Protein 3Q33 (pdb70)

Solvent-accessible surface area: 31053 Å² total

B-factor: mean 83.33, std 24.92, range [28.12, 179.72]

Organism: Saccharomyces cerevisiae (strain ATCC 204508 / S288c) (NCBI:txid559292)

GO terms:
  GO:0005634 nucleus (C, IDA)
  GO:0010484 histone H3 acetyltransferase activity (F, IDA)
  GO:0043007 maintenance of rDNA (P, IGI)
  GO:0010484 histone H3 acetyltransferase activity (F, IGI)
  GO:0005634 nucleus (C, HDA)
  GO:0010468 regulation of gene expression (P, IMP)
  GO:0010526 transposable element silencing (P, IMP)
  GO:0010484 histone H3 acetyltransferase activity (F, IMP)
  GO:1990414 replication-born double-strand break repair via sister chromatid exchange (P, IMP)
  GO:2001032 regulation of double-strand break repair via nonhomologous end joining (P, IMP)
  GO:0033554 cellular response to stress (P, IMP)
  GO:0006357 regulation of transcription by RNA polymerase II (P, IMP)
  GO:0005515 protein binding (F, IPI)
  GO:0000785 chromatin (C, IDA)
  GO:0032931 histone H3K56 acetyltransferase activity (F, IDA)
  GO:0036408 histone H3K14 acetyltransferase activity (F, IDA)
  GO:0043992 histone H3K9 acetyltransferase activity (F, IDA)
  GO:0043994 histone H3K23 acetyltransferase activity (F, IDA)
  GO:0044017 histone H3K27 acetyltransferase activity (F, IDA)
  GO:0070775 H3 histone acetyltransferase complex (C, IDA)

Secondary structure (DSSP, 8-state):
--HHHHHHTTSBTT-EEEEEEEEPPPEEE--SBPPPSS-S---SEEEEEEEEEEEEETTEEEEEEEEEEEEEE-SSS-EEEEEEEEEEEE-S--SS---HHHHHHHHHHHHHHS-GGGGGSSBB-SS--------SS--HHHHHHHHHHTTTTSSSS--------SB-----SS-EEEEEEEE---S-SSSTTGGG-TT-----HHHHHHHHHHHHHHHHHHHB-TT-EEEEE-TTS-HHHHHHHHTT-SSTTEEES-S---SSS--GGGT-B--TT---HHHHHHHHTT-TTT--HHHHHHHHHSTTTTTTS---EEEEEEE-BSS-------TTT-B--SSHHHHHHHHHHHHTS--SSHHHHHHHHHHHHHHHHHHHS--PEEEE--B--/-HHHHHHHHHHHHHHHHHHHHHHHHHHHHHHHHHHHHHHHHHHHHSTTHHHHHHHH-TGGGGGS-GGGHHHHTTEEEEEEEEGGGS-TTS-TT-EEEEEEEEEETTTEEEEEEEEEEEEE----EEEE--------SGGGTT-GGG-S-SSSHHHHHHHHHHTTSTTGGGT--SSSTTTSSTTHHHHHHHIIIIIHHHHHHHHHHHT-SSS--/----

Sequence (610 aa):
MSLNDFLSSVLPVSEQFEYLSLQSIPLETHAVVTPNKDDKRVPKSTIKTQHFFSLFHQGKVFFSLEVYVYVTLWDEADAERLIFVSKADTNGYCNTRVSVRDITKIILEFILSIDPNYYLQKVKPAIRSSPELISAASTPARTLRILARRLKQSGSTVLKEQQDLYLSFTCPREILTKICLFTRPASQYLFPDSSKNSKKHILNGEELMKWWGFILDRLLIECFQNDTQAKLRIPGEDPARVRSYLRGMKYPLWQVGDIFTSKENSLAVYNIPLFPDDPARFIHQLAEEDRLLKVSLSSFWIELQERQEFKLSVTSSVMGISGYSLATPSLFPSSADVIVPKSRKQFRAIKKYITGEEYDTEEGAIEAFTNIRDFLLLRMATNLQSLTGKREHNEHAKAFLGLAKCEEEVDAIEREVELYRLNKMKPVYEKRDAYIDEIAEFWKIVLSQHVSFANYIRASDFKYIDTIDKIKVEWLALESEMYDTRDFSITFHFHGIEGDFKEQQVTKVFQIKKGDGILTSEPVPIEWPQSYDSINPDLIKDKRSPEGKKKYRQGMKTIFGWFRWTGLKPGKEFPHGDSLASLFSEEIYPFCVKYYAEAQRDLEDETGGK

InterPro domains:
  IPR013178 Histone acetyltransferase Rtt109/CBP [PF08214] (3-411)
  IPR013178 Histone acetyltransferase Rtt109/CBP [SM01250] (3-343)
  IPR016849 Histone acetyltransferase Rtt109 [PIRSF027124] (1-430)
  IPR016849 Histone acetyltransferase Rtt109 [PS51728] (2-404)
  IPR051236 Histone acetyltransferase RTT109-like [PTHR31571] (2-430)

Structure (mmCIF, N/CA/C/O backbone):
data_3Q33
#
_entry.id   3Q33
#
_cell.length_a   97.543
_cell.length_b   119.570
_cell.length_c   80.566
_cell.angle_alpha   90.00
_cell.angle_beta   90.00
_cell.angle_gamma   90.00
#
_symmetry.space_group_name_H-M   'P 21 21 2'
#
loop_
_entity.id
_entity.type
_entity.pdbx_description
1 polymer 'Histone acetyltransferase RTT109'
2 polymer 'Vacuolar protein sorting-associated protein 75'
3 polymer 'HISTONE H3'
4 non-polymer 'ACETYL COENZYME *A'
5 non-polymer 1,2-ETHANEDIOL
6 water water
#
loop_
_atom_site.group_PDB
_atom_site.id
_atom_site.type_symbol
_atom_site.label_atom_id
_atom_site.label_alt_id
_atom_site.label_comp_id
_atom_site.label_asym_id
_atom_site.label_entity_id
_atom_site.label_seq_id
_atom_site.pdbx_PDB_ins_code
_atom_site.Cartn_x
_atom_site.Cartn_y
_atom_site.Cartn_z
_atom_site.occupancy
_atom_site.B_iso_or_equiv
_atom_site.auth_seq_id
_atom_site.auth_comp_id
_atom_site.auth_asym_id
_atom_site.auth_atom_id
_atom_site.pdbx_PDB_model_num
ATOM 1 N N . MET A 1 3 ? -33.681 23.264 -7.735 1.00 107.36 1 MET A N 1
ATOM 2 C CA . MET A 1 3 ? -34.451 22.241 -7.030 1.00 104.15 1 MET A CA 1
ATOM 3 C C . MET A 1 3 ? -33.695 21.660 -5.830 1.00 98.71 1 MET A C 1
ATOM 4 O O . MET A 1 3 ? -32.486 21.865 -5.689 1.00 99.67 1 MET A O 1
ATOM 9 N N . SER A 1 4 ? -34.413 20.919 -4.986 1.00 86.52 2 SER A N 1
ATOM 10 C CA . SER A 1 4 ? -33.862 20.370 -3.737 1.00 86.02 2 SER A CA 1
ATOM 11 C C . SER A 1 4 ? -33.033 19.091 -3.898 1.00 85.27 2 SER A C 1
ATOM 12 O O . SER A 1 4 ? -33.174 18.369 -4.890 1.00 87.70 2 SER A O 1
ATOM 15 N N . LEU A 1 5 ? -32.201 18.798 -2.894 1.00 85.96 3 LEU A N 1
ATOM 16 C CA . LEU A 1 5 ? -31.404 17.567 -2.873 1.00 82.47 3 LEU A CA 1
ATOM 17 C C . LEU A 1 5 ? -32.278 16.347 -3.093 1.00 83.21 3 LEU A C 1
ATOM 18 O O . LEU A 1 5 ? -31.896 15.403 -3.788 1.00 80.58 3 LEU A O 1
ATOM 23 N N . ASN A 1 6 ? -33.454 16.373 -2.479 1.00 88.60 4 ASN A N 1
ATOM 24 C CA . ASN A 1 6 ? -34.403 15.282 -2.607 1.00 91.52 4 ASN A CA 1
ATOM 25 C C . ASN A 1 6 ? -34.841 15.068 -4.061 1.00 97.68 4 ASN A C 1
ATOM 26 O O . ASN A 1 6 ? -35.023 13.938 -4.505 1.00 101.37 4 ASN A O 1
ATOM 31 N N . ASP A 1 7 ? -34.999 16.160 -4.803 1.00 94.74 5 ASP A N 1
ATOM 32 C CA . ASP A 1 7 ? -35.377 16.070 -6.206 1.00 100.07 5 ASP A CA 1
ATOM 33 C C . ASP A 1 7 ? -34.239 15.461 -7.017 1.00 99.38 5 ASP A C 1
ATOM 34 O O . ASP A 1 7 ? -34.452 14.614 -7.889 1.00 100.96 5 ASP A O 1
ATOM 39 N N . PHE A 1 8 ? -33.023 15.900 -6.719 1.00 90.45 6 PHE A N 1
ATOM 40 C CA . PHE A 1 8 ? -31.855 15.491 -7.485 1.00 79.10 6 PHE A CA 1
ATOM 41 C C . PHE A 1 8 ? -31.619 13.997 -7.472 1.00 92.89 6 PHE A C 1
ATOM 42 O O . PHE A 1 8 ? -31.489 13.369 -8.528 1.00 98.20 6 PHE A O 1
ATOM 50 N N . LEU A 1 9 ? -31.549 13.430 -6.272 1.00 95.86 7 LEU A N 1
ATOM 51 C CA . LEU A 1 9 ? -31.278 12.007 -6.126 1.00 87.98 7 LEU A CA 1
ATOM 52 C C . LEU A 1 9 ? -32.370 11.166 -6.785 1.00 93.80 7 LEU A C 1
ATOM 53 O O . LEU A 1 9 ? -32.080 10.251 -7.557 1.00 90.44 7 LEU A O 1
ATOM 58 N N . SER A 1 10 ? -33.628 11.486 -6.500 1.00 94.76 8 SER A N 1
ATOM 59 C CA . SER A 1 10 ? -34.730 10.731 -7.087 1.00 99.14 8 SER A CA 1
ATOM 60 C C . SER A 1 10 ? -34.642 10.688 -8.610 1.00 89.98 8 SER A C 1
ATOM 61 O O . SER A 1 10 ? -35.028 9.702 -9.230 1.00 94.59 8 SER A O 1
ATOM 64 N N . SER A 1 11 ? -34.117 11.745 -9.211 1.00 78.39 9 SER A N 1
ATOM 65 C CA . SER A 1 11 ? -34.076 11.803 -10.667 1.00 85.00 9 SER A CA 1
ATOM 66 C C . SER A 1 11 ? -32.949 10.955 -11.262 1.00 93.99 9 SER A C 1
ATOM 67 O O . SER A 1 11 ? -32.721 10.989 -12.475 1.00 99.86 9 SER A O 1
ATOM 70 N N . VAL A 1 12 ? -32.255 10.193 -10.414 1.00 91.27 10 VAL A N 1
ATOM 71 C CA . VAL A 1 12 ? -31.140 9.352 -10.862 1.00 84.20 10 VAL A CA 1
ATOM 72 C C . VAL A 1 12 ? -31.221 7.929 -10.317 1.00 91.08 10 VAL A C 1
ATOM 73 O O . VAL A 1 12 ? -30.430 7.054 -10.705 1.00 84.97 10 VAL A O 1
ATOM 77 N N . LEU A 1 13 ? -32.168 7.706 -9.408 1.00 90.33 11 LEU A N 1
ATOM 78 C CA . LEU A 1 13 ? -32.414 6.373 -8.882 1.00 85.41 11 LEU A CA 1
ATOM 79 C C . LEU A 1 13 ? -33.560 5.740 -9.663 1.00 98.41 11 LEU A C 1
ATOM 80 O O . LEU A 1 13 ? -34.463 6.444 -10.112 1.00 104.60 11 LEU A O 1
ATOM 85 N N . PRO A 1 14 ? -33.527 4.407 -9.828 1.00 103.36 12 PRO A N 1
ATOM 86 C CA . PRO A 1 14 ? -34.511 3.688 -10.647 1.00 107.77 12 PRO A CA 1
ATOM 87 C C . PRO A 1 14 ? -35.968 3.935 -10.214 1.00 113.45 12 PRO A C 1
ATOM 88 O O . PRO A 1 14 ? -36.243 4.094 -9.017 1.00 109.46 12 PRO A O 1
ATOM 92 N N . VAL A 1 15 ? -36.878 3.964 -11.191 1.00 118.56 13 VAL A N 1
ATOM 93 C CA . VAL A 1 15 ? -38.290 4.283 -10.964 1.00 118.20 13 VAL A CA 1
ATOM 94 C C . VAL A 1 15 ? -38.993 3.319 -10.037 1.00 117.69 13 VAL A C 1
ATOM 95 O O . VAL A 1 15 ? -38.666 2.134 -9.998 1.00 115.54 13 VAL A O 1
ATOM 99 N N . SER A 1 16 ? -39.984 3.848 -9.322 1.00 125.33 14 SER A N 1
ATOM 100 C CA . SER A 1 16 ? -40.779 3.096 -8.347 1.00 133.35 14 SER A CA 1
ATOM 101 C C . SER A 1 16 ? -39.997 2.718 -7.083 1.00 128.55 14 SER A C 1
ATOM 102 O O . SER A 1 16 ? -40.589 2.435 -6.037 1.00 129.55 14 SER A O 1
ATOM 105 N N . GLU A 1 17 ? -38.671 2.724 -7.188 1.00 122.53 15 GLU A N 1
ATOM 106 C CA . GLU A 1 17 ? -37.796 2.278 -6.107 1.00 116.36 15 GLU A CA 1
ATOM 107 C C . GLU A 1 17 ? -37.705 3.266 -4.942 1.00 106.99 15 GLU A C 1
ATOM 108 O O . GLU A 1 17 ? -37.743 4.480 -5.132 1.00 108.48 15 GLU A O 1
ATOM 114 N N . GLN A 1 18 ? -37.570 2.724 -3.739 1.00 97.65 16 GLN A N 1
ATOM 115 C CA . GLN A 1 18 ? -37.498 3.528 -2.528 1.00 102.25 16 GLN A CA 1
ATOM 116 C C . GLN A 1 18 ? -36.114 3.503 -1.873 1.00 94.67 16 GLN A C 1
ATOM 117 O O . GLN A 1 18 ? -35.516 2.441 -1.672 1.00 90.14 16 GLN A O 1
ATOM 123 N N . PHE A 1 19 ? -35.624 4.688 -1.529 1.00 84.64 17 PHE A N 1
ATOM 124 C CA . PHE A 1 19 ? -34.312 4.828 -0.917 1.00 81.23 17 PHE A CA 1
ATOM 125 C C . PHE A 1 19 ? -34.373 5.844 0.194 1.00 83.47 17 PHE A C 1
ATOM 126 O O . PHE A 1 19 ? -35.354 6.574 0.348 1.00 89.68 17 PHE A O 1
ATOM 134 N N . GLU A 1 20 ? -33.306 5.901 0.970 1.00 79.28 18 GLU A N 1
ATOM 135 C CA . GLU A 1 20 ? -33.224 6.881 2.029 1.00 75.00 18 GLU A CA 1
ATOM 136 C C . GLU A 1 20 ? -31.813 7.409 1.983 1.00 70.67 18 GLU A C 1
ATOM 137 O O . GLU A 1 20 ? -30.925 6.750 1.440 1.00 76.43 18 GLU A O 1
ATOM 143 N N . TYR A 1 21 ? -31.606 8.606 2.512 1.00 64.73 19 TYR A N 1
ATOM 144 C CA . TYR A 1 21 ? -30.279 9.190 2.486 1.00 63.55 19 TYR A CA 1
ATOM 145 C C . TYR A 1 21 ? -30.029 10.160 3.622 1.00 71.83 19 TYR A C 1
ATOM 146 O O . TYR A 1 21 ? -30.957 10.661 4.265 1.00 72.86 19 TYR A O 1
ATOM 155 N N . LEU A 1 22 ? -28.752 10.435 3.853 1.00 71.01 20 LEU A N 1
ATOM 156 C CA . LEU A 1 22 ? -28.351 11.321 4.930 1.00 62.31 20 LEU A CA 1
ATOM 157 C C . LEU A 1 22 ? -27.385 12.367 4.392 1.00 67.41 20 LEU A C 1
ATOM 158 O O . LEU A 1 22 ? -26.314 12.024 3.869 1.00 63.61 20 LEU A O 1
ATOM 163 N N . SER A 1 23 ? -27.776 13.636 4.507 1.00 61.86 21 SER A N 1
ATOM 164 C CA . SER A 1 23 ? -26.892 14.749 4.194 1.00 55.26 21 SER A CA 1
ATOM 165 C C . SER A 1 23 ? -26.492 15.381 5.501 1.00 52.84 21 SER A C 1
ATOM 166 O O . SER A 1 23 ? -27.265 16.110 6.116 1.00 62.98 21 SER A O 1
ATOM 169 N N . LEU A 1 24 ? -25.292 15.071 5.960 1.00 56.36 22 LEU A N 1
ATOM 170 C CA . LEU A 1 24 ? -24.826 15.610 7.225 1.00 55.32 22 LEU A CA 1
ATOM 171 C C . LEU A 1 24 ? -23.945 16.773 6.854 1.00 57.43 22 LEU A C 1
ATOM 172 O O . LEU A 1 24 ? -23.322 16.757 5.789 1.00 71.46 22 LEU A O 1
ATOM 177 N N . GLN A 1 25 ? -23.923 17.804 7.690 1.00 54.55 23 GLN A N 1
ATOM 178 C CA . GLN A 1 25 ? -23.151 19.001 7.376 1.00 54.82 23 GLN A CA 1
ATOM 179 C C . GLN A 1 25 ? -22.556 19.542 8.635 1.00 58.85 23 GLN A C 1
ATOM 180 O O . GLN A 1 25 ? -23.233 19.662 9.648 1.00 66.81 23 GLN A O 1
ATOM 186 N N . SER A 1 26 ? -21.276 19.863 8.559 1.00 53.08 24 SER A N 1
ATOM 187 C CA . SER A 1 26 ? -20.575 20.468 9.661 1.00 42.31 24 SER A CA 1
ATOM 188 C C . SER A 1 26 ? -21.009 21.933 9.805 1.00 63.22 24 SER A C 1
ATOM 189 O O . SER A 1 26 ? -21.553 22.539 8.876 1.00 64.60 24 SER A O 1
ATOM 192 N N . ILE A 1 27 ? -20.786 22.489 10.990 1.00 69.92 25 ILE A N 1
ATOM 193 C CA . ILE A 1 27 ? -20.968 23.920 11.214 1.00 73.81 25 ILE A CA 1
ATOM 194 C C . ILE A 1 27 ? -19.820 24.706 10.576 1.00 70.10 25 ILE A C 1
ATOM 195 O O . ILE A 1 27 ? -18.652 24.488 10.907 1.00 78.54 25 ILE A O 1
ATOM 200 N N . PRO A 1 28 ? -20.150 25.611 9.648 1.00 56.46 26 PRO A N 1
ATOM 201 C CA . PRO A 1 28 ? -19.100 26.357 8.944 1.00 55.01 26 PRO A CA 1
ATOM 202 C C . PRO A 1 28 ? -18.109 26.987 9.923 1.00 56.45 26 PRO A C 1
ATOM 203 O O . PRO A 1 28 ? -18.459 27.843 10.703 1.00 71.81 26 PRO A O 1
ATOM 207 N N . LEU A 1 29 ? -16.864 26.553 9.856 1.00 64.79 27 LEU A N 1
ATOM 208 C CA . LEU A 1 29 ? -15.837 26.994 10.775 1.00 61.25 27 LEU A CA 1
ATOM 209 C C . LEU A 1 29 ? -14.824 27.883 10.039 1.00 60.20 27 LEU A C 1
ATOM 210 O O . LEU A 1 29 ? -14.330 27.525 8.974 1.00 63.95 27 LEU A O 1
ATOM 215 N N . GLU A 1 30 ? -14.536 29.053 10.597 1.00 66.20 28 GLU A N 1
ATOM 216 C CA . GLU A 1 30 ? -13.482 29.916 10.071 1.00 69.50 28 GLU A CA 1
ATOM 217 C C . GLU A 1 30 ? -12.126 29.284 10.311 1.00 73.72 28 GLU A C 1
ATOM 218 O O . GLU A 1 30 ? -11.739 29.013 11.445 1.00 83.65 28 GLU A O 1
ATOM 224 N N . THR A 1 31 ? -11.398 29.062 9.230 1.00 73.16 29 THR A N 1
ATOM 225 C CA . THR A 1 31 ? -10.155 28.316 9.300 1.00 65.47 29 THR A CA 1
ATOM 226 C C . THR A 1 31 ? -9.054 29.072 8.576 1.00 65.41 29 THR A C 1
ATOM 227 O O . THR A 1 31 ? -9.292 30.168 8.055 1.00 74.94 29 THR A O 1
ATOM 231 N N . HIS A 1 32 ? -7.855 28.496 8.548 1.00 60.68 30 HIS A N 1
ATOM 232 C CA . HIS A 1 32 ? -6.736 29.124 7.846 1.00 85.36 30 HIS A CA 1
ATOM 233 C C . HIS A 1 32 ? -6.867 29.018 6.313 1.00 83.81 30 HIS A C 1
ATOM 234 O O . HIS A 1 32 ? -7.766 28.342 5.815 1.00 83.26 30 HIS A O 1
ATOM 241 N N . ALA A 1 33 ? -5.997 29.706 5.572 1.00 71.77 31 ALA A N 1
ATOM 242 C CA . ALA A 1 33 ? -6.153 29.776 4.121 1.00 68.99 31 ALA A CA 1
ATOM 243 C C . ALA A 1 33 ? -5.998 28.417 3.495 1.00 73.56 31 ALA A C 1
ATOM 244 O O . ALA A 1 33 ? -5.195 27.608 3.947 1.00 76.79 31 ALA A O 1
ATOM 246 N N . VAL A 1 34 ? -6.751 28.170 2.431 1.00 70.91 32 VAL A N 1
ATOM 247 C CA . VAL A 1 34 ? -6.581 26.921 1.718 1.00 66.17 32 VAL A CA 1
ATOM 248 C C . VAL A 1 34 ? -5.170 26.786 1.180 1.00 69.28 32 VAL A C 1
ATOM 249 O O . VAL A 1 34 ? -4.561 25.726 1.313 1.00 67.60 32 VAL A O 1
ATOM 253 N N . VAL A 1 35 ? -4.673 27.855 0.549 1.00 74.67 33 VAL A N 1
ATOM 254 C CA . VAL A 1 35 ? -3.291 27.905 0.053 1.00 69.39 33 VAL A CA 1
ATOM 255 C C . VAL A 1 35 ? -2.420 28.694 1.008 1.00 72.22 33 VAL A C 1
ATOM 256 O O . VAL A 1 35 ? -2.816 29.768 1.479 1.00 86.93 33 VAL A O 1
ATOM 260 N N . THR A 1 36 ? -1.230 28.170 1.280 1.00 67.64 34 THR A N 1
ATOM 261 C CA . THR A 1 36 ? -0.282 28.850 2.163 1.00 83.95 34 THR A CA 1
ATOM 262 C C . THR A 1 36 ? 0.107 30.200 1.558 1.00 87.77 34 THR A C 1
ATOM 263 O O . THR A 1 36 ? 0.663 30.254 0.456 1.00 92.82 34 THR A O 1
ATOM 267 N N . PRO A 1 37 ? -0.189 31.296 2.276 1.00 86.74 35 PRO A N 1
ATOM 268 C CA . PRO A 1 37 ? 0.072 32.669 1.818 1.00 84.36 35 PRO A CA 1
ATOM 269 C C . PRO A 1 37 ? 1.521 33.065 2.036 1.00 87.59 35 PRO A C 1
ATOM 270 O O . PRO A 1 37 ? 2.137 32.555 2.973 1.00 87.08 35 PRO A O 1
ATOM 274 N N . ASN A 1 38 ? 2.068 33.955 1.214 1.00 94.78 36 ASN A N 1
ATOM 275 C CA . ASN A 1 38 ? 3.392 34.498 1.529 1.00 107.55 36 ASN A CA 1
ATOM 276 C C . ASN A 1 38 ? 3.294 35.846 2.242 1.00 110.29 36 ASN A C 1
ATOM 277 O O . ASN A 1 38 ? 2.381 36.629 1.980 1.00 113.64 36 ASN A O 1
ATOM 282 N N . LYS A 1 39 ? 4.233 36.103 3.147 1.00 110.45 37 LYS A N 1
ATOM 283 C CA . LYS A 1 39 ? 4.227 37.331 3.935 1.00 116.40 37 LYS A CA 1
ATOM 284 C C . LYS A 1 39 ? 4.084 38.546 3.025 1.00 111.49 37 LYS A C 1
ATOM 285 O O . LYS A 1 39 ? 3.013 39.140 2.925 1.00 110.26 37 LYS A O 1
ATOM 291 N N . ASP A 1 40 ? 5.165 38.903 2.348 1.00 109.85 38 ASP A N 1
ATOM 292 C CA . ASP A 1 40 ? 5.163 40.063 1.460 1.00 121.00 38 ASP A CA 1
ATOM 293 C C . ASP A 1 40 ? 4.285 39.870 0.219 1.00 111.71 38 ASP A C 1
ATOM 294 O O . ASP A 1 40 ? 4.788 39.749 -0.911 1.00 87.84 38 ASP A O 1
ATOM 299 N N . ASP A 1 41 ? 2.972 39.856 0.429 1.00 118.69 39 ASP A N 1
ATOM 300 C CA . ASP A 1 41 ? 2.049 39.714 -0.685 1.00 128.20 39 ASP A CA 1
ATOM 301 C C . ASP A 1 41 ? 0.899 40.708 -0.591 1.00 138.81 39 ASP A C 1
ATOM 302 O O . ASP A 1 41 ? 0.304 40.887 0.475 1.00 137.48 39 ASP A O 1
ATOM 307 N N . LYS A 1 42 ? 0.597 41.342 -1.725 1.00 147.24 40 LYS A N 1
ATOM 308 C CA . LYS A 1 42 ? -0.423 42.390 -1.809 1.00 149.42 40 LYS A CA 1
ATOM 309 C C . LYS A 1 42 ? -1.763 41.895 -1.282 1.00 143.93 40 LYS A C 1
ATOM 310 O O . LYS A 1 42 ? -2.321 42.461 -0.337 1.00 140.90 40 LYS A O 1
ATOM 316 N N . ARG A 1 43 ? -2.273 40.832 -1.898 1.00 136.05 41 ARG A N 1
ATOM 317 C CA . ARG A 1 43 ? -3.541 40.258 -1.484 1.00 127.28 41 ARG A CA 1
ATOM 318 C C . ARG A 1 43 ? -3.352 38.904 -0.816 1.00 120.27 41 ARG A C 1
ATOM 319 O O . ARG A 1 43 ? -2.899 37.942 -1.438 1.00 117.27 41 ARG A O 1
ATOM 327 N N . VAL A 1 44 ? -3.697 38.849 0.465 1.00 116.16 42 VAL A N 1
ATOM 328 C CA . VAL A 1 44 ? -3.803 37.593 1.189 1.00 111.42 42 VAL A CA 1
ATOM 329 C C . VAL A 1 44 ? -5.240 37.486 1.693 1.00 106.43 42 VAL A C 1
ATOM 330 O O . VAL A 1 44 ? -5.921 38.509 1.838 1.00 95.94 42 VAL A O 1
ATOM 334 N N . PRO A 1 45 ? -5.715 36.248 1.934 1.00 99.71 43 PRO A N 1
ATOM 335 C CA . PRO A 1 45 ? -7.113 36.008 2.309 1.00 90.68 43 PRO A CA 1
ATOM 336 C C . PRO A 1 45 ? -7.539 36.756 3.564 1.00 95.54 43 PRO A C 1
ATOM 337 O O . PRO A 1 45 ? -6.741 36.974 4.470 1.00 98.60 43 PRO A O 1
ATOM 341 N N . LYS A 1 46 ? -8.799 37.166 3.593 1.00 94.83 44 LYS A N 1
ATOM 342 C CA . LYS A 1 46 ? -9.345 37.867 4.734 1.00 99.23 44 LYS A CA 1
ATOM 343 C C . LYS A 1 46 ? -9.860 36.821 5.699 1.00 98.10 44 LYS A C 1
ATOM 344 O O . LYS A 1 46 ? -9.555 36.837 6.890 1.00 99.13 44 LYS A O 1
ATOM 350 N N . SER A 1 47 ? -10.620 35.880 5.163 1.00 103.91 45 SER A N 1
ATOM 351 C CA . SER A 1 47 ? -11.103 34.757 5.948 1.00 104.75 45 SER A CA 1
ATOM 352 C C . SER A 1 47 ? -11.367 33.562 5.045 1.00 95.45 45 SER A C 1
ATOM 353 O O . SER A 1 47 ? -11.739 33.718 3.881 1.00 102.57 45 SER A O 1
ATOM 356 N N . THR A 1 48 ? -11.173 32.372 5.593 1.00 83.98 46 THR A N 1
ATOM 357 C CA . THR A 1 48 ? -11.416 31.131 4.871 1.00 67.51 46 THR A CA 1
ATOM 358 C C . THR A 1 48 ? -12.477 30.352 5.638 1.00 69.11 46 THR A C 1
ATOM 359 O O . THR A 1 48 ? -12.207 29.873 6.742 1.00 81.34 46 THR A O 1
ATOM 363 N N . ILE A 1 49 ? -13.677 30.220 5.076 1.00 62.78 47 ILE A N 1
ATOM 364 C CA . ILE A 1 49 ? -14.746 29.429 5.719 1.00 64.46 47 ILE A CA 1
ATOM 365 C C . ILE A 1 49 ? -14.876 27.965 5.206 1.00 65.72 47 ILE A C 1
ATOM 366 O O . ILE A 1 49 ? -15.276 27.738 4.055 1.00 51.37 47 ILE A O 1
ATOM 371 N N . LYS A 1 50 ? -14.562 26.990 6.073 1.00 67.82 48 LYS A N 1
ATOM 372 C CA . LYS A 1 50 ? -14.589 25.551 5.724 1.00 56.53 48 LYS A CA 1
ATOM 373 C C . LYS A 1 50 ? -15.800 24.815 6.272 1.00 58.31 48 LYS A C 1
ATOM 374 O O . LYS A 1 50 ? -16.126 24.936 7.445 1.00 65.91 48 LYS A O 1
ATOM 380 N N . THR A 1 51 ? -16.427 24.004 5.427 1.00 53.22 49 THR A N 1
ATOM 381 C CA . THR A 1 51 ? -17.616 23.236 5.799 1.00 48.00 49 THR A CA 1
ATOM 382 C C . THR A 1 51 ? -17.528 21.849 5.189 1.00 51.20 49 THR A C 1
ATOM 383 O O . THR A 1 51 ? -16.996 21.686 4.091 1.00 51.02 49 THR A O 1
ATOM 387 N N . GLN A 1 52 ? -18.060 20.845 5.875 1.00 47.74 50 GLN A N 1
ATOM 388 C CA . GLN A 1 52 ? -18.016 19.506 5.319 1.00 45.52 50 GLN A CA 1
ATOM 389 C C . GLN A 1 52 ? -19.416 19.002 5.020 1.00 57.58 50 GLN A C 1
ATOM 390 O O . GLN A 1 52 ? -20.317 19.124 5.852 1.00 59.27 50 GLN A O 1
ATOM 396 N N . HIS A 1 53 ? -19.602 18.446 3.828 1.00 55.83 51 HIS A N 1
ATOM 397 C CA . HIS A 1 53 ? -20.851 17.784 3.498 1.00 54.01 51 HIS A CA 1
ATOM 398 C C . HIS A 1 53 ? -20.554 16.302 3.402 1.00 55.40 51 HIS A C 1
ATOM 399 O O . HIS A 1 53 ? -19.682 15.904 2.624 1.00 59.08 51 HIS A O 1
ATOM 406 N N . PHE A 1 54 ? -21.277 15.492 4.175 1.00 42.48 52 PHE A N 1
ATOM 407 C CA . PHE A 1 54 ? -21.111 14.044 4.149 1.00 43.88 52 PHE A CA 1
ATOM 408 C C . PHE A 1 54 ? -22.464 13.402 3.844 1.00 51.31 52 PHE A C 1
ATOM 409 O O . PHE A 1 54 ? -23.459 13.711 4.506 1.00 50.06 52 PHE A O 1
ATOM 417 N N . PHE A 1 55 ? -22.512 12.539 2.827 1.00 51.21 53 PHE A N 1
ATOM 418 C CA . PHE A 1 55 ? -23.774 11.909 2.417 1.00 45.59 53 PHE A CA 1
ATOM 419 C C . PHE A 1 55 ? -23.720 10.402 2.471 1.00 49.94 53 PHE A C 1
ATOM 420 O O . PHE A 1 55 ? -22.664 9.792 2.249 1.00 49.72 53 PHE A O 1
ATOM 428 N N . SER A 1 56 ? -24.873 9.795 2.724 1.00 52.39 54 SER A N 1
ATOM 429 C CA . SER A 1 56 ? -24.984 8.351 2.595 1.00 53.17 54 SER A CA 1
ATOM 430 C C . SER A 1 56 ? -26.320 7.960 2.021 1.00 57.30 54 SER A C 1
ATOM 431 O O . SER A 1 56 ? -27.342 8.567 2.334 1.00 69.51 54 SER A O 1
ATOM 434 N N . LEU A 1 57 ? -26.301 6.932 1.189 1.00 53.67 55 LEU A N 1
ATOM 435 C CA . LEU A 1 57 ? -27.532 6.380 0.663 1.00 62.85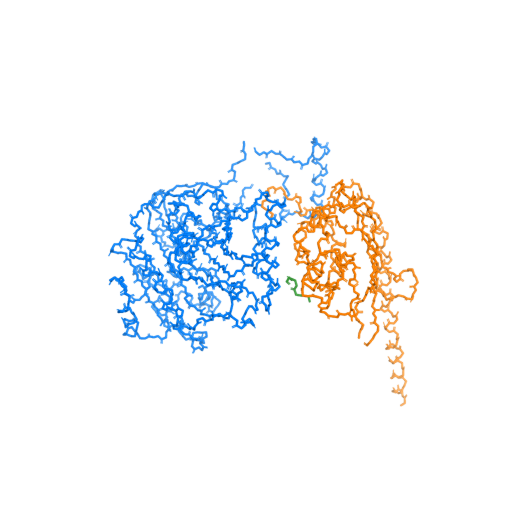 55 LEU A CA 1
ATOM 436 C C . LEU A 1 57 ? -27.861 5.056 1.316 1.00 68.87 55 LEU A C 1
ATOM 437 O O . LEU A 1 57 ? -26.973 4.261 1.630 1.00 74.09 55 LEU A O 1
ATOM 442 N N . PHE A 1 58 ? -29.149 4.816 1.508 1.00 66.69 56 PHE A N 1
ATOM 443 C CA . PHE A 1 58 ? -29.590 3.567 2.097 1.00 62.79 56 PHE A CA 1
ATOM 444 C C . PHE A 1 58 ? -30.635 2.941 1.217 1.00 65.51 56 PHE A C 1
ATOM 445 O O . PHE A 1 58 ? -31.421 3.644 0.596 1.00 73.50 56 PHE A O 1
ATOM 453 N N . HIS A 1 59 ? -30.653 1.613 1.209 1.00 72.95 57 HIS A N 1
ATOM 454 C CA . HIS A 1 59 ? -31.642 0.825 0.490 1.00 73.09 57 HIS A CA 1
ATOM 455 C C . HIS A 1 59 ? -32.145 -0.335 1.358 1.00 80.88 57 HIS A C 1
ATOM 456 O O . HIS A 1 59 ? -31.355 -1.135 1.862 1.00 82.49 57 HIS A O 1
ATOM 463 N N . GLN A 1 60 ? -33.457 -0.433 1.533 1.00 81.28 58 GLN A N 1
ATOM 464 C CA . GLN A 1 60 ? -34.017 -1.574 2.250 1.00 81.47 58 GLN A CA 1
ATOM 465 C C . GLN A 1 60 ? -33.279 -1.800 3.540 1.00 78.60 58 GLN A C 1
ATOM 466 O O . GLN A 1 60 ? -32.919 -2.933 3.844 1.00 85.30 58 GLN A O 1
ATOM 472 N N . GLY A 1 61 ? -33.026 -0.734 4.285 1.00 74.85 59 GLY A N 1
ATOM 473 C CA . GLY A 1 61 ? -32.423 -0.870 5.601 1.00 75.66 59 GLY A CA 1
ATOM 474 C C . GLY A 1 61 ? -30.945 -1.212 5.600 1.00 85.01 59 GLY A C 1
ATOM 475 O O . GLY A 1 61 ? -30.408 -1.696 6.601 1.00 77.72 59 GLY A O 1
ATOM 476 N N . LYS A 1 62 ? -30.282 -0.959 4.475 1.00 94.43 60 LYS A N 1
ATOM 477 C CA . LYS A 1 62 ? -28.833 -1.102 4.401 1.00 89.23 60 LYS A CA 1
ATOM 478 C C . LYS A 1 62 ? -28.204 0.143 3.791 1.00 80.76 60 LYS A C 1
ATOM 479 O O . LYS A 1 62 ? -28.709 0.670 2.801 1.00 80.39 60 LYS A O 1
ATOM 485 N N . VAL A 1 63 ? -27.115 0.622 4.392 1.00 62.79 61 VAL A N 1
ATOM 486 C CA . VAL A 1 63 ? -26.289 1.639 3.747 1.00 63.67 61 VAL A CA 1
ATOM 487 C C . VAL A 1 63 ? -25.417 0.992 2.658 1.00 73.46 61 VAL A C 1
ATOM 488 O O . VAL A 1 63 ? -24.995 -0.154 2.790 1.00 75.29 61 VAL A O 1
ATOM 492 N N . PHE A 1 64 ? -25.141 1.706 1.578 1.00 71.56 62 PHE A N 1
ATOM 493 C CA . PHE A 1 64 ? -24.333 1.094 0.533 1.00 66.84 62 PHE A CA 1
ATOM 494 C C . PHE A 1 64 ? -23.401 2.072 -0.172 1.00 66.50 62 PHE A C 1
ATOM 495 O O . PHE A 1 64 ? -22.528 1.662 -0.932 1.00 65.03 62 PHE A O 1
ATOM 503 N N . PHE A 1 65 ? -23.579 3.362 0.091 1.00 62.86 63 PHE A N 1
ATOM 504 C CA . PHE A 1 65 ? -22.758 4.377 -0.554 1.00 50.61 63 PHE A CA 1
ATOM 505 C C . PHE A 1 65 ? -22.569 5.590 0.354 1.00 55.28 63 PHE A C 1
ATOM 506 O O . PHE A 1 65 ? -23.464 5.920 1.141 1.00 69.15 63 PHE A O 1
ATOM 514 N N . SER A 1 66 ? -21.410 6.247 0.249 1.00 57.04 64 SER A N 1
ATOM 515 C CA . SER A 1 66 ? -21.100 7.465 1.032 1.00 57.53 64 SER A CA 1
ATOM 516 C C . SER A 1 66 ? -20.086 8.372 0.345 1.00 49.28 64 SER A C 1
ATOM 517 O O . SER A 1 66 ? -19.226 7.920 -0.402 1.00 56.70 64 SER A O 1
ATOM 520 N N . LEU A 1 67 ? -20.165 9.659 0.633 1.00 43.05 65 LEU A N 1
ATOM 521 C CA . LEU A 1 67 ? -19.360 10.640 -0.083 1.00 42.16 65 LEU A CA 1
ATOM 522 C C . LEU A 1 67 ? -19.025 11.761 0.874 1.00 47.07 65 LEU A C 1
ATOM 523 O O . LEU A 1 67 ? -19.868 12.155 1.692 1.00 57.20 65 LEU A O 1
ATOM 528 N N . GLU A 1 68 ? -17.797 12.268 0.797 1.00 36.21 66 GLU A N 1
ATOM 529 C CA . GLU A 1 68 ? -17.358 13.295 1.738 1.00 41.30 66 GLU A CA 1
ATOM 530 C C . GLU A 1 68 ? -16.619 14.367 0.978 1.00 47.13 66 GLU A C 1
ATOM 531 O O . GLU A 1 68 ? -15.544 14.128 0.416 1.00 50.07 66 GLU A O 1
ATOM 537 N N . VAL A 1 69 ? -17.219 15.552 0.990 1.00 39.78 67 VAL A N 1
ATOM 538 C CA . VAL A 1 69 ? -16.843 16.679 0.157 1.00 32.52 67 VAL A CA 1
ATOM 539 C C . VAL A 1 69 ? -16.688 17.879 1.082 1.00 44.64 67 VAL A C 1
ATOM 540 O O . VAL A 1 69 ? -17.558 18.123 1.922 1.00 53.73 67 VAL A O 1
ATOM 544 N N . TYR A 1 70 ? -15.606 18.632 0.935 1.00 40.38 68 TYR A N 1
ATOM 545 C CA . TYR A 1 70 ? -15.479 19.902 1.637 1.00 44.78 68 TYR A CA 1
ATOM 546 C C . TYR A 1 70 ? -15.681 21.057 0.680 1.00 42.83 68 TYR A C 1
ATOM 547 O O . TYR A 1 70 ? -15.179 21.038 -0.436 1.00 56.68 68 TYR A O 1
ATOM 556 N N . VAL A 1 71 ? -16.417 22.064 1.126 1.00 41.33 69 VAL A N 1
ATOM 557 C CA . VAL A 1 71 ? -16.558 23.307 0.397 1.00 45.42 69 VAL A CA 1
ATOM 558 C C . VAL A 1 71 ? -15.800 24.406 1.132 1.00 55.45 69 VAL A C 1
ATOM 559 O O . VAL A 1 71 ? -15.981 24.585 2.329 1.00 54.79 69 VAL A O 1
ATOM 563 N N . TYR A 1 72 ? -14.933 25.112 0.412 1.00 65.05 70 TYR A N 1
ATOM 564 C CA . TYR A 1 72 ? -14.103 26.185 0.959 1.00 57.82 70 TYR A CA 1
ATOM 565 C C . TYR A 1 72 ? -14.444 27.538 0.321 1.00 66.44 70 TYR A C 1
ATOM 566 O O . TYR A 1 72 ? -14.201 27.758 -0.878 1.00 65.53 70 TYR A O 1
ATOM 575 N N . VAL A 1 73 ? -14.995 28.449 1.122 1.00 71.30 71 VAL A N 1
ATOM 576 C CA . VAL A 1 73 ? -15.235 29.827 0.669 1.00 62.04 71 VAL A CA 1
ATOM 577 C C . VAL A 1 73 ? -14.183 30.822 1.204 1.00 59.78 71 VAL A C 1
ATOM 578 O O . VAL A 1 73 ? -14.111 31.086 2.415 1.00 62.56 71 VAL A O 1
ATOM 582 N N . THR A 1 74 ? -13.370 31.351 0.290 1.00 57.84 72 THR A N 1
ATOM 583 C CA . THR A 1 74 ? -12.307 32.299 0.612 1.00 63.53 72 THR A CA 1
ATOM 584 C C . THR A 1 74 ? -12.703 33.724 0.227 1.00 69.66 72 THR A C 1
ATOM 585 O O . THR A 1 74 ? -13.142 33.979 -0.903 1.00 65.72 72 THR A O 1
ATOM 589 N N . LEU A 1 75 ? -12.546 34.643 1.175 1.00 77.13 73 LEU A N 1
ATOM 590 C CA . LEU A 1 75 ? -12.877 36.046 0.961 1.00 79.45 73 LEU A CA 1
ATOM 591 C C . LEU A 1 75 ? -11.601 36.869 0.942 1.00 83.31 73 LEU A C 1
ATOM 592 O O . LEU A 1 75 ? -10.814 36.824 1.894 1.00 81.49 73 LEU A O 1
ATOM 597 N N . TRP A 1 76 ? -11.394 37.603 -0.149 1.00 87.33 74 TRP A N 1
ATOM 598 C CA . TRP A 1 76 ? -10.251 38.512 -0.257 1.00 94.90 74 TRP A CA 1
ATOM 599 C C . TRP A 1 76 ? -10.601 39.919 0.248 1.00 94.90 74 TRP A C 1
ATOM 600 O O . TRP A 1 76 ? -9.789 40.563 0.910 1.00 98.02 74 TRP A O 1
ATOM 611 N N . ASP A 1 77 ? -11.818 40.375 -0.049 1.00 91.89 75 ASP A N 1
ATOM 612 C CA . ASP A 1 77 ? -12.314 41.645 0.480 1.00 103.23 75 ASP A CA 1
ATOM 613 C C . ASP A 1 77 ? -13.828 41.790 0.341 1.00 103.65 75 ASP A C 1
ATOM 614 O O . ASP A 1 77 ? -14.561 40.799 0.366 1.00 90.59 75 ASP A O 1
ATOM 619 N N . GLU A 1 78 ? -14.275 43.038 0.201 1.00 113.69 76 GLU A N 1
ATOM 620 C CA . GLU A 1 78 ? -15.698 43.388 0.132 1.00 119.98 76 GLU A CA 1
ATOM 621 C C . GLU A 1 78 ? -16.524 42.452 -0.761 1.00 105.63 76 GLU A C 1
ATOM 622 O O . GLU A 1 78 ? -17.481 41.818 -0.292 1.00 89.97 76 GLU A O 1
ATOM 628 N N . ALA A 1 79 ? -16.152 42.394 -2.044 1.00 102.17 77 ALA A N 1
ATOM 629 C CA . ALA A 1 79 ? -16.888 41.635 -3.067 1.00 99.43 77 ALA A CA 1
ATOM 630 C C . ALA A 1 79 ? -16.009 40.650 -3.845 1.00 105.71 77 ALA A C 1
ATOM 631 O O . ALA A 1 79 ? -16.461 40.039 -4.813 1.00 111.85 77 ALA A O 1
ATOM 633 N N . ASP A 1 80 ? -14.754 40.510 -3.434 1.00 104.70 78 ASP A N 1
ATOM 634 C CA . ASP A 1 80 ? -13.827 39.609 -4.110 1.00 99.78 78 ASP A CA 1
ATOM 635 C C . ASP A 1 80 ? -13.738 38.251 -3.375 1.00 98.60 78 ASP A C 1
ATOM 636 O O . ASP A 1 80 ? -12.897 38.046 -2.484 1.00 88.13 78 ASP A O 1
ATOM 641 N N . ALA A 1 81 ? -14.633 37.338 -3.754 1.00 96.03 79 ALA A N 1
ATOM 642 C CA . ALA A 1 81 ? -14.700 36.005 -3.158 1.00 87.76 79 ALA A CA 1
ATOM 643 C C . ALA A 1 81 ? -14.481 34.898 -4.182 1.00 85.43 79 ALA A C 1
ATOM 644 O O . ALA A 1 81 ? -14.282 35.151 -5.375 1.00 91.01 79 ALA A O 1
ATOM 646 N N . GLU A 1 82 ? -14.553 33.666 -3.694 1.00 80.68 80 GLU A N 1
ATOM 647 C CA . GLU A 1 82 ? -14.054 32.511 -4.416 1.00 74.23 80 GLU A CA 1
ATOM 648 C C . GLU A 1 82 ? -14.399 31.286 -3.598 1.00 70.56 80 GLU A C 1
ATOM 649 O O . GLU A 1 82 ? -14.185 31.267 -2.391 1.00 82.22 80 GLU A O 1
ATOM 655 N N . ARG A 1 83 ? -14.933 30.262 -4.247 1.00 61.25 81 ARG A N 1
ATOM 656 C CA . ARG A 1 83 ? -15.298 29.043 -3.541 1.00 59.48 81 ARG A CA 1
ATOM 657 C C . ARG A 1 83 ? -14.735 27.798 -4.220 1.00 60.95 81 ARG A C 1
ATOM 658 O O . ARG A 1 83 ? -14.689 27.712 -5.456 1.00 57.80 81 ARG A O 1
ATOM 666 N N . LEU A 1 84 ? -14.334 26.827 -3.404 1.00 59.41 82 LEU A N 1
ATOM 667 C CA . LEU A 1 84 ? -13.731 25.602 -3.909 1.00 52.08 82 LEU A CA 1
ATOM 668 C C . LEU A 1 84 ? -14.393 24.376 -3.305 1.00 66.58 82 LEU A C 1
ATOM 669 O O . LEU A 1 84 ? -14.519 24.240 -2.095 1.00 73.82 82 LEU A O 1
ATOM 674 N N . ILE A 1 85 ? -14.792 23.462 -4.165 1.00 63.97 83 ILE A N 1
ATOM 675 C CA . ILE A 1 85 ? -15.389 22.223 -3.729 1.00 47.49 83 ILE A CA 1
ATOM 676 C C . ILE A 1 85 ? -14.378 21.126 -3.866 1.00 46.29 83 ILE A C 1
ATOM 677 O O . ILE A 1 85 ? -13.960 20.816 -4.986 1.00 53.60 83 ILE A O 1
ATOM 682 N N . PHE A 1 86 ? -13.980 20.536 -2.744 1.00 48.59 84 PHE A N 1
ATOM 683 C CA . PHE A 1 86 ? -12.955 19.494 -2.755 1.00 36.72 84 PHE A CA 1
ATOM 684 C C . PHE A 1 86 ? -13.508 18.103 -2.463 1.00 42.43 84 PHE A C 1
ATOM 685 O O . PHE A 1 86 ? -14.018 17.881 -1.377 1.00 56.92 84 PHE A O 1
ATOM 693 N N . VAL A 1 87 ? -13.409 17.163 -3.404 1.00 40.36 85 VAL A N 1
ATOM 694 C CA . VAL A 1 87 ? -14.043 15.858 -3.202 1.00 39.80 85 VAL A CA 1
ATOM 695 C C . VAL A 1 87 ? -13.097 14.853 -2.594 1.00 46.46 85 VAL A C 1
ATOM 696 O O . VAL A 1 87 ? -12.224 14.327 -3.284 1.00 56.14 85 VAL A O 1
ATOM 700 N N . SER A 1 88 ? -13.302 14.557 -1.313 1.00 49.99 86 SER A N 1
ATOM 701 C CA . SER A 1 88 ? -12.344 13.795 -0.529 1.00 43.57 86 SER A CA 1
ATOM 702 C C . SER A 1 88 ? -12.478 12.279 -0.735 1.00 49.44 86 SER A C 1
ATOM 703 O O . SER A 1 88 ? -11.552 11.613 -1.219 1.00 42.95 86 SER A O 1
ATOM 706 N N . LYS A 1 89 ? -13.639 11.732 -0.385 1.00 45.30 87 LYS A N 1
ATOM 707 C CA . LYS A 1 89 ? -13.812 10.294 -0.432 1.00 34.02 87 LYS A CA 1
ATOM 708 C C . LYS A 1 89 ? -15.149 9.901 -1.024 1.00 46.22 87 LYS A C 1
ATOM 709 O O . LYS A 1 89 ? -16.108 10.663 -0.983 1.00 51.86 87 LYS A O 1
ATOM 715 N N . ALA A 1 90 ? -15.199 8.698 -1.581 1.00 44.07 88 ALA A N 1
ATOM 716 C CA . ALA A 1 90 ? -16.426 8.164 -2.142 1.00 39.22 88 ALA A CA 1
ATOM 717 C C . ALA A 1 90 ? -16.283 6.654 -2.130 1.00 40.11 88 ALA A C 1
ATOM 718 O O . ALA A 1 90 ? -15.249 6.121 -2.530 1.00 46.83 88 ALA A O 1
ATOM 720 N N . ASP A 1 91 ? -17.303 5.950 -1.656 1.00 45.82 89 ASP A N 1
ATOM 721 C CA . ASP A 1 91 ? -17.136 4.516 -1.400 1.00 48.85 89 ASP A CA 1
ATOM 722 C C . ASP A 1 91 ? -18.439 3.756 -1.572 1.00 52.94 89 ASP A C 1
ATOM 723 O O . ASP A 1 91 ? -19.518 4.337 -1.607 1.00 62.11 89 ASP A O 1
ATOM 728 N N . THR A 1 92 ? -18.327 2.443 -1.689 1.00 53.57 90 THR A N 1
ATOM 729 C CA . THR A 1 92 ? -19.490 1.573 -1.744 1.00 59.26 90 THR A CA 1
ATOM 730 C C . THR A 1 92 ? -19.104 0.340 -0.956 1.00 59.17 90 THR A C 1
ATOM 731 O O . THR A 1 92 ? -17.916 0.080 -0.772 1.00 58.16 90 THR A O 1
ATOM 735 N N . ASN A 1 93 ? -20.085 -0.408 -0.466 1.00 61.20 91 ASN A N 1
ATOM 736 C CA . ASN A 1 93 ? -19.768 -1.612 0.293 1.00 66.64 91 ASN A CA 1
ATOM 737 C C . ASN A 1 93 ? -20.349 -2.860 -0.353 1.00 78.64 91 ASN A C 1
ATOM 738 O O . ASN A 1 93 ? -20.147 -3.968 0.140 1.00 83.52 91 ASN A O 1
ATOM 743 N N . GLY A 1 94 ? -21.065 -2.674 -1.460 1.00 86.27 92 GLY A N 1
ATOM 744 C CA . GLY A 1 94 ? -21.560 -3.793 -2.245 1.00 87.30 92 GLY A CA 1
ATOM 745 C C . GLY A 1 94 ? -22.621 -4.583 -1.518 1.00 86.25 92 GLY A C 1
ATOM 746 O O . GLY A 1 94 ? -22.659 -5.807 -1.590 1.00 89.54 92 GLY A O 1
ATOM 747 N N . TYR A 1 95 ? -23.466 -3.870 -0.787 1.00 82.71 93 TYR A N 1
ATOM 748 C CA . TYR A 1 95 ? -24.577 -4.473 -0.080 1.00 72.94 93 TYR A CA 1
ATOM 749 C C . TYR A 1 95 ? -25.874 -3.843 -0.553 1.00 82.48 93 TYR A C 1
ATOM 750 O O . TYR A 1 95 ? -26.864 -3.800 0.168 1.00 89.04 93 TYR A O 1
ATOM 759 N N . CYS A 1 96 ? -25.874 -3.335 -1.771 1.00 86.56 94 CYS A N 1
ATOM 760 C CA . CYS A 1 96 ? -27.129 -2.900 -2.333 1.00 91.66 94 CYS A CA 1
ATOM 761 C C . CYS A 1 96 ? -27.797 -4.092 -3.011 1.00 100.35 94 CYS A C 1
ATOM 762 O O . CYS A 1 96 ? -27.211 -4.733 -3.894 1.00 84.97 94 CYS A O 1
ATOM 765 N N . ASN A 1 97 ? -29.018 -4.399 -2.581 1.00 109.31 95 ASN A N 1
ATOM 766 C CA . ASN A 1 97 ? -29.780 -5.493 -3.169 1.00 106.99 95 ASN A CA 1
ATOM 767 C C . ASN A 1 97 ? -30.053 -5.208 -4.638 1.00 115.38 95 ASN A C 1
ATOM 768 O O . ASN A 1 97 ? -30.032 -6.114 -5.475 1.00 121.56 95 ASN A O 1
ATOM 773 N N . THR A 1 98 ? -30.294 -3.933 -4.941 1.00 110.92 96 THR A N 1
ATOM 774 C CA . THR A 1 98 ? -30.658 -3.489 -6.286 1.00 95.97 96 THR A CA 1
ATOM 775 C C . THR A 1 98 ? -29.461 -2.864 -6.988 1.00 91.36 96 THR A C 1
ATOM 776 O O . THR A 1 98 ? -28.409 -2.695 -6.380 1.00 92.01 96 THR A O 1
ATOM 780 N N . ARG A 1 99 ? -29.610 -2.536 -8.271 1.00 99.35 97 ARG A N 1
ATOM 781 C CA . ARG A 1 99 ? -28.533 -1.865 -9.005 1.00 103.77 97 ARG A CA 1
ATOM 782 C C . ARG A 1 99 ? -28.831 -0.391 -9.299 1.00 98.16 97 ARG A C 1
ATOM 783 O O . ARG A 1 99 ? -29.970 -0.014 -9.586 1.00 96.43 97 ARG A O 1
ATOM 791 N N . VAL A 1 100 ? -27.777 0.421 -9.249 1.00 83.72 98 VAL A N 1
ATOM 792 C CA . VAL A 1 100 ? -27.874 1.870 -9.329 1.00 75.00 98 VAL A CA 1
ATOM 793 C C . VAL A 1 100 ? -26.599 2.377 -9.996 1.00 77.75 98 VAL A C 1
ATOM 794 O O . VAL A 1 100 ? -25.571 1.686 -9.974 1.00 78.61 98 VAL A O 1
ATOM 798 N N . SER A 1 101 ? -26.652 3.571 -10.592 1.00 73.54 99 SER A N 1
ATOM 799 C CA . SER A 1 101 ? -25.424 4.244 -11.039 1.00 70.08 99 SER A CA 1
ATOM 800 C C . SER A 1 101 ? -24.819 5.149 -9.945 1.00 76.44 99 SER A C 1
ATOM 801 O O . SER A 1 101 ? -25.204 6.318 -9.806 1.00 72.99 99 SER A O 1
ATOM 804 N N . VAL A 1 102 ? -23.876 4.614 -9.170 1.00 71.41 100 VAL A N 1
ATOM 805 C CA . VAL A 1 102 ? -23.143 5.429 -8.220 1.00 58.45 100 VAL A CA 1
ATOM 806 C C . VAL A 1 102 ? -22.607 6.654 -8.948 1.00 66.70 100 VAL A C 1
ATOM 807 O O . VAL A 1 102 ? -22.654 7.767 -8.433 1.00 83.79 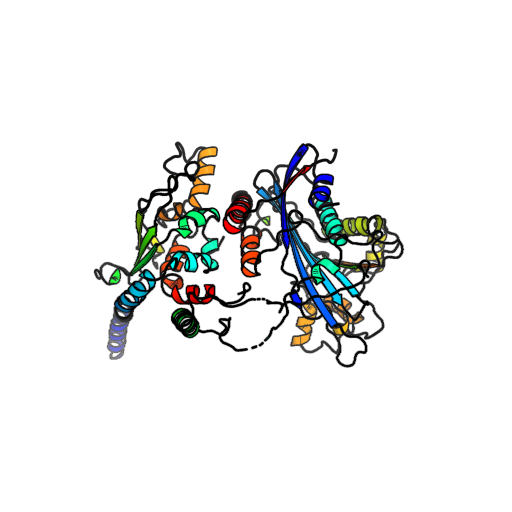100 VAL A O 1
ATOM 811 N N . ARG A 1 103 ? -22.117 6.448 -10.160 1.00 65.24 101 ARG A N 1
ATOM 812 C CA . ARG A 1 103 ? -21.629 7.545 -10.985 1.00 67.95 101 ARG A CA 1
ATOM 813 C C . ARG A 1 103 ? -22.632 8.684 -11.082 1.00 65.56 101 ARG A C 1
ATOM 814 O O . ARG A 1 103 ? -22.252 9.845 -11.077 1.00 72.17 101 ARG A O 1
ATOM 822 N N . ASP A 1 104 ? -23.915 8.366 -11.200 1.00 69.77 102 ASP A N 1
ATOM 823 C CA . ASP A 1 104 ? -24.894 9.415 -11.457 1.00 76.04 102 ASP A CA 1
ATOM 824 C C . ASP A 1 104 ? -25.311 10.046 -10.152 1.00 84.87 102 ASP A C 1
ATOM 825 O O . ASP A 1 104 ? -25.514 11.256 -10.071 1.00 95.13 102 ASP A O 1
ATOM 830 N N . ILE A 1 105 ? -25.419 9.215 -9.123 1.00 83.05 103 ILE A N 1
ATOM 831 C CA . ILE A 1 105 ? -25.648 9.685 -7.761 1.00 65.55 103 ILE A CA 1
ATOM 832 C C . ILE A 1 105 ? -24.550 10.665 -7.347 1.00 59.95 103 ILE A C 1
ATOM 833 O O . ILE A 1 105 ? -24.834 11.779 -6.910 1.00 65.32 103 ILE A O 1
ATOM 838 N N . THR A 1 106 ? -23.294 10.264 -7.520 1.00 50.81 104 THR A N 1
ATOM 839 C CA . THR A 1 106 ? -22.170 11.153 -7.229 1.00 49.90 104 THR A CA 1
ATOM 840 C C . THR A 1 106 ? -22.173 12.463 -8.015 1.00 58.79 104 THR A C 1
ATOM 841 O O . THR A 1 106 ? -21.949 13.525 -7.444 1.00 66.02 104 THR A O 1
ATOM 845 N N . LYS A 1 107 ? -22.394 12.397 -9.326 1.00 57.07 105 LYS A N 1
ATOM 846 C CA . LYS A 1 107 ? -22.498 13.627 -10.109 1.00 59.91 105 LYS A CA 1
ATOM 847 C C . LYS A 1 107 ? -23.641 14.514 -9.597 1.00 62.47 105 LYS A C 1
ATOM 848 O O . LYS A 1 107 ? -23.490 15.723 -9.429 1.00 62.83 105 LYS A O 1
ATOM 854 N N . ILE A 1 108 ? -24.789 13.901 -9.354 1.00 66.51 106 ILE A N 1
ATOM 855 C CA . ILE A 1 108 ? -25.965 14.633 -8.908 1.00 65.20 106 ILE A CA 1
ATOM 856 C C . ILE A 1 108 ? -25.728 15.390 -7.607 1.00 64.14 106 ILE A C 1
ATOM 857 O O . ILE A 1 108 ? -26.013 16.587 -7.507 1.00 66.60 106 ILE A O 1
ATOM 862 N N . ILE A 1 109 ? -25.183 14.697 -6.616 1.00 56.61 107 ILE A N 1
ATOM 863 C CA . ILE A 1 109 ? -24.897 15.324 -5.330 1.00 44.31 107 ILE A CA 1
ATOM 864 C C . ILE A 1 109 ? -23.970 16.533 -5.485 1.00 51.03 107 ILE A C 1
ATOM 865 O O . ILE A 1 109 ? -24.129 17.529 -4.779 1.00 61.64 107 ILE A O 1
ATOM 870 N N . LEU A 1 110 ? -23.011 16.460 -6.410 1.00 50.97 108 LEU A N 1
ATOM 871 C CA . LEU A 1 110 ? -22.145 17.616 -6.692 1.00 53.38 108 LEU A CA 1
ATOM 872 C C . LEU A 1 110 ? -22.888 18.756 -7.418 1.00 63.72 108 LEU A C 1
ATOM 873 O O . LEU A 1 110 ? -22.606 19.931 -7.169 1.00 60.61 108 LEU A O 1
ATOM 878 N N . GLU A 1 111 ? -23.828 18.421 -8.307 1.00 62.09 109 GLU A N 1
ATOM 879 C CA . GLU A 1 111 ? -24.638 19.457 -8.938 1.00 65.08 109 GLU A CA 1
ATOM 880 C C . GLU A 1 111 ? -25.238 20.241 -7.806 1.00 66.38 109 GLU A C 1
ATOM 881 O O . GLU A 1 111 ? -25.149 21.472 -7.757 1.00 70.15 109 GLU A O 1
ATOM 887 N N . PHE A 1 112 ? -25.823 19.498 -6.873 1.00 63.26 110 PHE A N 1
ATOM 888 C CA . PHE A 1 112 ? -26.583 20.085 -5.783 1.00 69.46 110 PHE A CA 1
ATOM 889 C C . PHE A 1 112 ? -25.702 21.062 -5.042 1.00 70.64 110 PHE A C 1
ATOM 890 O O . PHE A 1 112 ? -26.058 22.228 -4.847 1.00 71.35 110 PHE A O 1
ATOM 898 N N . ILE A 1 113 ? -24.527 20.579 -4.663 1.00 65.21 111 ILE A N 1
ATOM 899 C CA . ILE A 1 113 ? -23.584 21.370 -3.896 1.00 57.76 111 ILE A CA 1
ATOM 900 C C . ILE A 1 113 ? -23.201 22.625 -4.659 1.00 65.46 111 ILE A C 1
ATOM 901 O O . ILE A 1 113 ? -23.026 23.692 -4.067 1.00 75.18 111 ILE A O 1
ATOM 906 N N . LEU A 1 114 ? -23.091 22.498 -5.978 1.00 57.59 112 LEU A N 1
ATOM 907 C CA . LEU A 1 114 ? -22.703 23.619 -6.821 1.00 41.12 112 LEU A CA 1
ATOM 908 C C . LEU A 1 114 ? -23.767 24.685 -6.796 1.00 58.02 112 LEU A C 1
ATOM 909 O O . LEU A 1 114 ? -23.447 25.873 -6.872 1.00 62.38 112 LEU A O 1
ATOM 914 N N . SER A 1 115 ? -25.030 24.264 -6.679 1.00 58.06 113 SER A N 1
ATOM 915 C CA . SER A 1 115 ? -26.162 25.196 -6.682 1.00 58.93 113 SER A CA 1
ATOM 916 C C . SER A 1 115 ? -26.227 26.077 -5.436 1.00 68.65 113 SER A C 1
ATOM 917 O O . SER A 1 115 ? -26.744 27.187 -5.481 1.00 78.23 113 SER A O 1
ATOM 920 N N . ILE A 1 116 ? -25.722 25.575 -4.317 1.00 65.06 114 ILE A N 1
ATOM 921 C CA . ILE A 1 116 ? -25.813 26.312 -3.067 1.00 63.52 114 ILE A CA 1
ATOM 922 C C . ILE A 1 116 ? -25.161 27.690 -3.157 1.00 75.25 114 ILE A C 1
ATOM 923 O O . ILE A 1 116 ? -23.994 27.820 -3.540 1.00 75.21 114 ILE A O 1
ATOM 928 N N . ASP A 1 117 ? -25.935 28.709 -2.794 1.00 72.50 115 ASP A N 1
ATOM 929 C CA . ASP A 1 117 ? -25.445 30.066 -2.701 1.00 74.90 115 ASP A CA 1
ATOM 930 C C . ASP A 1 117 ? -24.326 30.101 -1.680 1.00 80.28 115 ASP A C 1
ATOM 931 O O . ASP A 1 117 ? -24.531 29.737 -0.527 1.00 87.43 115 ASP A O 1
ATOM 936 N N . PRO A 1 118 ? -23.142 30.562 -2.092 1.00 78.14 116 PRO A N 1
ATOM 937 C CA . PRO A 1 118 ? -22.003 30.622 -1.174 1.00 71.61 116 PRO A CA 1
ATOM 938 C C . PRO A 1 118 ? -22.347 31.343 0.112 1.00 77.51 116 PRO A C 1
ATOM 939 O O . PRO A 1 118 ? -21.763 31.047 1.145 1.00 83.59 116 PRO A O 1
ATOM 943 N N . ASN A 1 119 ? -23.283 32.281 0.054 1.00 86.50 117 ASN A N 1
ATOM 944 C CA . ASN A 1 119 ? -23.572 33.113 1.218 1.00 90.00 117 ASN A CA 1
ATOM 945 C C . ASN A 1 119 ? -24.082 32.289 2.368 1.00 89.31 117 ASN A C 1
ATOM 946 O O . ASN A 1 119 ? -24.044 32.730 3.512 1.00 91.59 117 ASN A O 1
ATOM 951 N N . TYR A 1 120 ? -24.543 31.084 2.044 1.00 87.72 118 TYR A N 1
ATOM 952 C CA . TYR A 1 120 ? -25.110 30.166 3.025 1.00 78.97 118 TYR A CA 1
ATOM 953 C C . TYR A 1 120 ? -24.095 29.789 4.085 1.00 77.20 118 TYR A C 1
ATOM 954 O O . TYR A 1 120 ? -24.421 29.764 5.261 1.00 94.71 118 TYR A O 1
ATOM 963 N N . TYR A 1 121 ? -22.859 29.518 3.688 1.00 72.79 119 TYR A N 1
ATOM 964 C CA . TYR A 1 121 ? -21.822 29.189 4.671 1.00 77.45 119 TYR A CA 1
ATOM 965 C C . TYR A 1 121 ? -21.329 30.436 5.404 1.00 82.70 119 TYR A C 1
ATOM 966 O O . TYR A 1 121 ? -20.500 30.349 6.320 1.00 83.52 119 TYR A O 1
ATOM 975 N N . LEU A 1 122 ? -21.842 31.595 4.994 1.00 79.87 120 LEU A N 1
ATOM 976 C CA . LEU A 1 122 ? -21.361 32.876 5.516 1.00 76.24 120 LEU A CA 1
ATOM 977 C C . LEU A 1 122 ? -22.255 33.509 6.591 1.00 86.59 120 LEU A C 1
ATOM 978 O O . LEU A 1 122 ? -21.832 34.443 7.258 1.00 95.99 120 LEU A O 1
ATOM 983 N N . GLN A 1 123 ? -23.477 33.002 6.755 1.00 82.87 121 GLN A N 1
ATOM 984 C CA . GLN A 1 123 ? -24.383 33.471 7.800 1.00 81.57 121 GLN A CA 1
ATOM 985 C C . GLN A 1 123 ? -23.716 33.424 9.172 1.00 87.35 121 GLN A C 1
ATOM 986 O O . GLN A 1 123 ? -23.251 34.445 9.686 1.00 94.42 121 GLN A O 1
ATOM 992 N N . LYS A 1 124 ? -23.690 32.242 9.778 1.00 84.11 122 LYS A N 1
ATOM 993 C CA . LYS A 1 124 ? -23.040 32.077 11.079 1.00 96.00 122 LYS A CA 1
ATOM 994 C C . LYS A 1 124 ? -21.831 31.158 10.955 1.00 90.97 122 LYS A C 1
ATOM 995 O O . LYS A 1 124 ? -21.967 30.011 10.544 1.00 97.93 122 LYS A O 1
ATOM 1001 N N . VAL A 1 125 ? -20.652 31.675 11.296 1.00 78.68 123 VAL A N 1
ATOM 1002 C CA . VAL A 1 125 ? -19.414 30.916 11.179 1.00 73.58 123 VAL A CA 1
ATOM 1003 C C . VAL A 1 125 ? -18.714 30.779 12.519 1.00 84.85 123 VAL A C 1
ATOM 1004 O O . VAL A 1 125 ? -18.493 31.771 13.216 1.00 96.72 123 VAL A O 1
ATOM 1008 N N . LYS A 1 126 ? -18.340 29.552 12.865 1.00 77.49 124 LYS A N 1
ATOM 1009 C CA . LYS A 1 126 ? -17.608 29.291 14.095 1.00 72.60 124 LYS A CA 1
ATOM 1010 C C . LYS A 1 126 ? -16.177 29.796 13.986 1.00 88.41 124 LYS A C 1
ATOM 1011 O O . LYS A 1 126 ? -15.412 29.296 13.175 1.00 100.29 124 LYS A O 1
ATOM 1017 N N . PRO A 1 127 ? -15.805 30.786 14.812 1.00 97.86 125 PRO A N 1
ATOM 1018 C CA . PRO A 1 127 ? -14.462 31.379 14.755 1.00 99.53 125 PRO A CA 1
ATOM 1019 C C . PRO A 1 127 ? -13.377 30.412 15.211 1.00 93.54 125 PRO A C 1
ATOM 1020 O O . PRO A 1 127 ? -13.653 29.477 15.960 1.00 81.97 125 PRO A O 1
ATOM 1024 N N . ALA A 1 128 ? -12.147 30.650 14.771 1.00 98.33 126 ALA A N 1
ATOM 1025 C CA . ALA A 1 128 ? -11.019 29.823 15.183 1.00 98.96 126 ALA A CA 1
ATOM 1026 C C . ALA A 1 128 ? -10.608 30.080 16.635 1.00 119.12 126 ALA A C 1
ATOM 1027 O O . ALA A 1 128 ? -9.910 29.274 17.252 1.00 119.03 126 ALA A O 1
ATOM 1029 N N . ILE A 1 129 ? -11.051 31.206 17.184 1.00 126.02 127 ILE A N 1
ATOM 1030 C CA . ILE A 1 129 ? -10.612 31.627 18.513 1.00 129.54 127 ILE A CA 1
ATOM 1031 C C . ILE A 1 129 ? -11.400 32.849 19.005 1.00 131.71 127 ILE A C 1
ATOM 1032 O O . ILE A 1 129 ? -11.325 33.935 18.415 1.00 133.39 127 ILE A O 1
ATOM 1037 N N . ARG A 1 130 ? -12.143 32.676 20.097 1.00 143.56 128 ARG A N 1
ATOM 1038 C CA . ARG A 1 130 ? -13.144 33.665 20.501 1.00 135.88 128 ARG A CA 1
ATOM 1039 C C . ARG A 1 130 ? -12.786 34.475 21.758 1.00 136.61 128 ARG A C 1
ATOM 1040 O O . ARG A 1 130 ? -11.744 34.250 22.377 1.00 135.26 128 ARG A O 1
ATOM 1048 N N . SER A 1 131 ? -13.650 35.427 22.115 1.00 135.49 129 SER A N 1
ATOM 1049 C CA . SER A 1 131 ? -13.433 36.283 23.286 1.00 130.90 129 SER A CA 1
ATOM 1050 C C . SER A 1 131 ? -13.603 35.521 24.601 1.00 125.13 129 SER A C 1
ATOM 1051 O O . SER A 1 131 ? -14.640 35.613 25.261 1.00 117.32 129 SER A O 1
ATOM 1054 N N . SER A 1 136 ? -15.621 40.449 32.083 1.00 147.15 134 SER A N 1
ATOM 1055 C CA . SER A 1 136 ? -16.563 39.520 32.700 1.00 157.55 134 SER A CA 1
ATOM 1056 C C . SER A 1 136 ? -16.196 38.059 32.421 1.00 161.81 134 SER A C 1
ATOM 1057 O O . SER A 1 136 ? -16.414 37.560 31.312 1.00 158.86 134 SER A O 1
ATOM 1060 N N . PRO A 1 137 ? -15.629 37.373 33.433 1.00 165.23 135 PRO A N 1
ATOM 1061 C CA . PRO A 1 137 ? -15.166 35.982 33.324 1.00 161.93 135 PRO A CA 1
ATOM 1062 C C . PRO A 1 137 ? -16.196 34.951 33.794 1.00 154.38 135 PRO A C 1
ATOM 1063 O O . PRO A 1 137 ? -17.403 35.128 33.593 1.00 152.64 135 PRO A O 1
ATOM 1067 N N . GLU A 1 138 ? -15.697 33.879 34.409 1.00 147.95 136 GLU A N 1
ATOM 1068 C CA . GLU A 1 138 ? -16.528 32.843 35.017 1.00 139.09 136 GLU A CA 1
ATOM 1069 C C . GLU A 1 138 ? -17.103 31.860 34.001 1.00 126.92 136 GLU A C 1
ATOM 1070 O O . GLU A 1 138 ? -18.289 31.527 34.053 1.00 128.81 136 GLU A O 1
ATOM 1076 N N . LEU A 1 139 ? -16.263 31.403 33.074 1.00 110.72 137 LEU A N 1
ATOM 1077 C CA . LEU A 1 139 ? -16.690 30.427 32.076 1.00 105.11 137 LEU A CA 1
ATOM 1078 C C . LEU A 1 139 ? -16.066 29.072 32.315 1.00 98.52 137 LEU A C 1
ATOM 1079 O O . LEU A 1 139 ? -14.939 28.974 32.805 1.00 98.56 137 LEU A O 1
ATOM 1084 N N . ILE A 1 140 ? -16.807 28.028 31.960 1.00 96.39 138 ILE A N 1
ATOM 1085 C CA . ILE A 1 140 ? -16.283 26.665 32.002 1.00 95.05 138 ILE A CA 1
ATOM 1086 C C . ILE A 1 140 ? -15.914 26.195 30.590 1.00 92.25 138 ILE A C 1
ATOM 1087 O O . ILE A 1 140 ? -16.780 26.003 29.730 1.00 90.81 138 ILE A O 1
ATOM 1092 N N . SER A 1 141 ? -14.619 26.009 30.365 1.00 91.01 139 SER A N 1
ATOM 1093 C CA . SER A 1 141 ? -14.110 25.663 29.048 1.00 89.21 139 SER A CA 1
ATOM 1094 C C . SER A 1 141 ? -13.037 24.592 29.156 1.00 90.35 139 SER A C 1
ATOM 1095 O O . SER A 1 141 ? -12.655 24.194 30.252 1.00 93.13 139 SER A O 1
ATOM 1098 N N . ALA A 1 142 ? -12.545 24.141 28.008 1.00 92.55 140 ALA A N 1
ATOM 1099 C CA . ALA A 1 142 ? -11.468 23.161 27.959 1.00 94.33 140 ALA A CA 1
ATOM 1100 C C . ALA A 1 142 ? -10.411 23.415 29.037 1.00 99.78 140 ALA A C 1
ATOM 1101 O O . ALA A 1 142 ? -9.864 22.479 29.620 1.00 99.32 140 ALA A O 1
ATOM 1103 N N . ALA A 1 143 ? -10.122 24.685 29.294 1.00 102.19 141 ALA A N 1
ATOM 1104 C CA . ALA A 1 143 ? -9.210 25.045 30.368 1.00 108.80 141 ALA A CA 1
ATOM 1105 C C . ALA A 1 143 ? -9.984 25.178 31.678 1.00 112.81 141 ALA A C 1
ATOM 1106 O O . ALA A 1 143 ? -10.166 26.286 32.196 1.00 125.10 141 ALA A O 1
ATOM 1108 N N . SER A 1 144 ? -10.449 24.046 32.200 1.00 94.71 142 SER A N 1
ATOM 1109 C CA . SER A 1 144 ? -11.196 24.018 33.455 1.00 95.00 142 SER A CA 1
ATOM 1110 C C . SER A 1 144 ? -11.099 22.650 34.091 1.00 101.01 142 SER A C 1
ATOM 1111 O O . SER A 1 144 ? -11.888 21.762 33.768 1.00 116.54 142 SER A O 1
ATOM 1114 N N . THR A 1 145 ? -10.146 22.466 34.996 1.00 89.35 143 THR A N 1
ATOM 1115 C CA . THR A 1 145 ? -10.072 21.203 35.714 1.00 90.91 143 THR A CA 1
ATOM 1116 C C . THR A 1 145 ? -11.461 20.871 36.247 1.00 89.52 143 THR A C 1
ATOM 1117 O O . THR A 1 145 ? -12.294 21.760 36.413 1.00 97.71 143 THR A O 1
ATOM 1121 N N . PRO A 1 146 ? -11.728 19.586 36.492 1.00 83.10 144 PRO A N 1
ATOM 1122 C CA . PRO A 1 146 ? -13.067 19.200 36.944 1.00 78.81 144 PRO A CA 1
ATOM 1123 C C . PRO A 1 146 ? -13.405 19.834 38.288 1.00 80.18 144 PRO A C 1
ATOM 1124 O O . PRO A 1 146 ? -14.569 20.145 38.526 1.00 79.38 144 PRO A O 1
ATOM 1128 N N . ALA A 1 147 ? -12.405 20.018 39.149 1.00 77.33 145 ALA A N 1
ATOM 1129 C CA . ALA A 1 147 ? -12.616 20.691 40.428 1.00 71.02 145 ALA A CA 1
ATOM 1130 C C . ALA A 1 147 ? -13.111 22.111 40.174 1.00 69.56 145 ALA A C 1
ATOM 1131 O O . ALA A 1 147 ? -14.209 22.488 40.575 1.00 71.38 145 ALA A O 1
ATOM 1133 N N . ARG A 1 148 ? -12.300 22.889 39.481 1.00 73.29 146 ARG A N 1
ATOM 1134 C CA . ARG A 1 148 ? -12.707 24.215 39.042 1.00 82.03 146 ARG A CA 1
ATOM 1135 C C . ARG A 1 148 ? -14.158 24.236 38.564 1.00 74.41 146 ARG A C 1
ATOM 1136 O O . ARG A 1 148 ? -14.939 25.083 38.956 1.00 70.31 146 ARG A O 1
ATOM 1144 N N . THR A 1 149 ? -14.513 23.289 37.712 1.00 74.41 147 THR A N 1
ATOM 1145 C CA . THR A 1 149 ? -15.829 23.263 37.086 1.00 80.18 147 THR A CA 1
ATOM 1146 C C . THR A 1 149 ? -16.930 23.044 38.115 1.00 84.73 147 THR A C 1
ATOM 1147 O O . THR A 1 149 ? -18.007 23.629 38.020 1.00 87.55 147 THR A O 1
ATOM 1151 N N . LEU A 1 150 ? -16.653 22.181 39.085 1.00 81.87 148 LEU A N 1
ATOM 1152 C CA . LEU A 1 150 ? -17.629 21.812 40.100 1.00 76.46 148 LEU A CA 1
ATOM 1153 C C . LEU A 1 150 ? -17.788 22.947 41.097 1.00 79.65 148 LEU A C 1
ATOM 1154 O O . LEU A 1 150 ? -18.901 23.268 41.526 1.00 80.82 148 LEU A O 1
ATOM 1159 N N . ARG A 1 151 ? -16.655 23.536 41.469 1.00 77.86 149 ARG A N 1
ATOM 1160 C CA . ARG A 1 151 ? -16.630 24.736 42.286 1.00 74.48 149 ARG A CA 1
ATOM 1161 C C . ARG A 1 151 ? -17.458 25.802 41.594 1.00 83.09 149 ARG A C 1
ATOM 1162 O O . ARG A 1 151 ? -18.342 26.397 42.196 1.00 92.55 149 ARG A O 1
ATOM 1170 N N . ILE A 1 152 ? -17.175 26.034 40.317 1.00 86.68 150 ILE A N 1
ATOM 1171 C CA . ILE A 1 152 ? -17.904 27.035 39.554 1.00 79.11 150 ILE A CA 1
ATOM 1172 C C . ILE A 1 152 ? -19.399 26.776 39.616 1.00 69.96 150 ILE A C 1
ATOM 1173 O O . ILE A 1 152 ? -20.145 27.618 40.070 1.00 72.51 150 ILE A O 1
ATOM 1178 N N . LEU A 1 153 ? -19.841 25.599 39.205 1.00 71.59 151 LEU A N 1
ATOM 1179 C CA . LEU A 1 153 ? -21.261 25.262 39.319 1.00 85.99 151 LEU A CA 1
ATOM 1180 C C . LEU A 1 153 ? -21.799 25.463 40.747 1.00 96.87 151 LEU A C 1
ATOM 1181 O O . LEU A 1 153 ? -23.003 25.652 40.949 1.00 98.36 151 LEU A O 1
ATOM 1186 N N . ALA A 1 154 ? -20.912 25.403 41.736 1.00 97.02 152 ALA A N 1
ATOM 1187 C CA . ALA A 1 154 ? -21.308 25.631 43.124 1.00 89.38 152 ALA A CA 1
ATOM 1188 C C . ALA A 1 154 ? -21.598 27.106 43.375 1.00 94.00 152 ALA A C 1
ATOM 1189 O O . ALA A 1 154 ? -22.691 27.450 43.815 1.00 105.32 152 ALA A O 1
ATOM 1191 N N . ARG A 1 155 ? -20.623 27.970 43.079 1.00 90.07 153 ARG A N 1
ATOM 1192 C CA . ARG A 1 155 ? -20.748 29.408 43.316 1.00 88.05 153 ARG A CA 1
ATOM 1193 C C . ARG A 1 155 ? -21.740 30.053 42.364 1.00 97.55 153 ARG A C 1
ATOM 1194 O O . ARG A 1 155 ? -22.024 31.242 42.465 1.00 109.29 153 ARG A O 1
ATOM 1202 N N . ARG A 1 156 ? -22.263 29.258 41.441 1.00 101.09 154 ARG A N 1
ATOM 1203 C CA . ARG A 1 156 ? -23.182 29.746 40.423 1.00 102.63 154 ARG A CA 1
ATOM 1204 C C . ARG A 1 156 ? -24.583 29.277 40.777 1.00 107.54 154 ARG A C 1
ATOM 1205 O O . ARG A 1 156 ? -25.575 29.776 40.260 1.00 118.13 154 ARG A O 1
ATOM 1213 N N . LEU A 1 157 ? -24.644 28.298 41.666 1.00 102.91 155 LEU A N 1
ATOM 1214 C CA . LEU A 1 157 ? -25.900 27.845 42.231 1.00 109.46 155 LEU A CA 1
ATOM 1215 C C . LEU A 1 157 ? -26.234 28.694 43.447 1.00 118.77 155 LEU A C 1
ATOM 1216 O O . LEU A 1 157 ? -27.349 29.182 43.592 1.00 119.62 155 LEU A O 1
ATOM 1221 N N . LYS A 1 158 ? -25.247 28.855 44.323 1.00 123.10 156 LYS A N 1
ATOM 1222 C CA . LYS A 1 158 ? -25.411 29.603 45.561 1.00 125.03 156 LYS A CA 1
ATOM 1223 C C . LYS A 1 158 ? -25.843 31.039 45.291 1.00 124.17 156 LYS A C 1
ATOM 1224 O O . LYS A 1 158 ? -26.575 31.629 46.080 1.00 123.89 156 LYS A O 1
ATOM 1230 N N . GLN A 1 159 ? -25.394 31.592 44.169 1.00 125.05 157 GLN A N 1
ATOM 1231 C CA . GLN A 1 159 ? -25.682 32.981 43.820 1.00 121.67 157 GLN A CA 1
ATOM 1232 C C . GLN A 1 159 ? -26.903 33.144 42.930 1.00 113.01 157 GLN A C 1
ATOM 1233 O O . GLN A 1 159 ? -27.660 34.101 43.067 1.00 118.55 157 GLN A O 1
ATOM 1239 N N . SER A 1 160 ? -27.078 32.212 42.006 1.00 107.50 158 SER A N 1
ATOM 1240 C CA . SER A 1 160 ? -28.174 32.277 41.054 1.00 110.96 158 SER A CA 1
ATOM 1241 C C . SER A 1 160 ? -29.175 31.165 41.332 1.00 112.75 158 SER A C 1
ATOM 1242 O O . SER A 1 160 ? -28.862 30.208 42.040 1.00 106.38 158 SER A O 1
ATOM 1245 N N . GLY A 1 161 ? -30.375 31.279 40.773 1.00 119.55 159 GLY A N 1
ATOM 1246 C CA . GLY A 1 161 ? -31.372 30.234 40.938 1.00 125.61 159 GLY A CA 1
ATOM 1247 C C . GLY A 1 161 ? -30.877 28.867 40.486 1.00 121.46 159 GLY A C 1
ATOM 1248 O O . GLY A 1 161 ? -31.081 27.871 41.184 1.00 111.77 159 GLY A O 1
ATOM 1249 N N . SER A 1 162 ? -30.215 28.836 39.325 1.00 120.44 160 SER A N 1
ATOM 1250 C CA . SER A 1 162 ? -29.758 27.601 38.690 1.00 114.59 160 SER A CA 1
ATOM 1251 C C . SER A 1 162 ? -28.254 27.578 38.444 1.00 119.89 160 SER A C 1
ATOM 1252 O O . SER A 1 162 ? -27.463 27.950 39.304 1.00 127.71 160 SER A O 1
ATOM 1255 N N . THR A 1 163 ? -27.876 27.144 37.244 1.00 119.73 161 THR A N 1
ATOM 1256 C CA . THR A 1 163 ? -26.488 26.848 36.909 1.00 113.87 161 THR A CA 1
ATOM 1257 C C . THR A 1 163 ? -26.167 27.213 35.458 1.00 113.19 161 THR A C 1
ATOM 1258 O O . THR A 1 163 ? -25.188 26.726 34.888 1.00 100.12 161 THR A O 1
ATOM 1262 N N . VAL A 1 164 ? -27.000 28.070 34.868 1.00 118.44 162 VAL A N 1
ATOM 1263 C CA . VAL A 1 164 ? -26.780 28.564 33.511 1.00 114.89 162 VAL A CA 1
ATOM 1264 C C . VAL A 1 164 ? -26.599 30.081 33.557 1.00 111.95 162 VAL A C 1
ATOM 1265 O O . VAL A 1 164 ? -26.752 30.673 34.627 1.00 102.28 162 VAL A O 1
ATOM 1269 N N . LEU A 1 165 ? -26.280 30.707 32.416 1.00 121.98 163 LEU A N 1
ATOM 1270 C CA . LEU A 1 165 ? -25.969 32.154 32.371 1.00 128.42 163 LEU A CA 1
ATOM 1271 C C . LEU A 1 165 ? -26.842 33.044 31.449 1.00 132.33 163 LEU A C 1
ATOM 1272 O O . LEU A 1 165 ? -28.067 32.899 31.395 1.00 125.83 163 LEU A O 1
ATOM 1277 N N . LYS A 1 166 ? -26.199 33.990 30.761 1.00 135.35 164 LYS A N 1
ATOM 1278 C CA . LYS A 1 166 ? -26.887 34.881 29.814 1.00 130.51 164 LYS A CA 1
ATOM 1279 C C . LYS A 1 166 ? -26.378 34.765 28.367 1.00 128.88 164 LYS A C 1
ATOM 1280 O O . LYS A 1 166 ? -25.206 34.472 28.125 1.00 123.73 164 LYS A O 1
ATOM 1286 N N . GLU A 1 167 ? -27.272 35.004 27.412 1.00 132.34 165 GLU A N 1
ATOM 1287 C CA . GLU A 1 167 ? -26.949 34.848 25.999 1.00 133.94 165 GLU A CA 1
ATOM 1288 C C . GLU A 1 167 ? -27.898 35.658 25.116 1.00 130.05 165 GLU A C 1
ATOM 1289 O O . GLU A 1 167 ? -28.157 36.834 25.378 1.00 122.94 165 GLU A O 1
ATOM 1295 N N . GLN A 1 174 ? -27.838 40.327 23.928 1.00 141.35 172 GLN A N 1
ATOM 1296 C CA . GLN A 1 174 ? -27.916 39.023 23.276 1.00 148.33 172 GLN A CA 1
ATOM 1297 C C . GLN A 1 174 ? -26.543 38.495 22.858 1.00 149.67 172 GLN A C 1
ATOM 1298 O O . GLN A 1 174 ? -25.636 39.263 22.521 1.00 145.47 172 GLN A O 1
ATOM 1304 N N . GLN A 1 175 ? -26.407 37.174 22.866 1.00 150.80 173 GLN A N 1
ATOM 1305 C CA . GLN A 1 175 ? -25.156 36.525 22.490 1.00 150.66 173 GLN A CA 1
ATOM 1306 C C . GLN A 1 175 ? -24.976 36.439 20.982 1.00 154.84 173 GLN A C 1
ATOM 1307 O O . GLN A 1 175 ? -25.751 35.778 20.286 1.00 156.07 173 GLN A O 1
ATOM 1313 N N . ASP A 1 176 ? -23.928 37.088 20.488 1.00 155.44 174 ASP A N 1
ATOM 1314 C CA . ASP A 1 176 ? -23.718 37.216 19.054 1.00 146.82 174 ASP A CA 1
ATOM 1315 C C . ASP A 1 176 ? -22.344 36.731 18.629 1.00 136.84 174 ASP A C 1
ATOM 1316 O O . ASP A 1 176 ? -22.091 36.608 17.441 1.00 135.53 174 ASP A O 1
ATOM 1321 N N . LEU A 1 177 ? -21.449 36.494 19.587 1.00 138.13 175 LEU A N 1
ATOM 1322 C CA . LEU A 1 177 ? -20.102 36.003 19.270 1.00 140.06 175 LEU A CA 1
ATOM 1323 C C . LEU A 1 177 ? -20.187 34.777 18.340 1.00 139.21 175 LEU A C 1
ATOM 1324 O O . LEU A 1 177 ? -20.352 33.640 18.802 1.00 131.14 175 LEU A O 1
ATOM 1329 N N . TYR A 1 178 ? -20.061 35.036 17.033 1.00 138.70 176 TYR A N 1
ATOM 1330 C CA . TYR A 1 178 ? -20.360 34.080 15.957 1.00 128.38 176 TYR A CA 1
ATOM 1331 C C . TYR A 1 178 ? -20.391 34.780 14.593 1.00 121.04 176 TYR A C 1
ATOM 1332 O O . TYR A 1 178 ? -21.439 35.256 14.159 1.00 124.12 176 TYR A O 1
ATOM 1341 N N . LEU A 1 179 ? -19.243 34.815 13.920 1.00 109.45 177 LEU A N 1
ATOM 1342 C CA . LEU A 1 179 ? -19.029 35.565 12.655 1.00 110.66 177 LEU A CA 1
ATOM 1343 C C . LEU A 1 179 ? -20.065 35.484 11.522 1.00 102.88 177 LEU A C 1
ATOM 1344 O O . LEU A 1 179 ? -20.836 34.535 11.409 1.00 107.47 177 LEU A O 1
ATOM 1349 N N . SER A 1 180 ? -20.020 36.482 10.646 1.00 88.86 178 SER A N 1
ATOM 1350 C CA . SER A 1 180 ? -21.011 36.625 9.584 1.00 100.15 178 SER A CA 1
ATOM 1351 C C . SER A 1 180 ? -20.461 37.450 8.413 1.00 109.91 178 SER A C 1
ATOM 1352 O O . SER A 1 180 ? -19.852 38.503 8.634 1.00 120.77 178 SER A O 1
ATOM 1355 N N . PHE A 1 181 ? -20.667 36.974 7.178 1.00 97.52 179 PHE A N 1
ATOM 1356 C CA . PHE A 1 181 ? -20.069 37.602 5.991 1.00 93.01 179 PHE A CA 1
ATOM 1357 C C . PHE A 1 181 ? -21.054 37.672 4.829 1.00 93.89 179 PHE A C 1
ATOM 1358 O O . PHE A 1 181 ? -22.148 37.109 4.901 1.00 95.67 179 PHE A O 1
ATOM 1366 N N . THR A 1 182 ? -20.642 38.342 3.750 1.00 90.36 180 THR A N 1
ATOM 1367 C CA . THR A 1 182 ? -21.357 38.295 2.473 1.00 89.49 180 THR A CA 1
ATOM 1368 C C . THR A 1 182 ? -20.399 38.322 1.295 1.00 91.55 180 THR A C 1
ATOM 1369 O O . THR A 1 182 ? -19.235 38.707 1.425 1.00 98.33 180 THR A O 1
ATOM 1373 N N . CYS A 1 183 ? -20.912 37.914 0.142 1.00 83.79 181 CYS A N 1
ATOM 1374 C CA . CYS A 1 183 ? -20.152 37.908 -1.089 1.00 81.53 181 CYS A CA 1
ATOM 1375 C C . CYS A 1 183 ? -21.178 37.792 -2.207 1.00 85.93 181 CYS A C 1
ATOM 1376 O O . CYS A 1 183 ? -22.351 37.504 -1.943 1.00 88.16 181 CYS A O 1
ATOM 1379 N N . PRO A 1 184 ? -20.753 38.026 -3.455 1.00 86.08 182 PRO A N 1
ATOM 1380 C CA . PRO A 1 184 ? -21.640 37.943 -4.628 1.00 88.43 182 PRO A CA 1
ATOM 1381 C C . PRO A 1 184 ? -22.229 36.546 -4.831 1.00 83.58 182 PRO A C 1
ATOM 1382 O O . PRO A 1 184 ? -21.502 35.572 -4.724 1.00 70.13 182 PRO A O 1
ATOM 1386 N N . ARG A 1 185 ? -23.517 36.449 -5.143 1.00 97.32 183 ARG A N 1
ATOM 1387 C CA . ARG A 1 185 ? -24.144 35.148 -5.366 1.00 108.33 183 ARG A CA 1
ATOM 1388 C C . ARG A 1 185 ? -23.446 34.330 -6.459 1.00 119.03 183 ARG A C 1
ATOM 1389 O O . ARG A 1 185 ? -23.487 33.099 -6.440 1.00 117.51 183 ARG A O 1
ATOM 1397 N N . GLU A 1 186 ? -22.827 35.001 -7.426 1.00 126.73 184 GLU A N 1
ATOM 1398 C CA . GLU A 1 186 ? -22.061 34.276 -8.437 1.00 130.97 184 GLU A CA 1
ATOM 1399 C C . GLU A 1 186 ? -20.570 34.550 -8.323 1.00 116.98 184 GLU A C 1
ATOM 1400 O O . GLU A 1 186 ? -20.097 35.632 -8.662 1.00 109.16 184 GLU A O 1
ATOM 1406 N N . ILE A 1 187 ? -19.831 33.556 -7.843 1.00 106.30 185 ILE A N 1
ATOM 1407 C CA . ILE A 1 187 ? -18.387 33.692 -7.740 1.00 91.24 185 ILE A CA 1
ATOM 1408 C C . ILE A 1 187 ? -17.655 32.654 -8.559 1.00 75.69 185 ILE A C 1
ATOM 1409 O O . ILE A 1 187 ? -18.269 31.780 -9.178 1.00 71.74 185 ILE A O 1
ATOM 1414 N N . LEU A 1 188 ? -16.330 32.776 -8.552 1.00 66.52 186 LEU A N 1
ATOM 1415 C CA . LEU A 1 188 ? -15.447 31.798 -9.161 1.00 65.97 186 LEU A CA 1
ATOM 1416 C C . LEU A 1 188 ? -15.578 30.489 -8.402 1.00 69.81 186 LEU A C 1
ATOM 1417 O O . LEU A 1 188 ? -15.364 30.445 -7.189 1.00 66.83 186 LEU A O 1
ATOM 1422 N N . THR A 1 189 ? -15.949 29.431 -9.123 1.00 75.88 187 THR A N 1
ATOM 1423 C CA . THR A 1 189 ? -16.177 28.118 -8.529 1.00 72.60 187 THR A CA 1
ATOM 1424 C C . THR A 1 189 ? -15.097 27.148 -8.971 1.00 64.63 187 THR A C 1
ATOM 1425 O O . THR A 1 189 ? -14.919 26.913 -10.163 1.00 66.99 187 THR A O 1
ATOM 1429 N N . LYS A 1 190 ? -14.384 26.578 -8.011 1.00 53.18 188 LYS A N 1
ATOM 1430 C CA . LYS A 1 190 ? -13.325 25.622 -8.316 1.00 51.61 188 LYS A CA 1
ATOM 1431 C C . LYS A 1 190 ? -13.721 24.233 -7.839 1.00 50.25 188 LYS A C 1
ATOM 1432 O O . LYS A 1 190 ? -14.388 24.099 -6.823 1.00 58.00 188 LYS A O 1
ATOM 1438 N N . ILE A 1 191 ? -13.330 23.200 -8.575 1.00 52.57 189 ILE A N 1
ATOM 1439 C CA . ILE A 1 191 ? -13.478 21.827 -8.075 1.00 52.70 189 ILE A CA 1
ATOM 1440 C C . ILE A 1 191 ? -12.166 21.104 -8.186 1.00 46.94 189 ILE A C 1
ATOM 1441 O O . ILE A 1 191 ? -11.560 21.080 -9.250 1.00 52.09 189 ILE A O 1
ATOM 1446 N N . CYS A 1 192 ? -11.739 20.512 -7.081 1.00 43.62 190 CYS A N 1
ATOM 1447 C CA . CYS A 1 192 ? -10.461 19.826 -7.029 1.00 41.59 190 CYS A CA 1
ATOM 1448 C C . CYS A 1 192 ? -10.655 18.437 -6.469 1.00 49.84 190 CYS A C 1
ATOM 1449 O O . CYS A 1 192 ? -11.357 18.266 -5.468 1.00 51.11 190 CYS A O 1
ATOM 1452 N N . LEU A 1 193 ? -10.014 17.455 -7.100 1.00 51.73 191 LEU A N 1
ATOM 1453 C CA . LEU A 1 193 ? -10.008 16.098 -6.576 1.00 48.78 191 LEU A CA 1
ATOM 1454 C C . LEU A 1 193 ? -8.783 15.319 -7.047 1.00 49.04 191 LEU A C 1
ATOM 1455 O O . LEU A 1 193 ? -8.230 15.633 -8.105 1.00 47.40 191 LEU A O 1
ATOM 1460 N N . PHE A 1 194 ? -8.376 14.315 -6.256 1.00 48.41 192 PHE A N 1
ATOM 1461 C CA . PHE A 1 194 ? -7.199 13.487 -6.545 1.00 43.53 192 PHE A CA 1
ATOM 1462 C C . PHE A 1 194 ? -7.581 12.023 -6.627 1.00 46.97 192 PHE A C 1
ATOM 1463 O O . PHE A 1 194 ? -7.748 11.375 -5.592 1.00 50.48 192 PHE A O 1
ATOM 1471 N N . THR A 1 195 ? -7.722 11.473 -7.830 1.00 37.02 193 THR A N 1
ATOM 1472 C CA . THR A 1 195 ? -8.113 10.072 -7.878 1.00 37.02 193 THR A CA 1
ATOM 1473 C C . THR A 1 195 ? -7.020 9.108 -7.397 1.00 45.96 193 THR A C 1
ATOM 1474 O O . THR A 1 195 ? -5.844 9.248 -7.730 1.00 51.63 193 THR A O 1
ATOM 1478 N N . ARG A 1 196 ? -7.440 8.110 -6.630 1.00 45.54 194 ARG A N 1
ATOM 1479 C CA . ARG A 1 196 ? -6.544 7.154 -6.016 1.00 42.06 194 ARG A CA 1
ATOM 1480 C C . ARG A 1 196 ? -7.376 5.992 -5.488 1.00 51.72 194 ARG A C 1
ATOM 1481 O O . ARG A 1 196 ? -7.899 6.069 -4.384 1.00 55.73 194 ARG A O 1
ATOM 1489 N N . PRO A 1 197 ? -7.510 4.906 -6.271 1.00 53.74 195 PRO A N 1
ATOM 1490 C CA . PRO A 1 197 ? -8.405 3.854 -5.795 1.00 53.18 195 PRO A CA 1
ATOM 1491 C C . PRO A 1 197 ? -7.807 3.212 -4.565 1.00 59.10 195 PRO A C 1
ATOM 1492 O O . PRO A 1 197 ? -6.592 3.259 -4.343 1.00 61.24 195 PRO A O 1
ATOM 1496 N N . ALA A 1 198 ? -8.672 2.614 -3.765 1.00 59.64 196 ALA A N 1
ATOM 1497 C CA . ALA A 1 198 ? -8.248 1.907 -2.577 1.00 57.27 196 ALA A CA 1
ATOM 1498 C C . ALA A 1 198 ? -9.370 0.932 -2.258 1.00 60.91 196 ALA A C 1
ATOM 1499 O O . ALA A 1 198 ? -10.497 1.081 -2.753 1.00 54.73 196 ALA A O 1
ATOM 1501 N N . SER A 1 199 ? -9.059 -0.081 -1.463 1.00 65.40 197 SER A N 1
ATOM 1502 C CA . SER A 1 199 ? -10.025 -1.138 -1.196 1.00 75.04 197 SER A CA 1
ATOM 1503 C C . SER A 1 199 ? -11.297 -0.564 -0.557 1.00 71.96 197 SER A C 1
ATOM 1504 O O . SER A 1 199 ? -12.405 -1.016 -0.837 1.00 76.45 197 SER A O 1
ATOM 1507 N N . GLN A 1 200 ? -11.127 0.447 0.287 1.00 63.04 198 GLN A N 1
ATOM 1508 C CA . GLN A 1 200 ? -12.252 1.143 0.910 1.00 75.02 198 GLN A CA 1
ATOM 1509 C C . GLN A 1 200 ? -11.793 2.463 1.525 1.00 72.75 198 GLN A C 1
ATOM 1510 O O . GLN A 1 200 ? -10.619 2.629 1.877 1.00 66.41 198 GLN A O 1
ATOM 1516 N N . TYR A 1 201 ? -12.718 3.408 1.634 1.00 64.16 199 TYR A N 1
ATOM 1517 C CA . TYR A 1 201 ? -12.399 4.698 2.217 1.00 52.34 199 TYR A CA 1
ATOM 1518 C C . TYR A 1 201 ? -13.299 5.025 3.395 1.00 56.79 199 TYR A C 1
ATOM 1519 O O . TYR A 1 201 ? -12.849 5.613 4.380 1.00 66.72 199 TYR A O 1
ATOM 1528 N N . LEU A 1 202 ? -14.570 4.652 3.291 1.00 46.26 200 LEU A N 1
ATOM 1529 C CA . LEU A 1 202 ? -15.535 5.021 4.318 1.00 48.57 200 LEU A CA 1
ATOM 1530 C C . LEU A 1 202 ? -16.268 3.828 4.917 1.00 59.36 200 LEU A C 1
ATOM 1531 O O . LEU A 1 202 ? -17.013 3.982 5.883 1.00 58.90 200 LEU A O 1
ATOM 1536 N N . PHE A 1 203 ? -16.056 2.649 4.344 1.00 59.34 201 PHE A N 1
ATOM 1537 C CA . PHE A 1 203 ? -16.691 1.422 4.825 1.00 54.82 201 PHE A CA 1
ATOM 1538 C C . PHE A 1 203 ? -15.616 0.424 5.174 1.00 56.47 201 PHE A C 1
ATOM 1539 O O . PHE A 1 203 ? -15.185 -0.354 4.317 1.00 65.48 201 PHE A O 1
ATOM 1547 N N . PRO A 1 204 ? -15.170 0.429 6.427 1.00 53.34 202 PRO A N 1
ATOM 1548 C CA . PRO A 1 204 ? -14.057 -0.452 6.804 1.00 56.12 202 PRO A CA 1
ATOM 1549 C C . PRO A 1 204 ? -14.324 -1.928 6.514 1.00 64.98 202 PRO A C 1
ATOM 1550 O O . PRO A 1 204 ? -15.415 -2.431 6.800 1.00 73.18 202 PRO A O 1
ATOM 1554 N N . ASP A 1 205 ? -13.323 -2.599 5.944 1.00 66.35 203 ASP A N 1
ATOM 1555 C CA . ASP A 1 205 ? -13.375 -4.043 5.669 1.00 75.58 203 ASP A CA 1
ATOM 1556 C C . ASP A 1 205 ? -14.320 -4.475 4.559 1.00 75.29 203 ASP A C 1
ATOM 1557 O O . ASP A 1 205 ? -14.308 -5.632 4.174 1.00 79.31 203 ASP A O 1
ATOM 1562 N N . SER A 1 206 ? -15.136 -3.559 4.049 1.00 75.29 204 SER A N 1
ATOM 1563 C CA . SER A 1 206 ? -16.072 -3.892 2.978 1.00 79.82 204 SER A CA 1
ATOM 1564 C C . SER A 1 206 ? -15.401 -4.601 1.789 1.00 85.13 204 SER A C 1
ATOM 1565 O O . SER A 1 206 ? -16.071 -5.294 1.020 1.00 84.47 204 SER A O 1
ATOM 1568 N N . SER A 1 207 ? -14.088 -4.426 1.641 1.00 87.24 205 SER A N 1
ATOM 1569 C CA . SER A 1 207 ? -13.333 -5.058 0.549 1.00 84.32 205 SER A CA 1
ATOM 1570 C C . SER A 1 207 ? -13.370 -6.573 0.643 1.00 90.27 205 SER A C 1
ATOM 1571 O O . SER A 1 207 ? -13.099 -7.264 -0.336 1.00 87.93 205 SER A O 1
ATOM 1574 N N . LYS A 1 208 ? -13.692 -7.076 1.836 1.00 96.63 206 LYS A N 1
ATOM 1575 C CA . LYS A 1 208 ? -13.832 -8.512 2.083 1.00 85.76 206 LYS A CA 1
ATOM 1576 C C . LYS A 1 208 ? -15.155 -9.050 1.538 1.00 83.13 206 LYS A C 1
ATOM 1577 O O . LYS A 1 208 ? -15.322 -10.252 1.403 1.00 86.29 206 LYS A O 1
ATOM 1583 N N . ASN A 1 209 ? -16.088 -8.149 1.235 1.00 85.26 207 ASN A N 1
ATOM 1584 C CA . ASN A 1 209 ? -17.328 -8.483 0.532 1.00 78.81 207 ASN A CA 1
ATOM 1585 C C . ASN A 1 209 ? -17.107 -8.784 -0.961 1.00 89.04 207 ASN A C 1
ATOM 1586 O O . ASN A 1 209 ? -16.506 -7.981 -1.684 1.00 95.38 207 ASN A O 1
ATOM 1591 N N . SER A 1 210 ? -17.609 -9.932 -1.421 1.00 91.71 208 SER A N 1
ATOM 1592 C CA . SER A 1 210 ? -17.435 -10.369 -2.813 1.00 99.28 208 SER A CA 1
ATOM 1593 C C . SER A 1 210 ? -18.164 -9.476 -3.812 1.00 91.15 208 SER A C 1
ATOM 1594 O O . SER A 1 210 ? -17.669 -9.232 -4.900 1.00 85.70 208 SER A O 1
ATOM 1597 N N . LYS A 1 211 ? -19.355 -9.017 -3.444 1.00 92.88 209 LYS A N 1
ATOM 1598 C CA . LYS A 1 211 ? -20.204 -8.260 -4.354 1.00 96.77 209 LYS A CA 1
ATOM 1599 C C . LYS A 1 211 ? -19.767 -6.809 -4.515 1.00 91.74 209 LYS A C 1
ATOM 1600 O O . LYS A 1 211 ? -20.434 -6.041 -5.211 1.00 89.61 209 LYS A O 1
ATOM 1606 N N . LYS A 1 212 ? -18.672 -6.416 -3.866 1.00 87.65 210 LYS A N 1
ATOM 1607 C CA . LYS A 1 212 ? -18.216 -5.034 -4.000 1.00 79.45 210 LYS A CA 1
ATOM 1608 C C . LYS A 1 212 ? -17.271 -4.837 -5.161 1.00 79.26 210 LYS A C 1
ATOM 1609 O O . LYS A 1 212 ? -16.214 -5.455 -5.215 1.00 81.87 210 LYS A O 1
ATOM 1615 N N . HIS A 1 213 ? -17.663 -3.940 -6.061 1.00 83.24 211 HIS A N 1
ATOM 1616 C CA . HIS A 1 213 ? -16.902 -3.584 -7.248 1.00 75.64 211 HIS A CA 1
ATOM 1617 C C . HIS A 1 213 ? -15.855 -2.500 -6.983 1.00 74.82 211 HIS A C 1
ATOM 1618 O O . HIS A 1 213 ? -16.193 -1.365 -6.666 1.00 76.91 211 HIS A O 1
ATOM 1625 N N . ILE A 1 214 ? -14.583 -2.854 -7.132 1.00 74.06 212 ILE A N 1
ATOM 1626 C CA . ILE A 1 214 ? -13.485 -1.907 -6.992 1.00 70.12 212 ILE A CA 1
ATOM 1627 C C . ILE A 1 214 ? -12.984 -1.469 -8.373 1.00 73.03 212 ILE A C 1
ATOM 1628 O O . ILE A 1 214 ? -12.611 -2.312 -9.175 1.00 76.19 212 ILE A O 1
ATOM 1633 N N . LEU A 1 215 ? -12.978 -0.165 -8.656 1.00 72.22 213 LEU A N 1
ATOM 1634 C CA . LEU A 1 215 ? -12.318 0.337 -9.856 1.00 67.77 213 LEU A CA 1
ATOM 1635 C C . LEU A 1 215 ? -10.799 0.346 -9.652 1.00 73.32 213 LEU A C 1
ATOM 1636 O O . LEU A 1 215 ? -10.335 0.547 -8.532 1.00 65.90 213 LEU A O 1
ATOM 1641 N N . ASN A 1 216 ? -10.021 0.101 -10.715 1.00 76.77 214 ASN A N 1
ATOM 1642 C CA . ASN A 1 216 ? -8.569 0.306 -10.620 1.00 64.58 214 ASN A CA 1
ATOM 1643 C C . ASN A 1 216 ? -8.192 1.713 -11.022 1.00 66.60 214 ASN A C 1
ATOM 1644 O O . ASN A 1 216 ? -9.045 2.485 -11.435 1.00 75.99 214 ASN A O 1
ATOM 1649 N N . GLY A 1 217 ? -6.912 2.035 -10.916 1.00 62.24 215 GLY A N 1
ATOM 1650 C CA . GLY A 1 217 ? -6.453 3.385 -11.208 1.00 77.23 215 GLY A CA 1
ATOM 1651 C C . GLY A 1 217 ? -6.951 3.998 -12.507 1.00 70.93 215 GLY A C 1
ATOM 1652 O O . GLY A 1 217 ? -7.469 5.118 -12.530 1.00 65.53 215 GLY A O 1
ATOM 1653 N N . GLU A 1 218 ? -6.805 3.270 -13.603 1.00 76.10 216 GLU A N 1
ATOM 1654 C CA . GLU A 1 218 ? -7.203 3.833 -14.878 1.00 73.91 216 GLU A CA 1
ATOM 1655 C C . GLU A 1 218 ? -8.727 3.852 -15.003 1.00 74.50 216 GLU A C 1
ATOM 1656 O O . GLU A 1 218 ? -9.302 4.758 -15.599 1.00 71.74 216 GLU A O 1
ATOM 1662 N N . GLU A 1 219 ? -9.382 2.855 -14.421 1.00 79.47 217 GLU A N 1
ATOM 1663 C CA . GLU A 1 219 ? -10.843 2.807 -14.417 1.00 81.35 217 GLU A CA 1
ATOM 1664 C C . GLU A 1 219 ? -11.470 3.955 -13.621 1.00 74.10 217 GLU A C 1
ATOM 1665 O O . GLU A 1 219 ? -12.451 4.563 -14.060 1.00 74.57 217 GLU A O 1
ATOM 1671 N N . LEU A 1 220 ? -10.907 4.226 -12.444 1.00 63.18 218 LEU A N 1
ATOM 1672 C CA . LEU A 1 220 ? -11.333 5.342 -11.591 1.00 59.32 218 LEU A CA 1
ATOM 1673 C C . LEU A 1 220 ? -11.158 6.711 -12.250 1.00 59.19 218 LEU A C 1
ATOM 1674 O O . LEU A 1 220 ? -12.096 7.499 -12.320 1.00 59.97 218 LEU A O 1
ATOM 1679 N N . MET A 1 221 ? -9.956 6.994 -12.735 1.00 60.40 219 MET A N 1
ATOM 1680 C CA . MET A 1 221 ? -9.721 8.241 -13.447 1.00 54.90 219 MET A CA 1
ATOM 1681 C C . MET A 1 221 ? -10.784 8.524 -14.522 1.00 56.54 219 MET A C 1
ATOM 1682 O O . MET A 1 221 ? -11.286 9.647 -14.633 1.00 63.67 219 MET A O 1
ATOM 1687 N N . LYS A 1 222 ? -11.122 7.526 -15.331 1.00 57.50 220 LYS A N 1
ATOM 1688 C CA . LYS A 1 222 ? -12.102 7.758 -16.392 1.00 59.92 220 LYS A CA 1
ATOM 1689 C C . LYS A 1 222 ? -13.447 8.012 -15.741 1.00 59.08 220 LYS A C 1
ATOM 1690 O O . LYS A 1 222 ? -14.172 8.914 -16.137 1.00 61.68 220 LYS A O 1
ATOM 1696 N N . TRP A 1 223 ? -13.758 7.215 -14.719 1.00 60.61 221 TRP A N 1
ATOM 1697 C CA . TRP A 1 223 ? -15.007 7.340 -13.959 1.00 61.71 221 TRP A CA 1
ATOM 1698 C C . TRP A 1 223 ? -15.213 8.782 -13.504 1.00 61.18 221 TRP A C 1
ATOM 1699 O O . TRP A 1 223 ? -16.223 9.408 -13.836 1.00 62.28 221 TRP A O 1
ATOM 1710 N N . TRP A 1 224 ? -14.243 9.312 -12.767 1.00 59.97 222 TRP A N 1
ATOM 1711 C CA . TRP A 1 224 ? -14.322 10.688 -12.296 1.00 58.69 222 TRP A CA 1
ATOM 1712 C C . TRP A 1 224 ? -14.331 11.675 -13.442 1.00 66.91 222 TRP A C 1
ATOM 1713 O O . TRP A 1 224 ? -15.063 12.665 -13.402 1.00 66.74 222 TRP A O 1
ATOM 1724 N N . GLY A 1 225 ? -13.527 11.394 -14.464 1.00 62.84 223 GLY A N 1
ATOM 1725 C CA . GLY A 1 225 ? -13.344 12.330 -15.557 1.00 53.36 223 GLY A CA 1
ATOM 1726 C C . GLY A 1 225 ? -14.654 12.537 -16.280 1.00 54.69 223 GLY A C 1
ATOM 1727 O O . GLY A 1 225 ? -14.908 13.613 -16.817 1.00 51.57 223 GLY A O 1
ATOM 1728 N N . PHE A 1 226 ? -15.495 11.502 -16.278 1.00 62.74 224 PHE A N 1
ATOM 1729 C CA . PHE A 1 226 ? -16.779 11.556 -16.977 1.00 69.55 224 PHE A CA 1
ATOM 1730 C C . PHE A 1 226 ? -17.763 12.412 -16.204 1.00 69.70 224 PHE A C 1
ATOM 1731 O O . PHE A 1 226 ? -18.524 13.166 -16.805 1.00 70.13 224 PHE A O 1
ATOM 1739 N N . ILE A 1 227 ? -17.738 12.279 -14.874 1.00 55.67 225 ILE A N 1
ATOM 1740 C CA . ILE A 1 227 ? -18.615 13.035 -13.999 1.00 50.83 225 ILE A CA 1
ATOM 1741 C C . ILE A 1 227 ? -18.304 14.511 -14.093 1.00 56.87 225 ILE A C 1
ATOM 1742 O O . ILE A 1 227 ? -19.210 15.334 -14.189 1.00 68.33 225 ILE A O 1
ATOM 1747 N N . LEU A 1 228 ? -17.025 14.859 -14.041 1.00 45.75 226 LEU A N 1
ATOM 1748 C CA . LEU A 1 228 ? -16.655 16.260 -14.158 1.00 44.97 226 LEU A CA 1
ATOM 1749 C C . LEU A 1 228 ? -17.006 16.794 -15.531 1.00 57.84 226 LEU A C 1
ATOM 1750 O O . LEU A 1 228 ? -17.415 17.951 -15.676 1.00 63.47 226 LEU A O 1
ATOM 1755 N N . ASP A 1 229 ? -16.837 15.949 -16.543 1.00 62.74 227 ASP A N 1
ATOM 1756 C CA . ASP A 1 229 ? -17.201 16.313 -17.907 1.00 63.98 227 ASP A CA 1
ATOM 1757 C C . ASP A 1 229 ? -18.667 16.729 -17.939 1.00 62.84 227 ASP A C 1
ATOM 1758 O O . ASP A 1 229 ? -19.019 17.815 -18.421 1.00 67.99 227 ASP A O 1
ATOM 1763 N N . ARG A 1 230 ? -19.522 15.870 -17.392 1.00 52.89 228 ARG A N 1
ATOM 1764 C CA . ARG A 1 230 ? -20.939 16.172 -17.315 1.00 59.19 228 ARG A CA 1
ATOM 1765 C C . ARG A 1 230 ? -21.166 17.505 -16.595 1.00 62.77 228 ARG A C 1
ATOM 1766 O O . ARG A 1 230 ? -22.015 18.293 -16.997 1.00 65.49 228 ARG A O 1
ATOM 1774 N N . LEU A 1 231 ? -20.407 17.760 -15.535 1.00 53.06 229 LEU A N 1
ATOM 1775 C CA . LEU A 1 231 ? -20.627 18.967 -14.749 1.00 57.72 229 LEU A CA 1
ATOM 1776 C C . LEU A 1 231 ? -20.121 20.186 -15.488 1.00 67.76 229 LEU A C 1
ATOM 1777 O O . LEU A 1 231 ? -20.669 21.281 -15.355 1.00 75.82 229 LEU A O 1
ATOM 1782 N N . LEU A 1 232 ? -19.055 19.989 -16.255 1.00 64.85 230 LEU A N 1
ATOM 1783 C CA . LEU A 1 232 ? -18.494 21.054 -17.069 1.00 61.60 230 LEU A CA 1
ATOM 1784 C C . LEU A 1 232 ? -19.497 21.510 -18.129 1.00 71.67 230 LEU A C 1
ATOM 1785 O O . LEU A 1 232 ? -19.757 22.706 -18.297 1.00 83.19 230 LEU A O 1
ATOM 1790 N N . ILE A 1 233 ? -20.085 20.547 -18.824 1.00 58.91 231 ILE A N 1
ATOM 1791 C CA . ILE A 1 233 ? -21.049 20.864 -19.864 1.00 69.25 231 ILE A CA 1
ATOM 1792 C C . ILE A 1 233 ? -22.322 21.488 -19.316 1.00 68.70 231 ILE A C 1
ATOM 1793 O O . ILE A 1 233 ? -22.716 22.578 -19.734 1.00 76.21 231 ILE A O 1
ATOM 1798 N N . GLU A 1 234 ? -22.938 20.785 -18.370 1.00 67.96 232 GLU A N 1
ATOM 1799 C CA . GLU A 1 234 ? -24.243 21.127 -17.818 1.00 69.33 232 GLU A CA 1
ATOM 1800 C C . GLU A 1 234 ? -24.250 22.223 -16.765 1.00 70.77 232 GLU A C 1
ATOM 1801 O O . GLU A 1 234 ? -25.270 22.877 -16.572 1.00 81.53 232 GLU A O 1
ATOM 1807 N N . CYS A 1 235 ? -23.143 22.413 -16.060 1.00 64.40 233 CYS A N 1
ATOM 1808 C CA . CYS A 1 235 ? -23.179 23.292 -14.891 1.00 69.61 233 CYS A CA 1
ATOM 1809 C C . CYS A 1 235 ? -22.236 24.492 -14.934 1.00 75.03 233 CYS A C 1
ATOM 1810 O O . CYS A 1 235 ? -22.313 25.364 -14.069 1.00 82.22 233 CYS A O 1
ATOM 1813 N N . PHE A 1 236 ? -21.352 24.531 -15.925 1.00 64.40 234 PHE A N 1
ATOM 1814 C CA . PHE A 1 236 ? -20.367 25.601 -16.023 1.00 72.01 234 PHE A CA 1
ATOM 1815 C C . PHE A 1 236 ? -20.471 26.313 -17.370 1.00 83.73 234 PHE A C 1
ATOM 1816 O O . PHE A 1 236 ? -21.257 25.917 -18.232 1.00 89.48 234 PHE A O 1
ATOM 1824 N N . GLN A 1 237 ? -19.668 27.361 -17.539 1.00 78.23 235 GLN A N 1
ATOM 1825 C CA . GLN A 1 237 ? -19.689 28.170 -18.744 1.00 82.02 235 GLN A CA 1
ATOM 1826 C C . GLN A 1 237 ? -18.662 27.681 -19.755 1.00 84.39 235 GLN A C 1
ATOM 1827 O O . GLN A 1 237 ? -17.662 27.078 -19.383 1.00 95.11 235 GLN A O 1
ATOM 1833 N N . ASN A 1 238 ? -18.907 27.951 -21.033 1.00 73.75 236 ASN A N 1
ATOM 1834 C CA . ASN A 1 238 ? -18.111 27.356 -22.100 1.00 77.46 236 ASN A CA 1
ATOM 1835 C C . ASN A 1 238 ? -16.643 27.777 -22.130 1.00 70.20 236 ASN A C 1
ATOM 1836 O O . ASN A 1 238 ? -15.874 27.311 -22.988 1.00 60.37 236 ASN A O 1
ATOM 1841 N N . ASP A 1 239 ? -16.250 28.657 -21.211 1.00 63.14 237 ASP A N 1
ATOM 1842 C CA . ASP A 1 239 ? -14.845 29.067 -21.143 1.00 63.38 237 ASP A CA 1
ATOM 1843 C C . ASP A 1 239 ? -14.177 28.611 -19.856 1.00 67.87 237 ASP A C 1
ATOM 1844 O O . ASP A 1 239 ? -13.077 29.060 -19.511 1.00 64.28 237 ASP A O 1
ATOM 1849 N N . THR A 1 240 ? -14.855 27.712 -19.154 1.00 68.02 238 THR A N 1
ATOM 1850 C CA . THR A 1 240 ? -14.355 27.192 -17.907 1.00 62.62 238 THR A CA 1
ATOM 1851 C C . THR A 1 240 ? -13.040 26.468 -18.126 1.00 54.32 238 THR A C 1
ATOM 1852 O O . THR A 1 240 ? -12.812 25.911 -19.182 1.00 56.41 238 THR A O 1
ATOM 1856 N N . GLN A 1 241 ? -12.186 26.512 -17.104 1.00 57.83 239 GLN A N 1
ATOM 1857 C CA . GLN A 1 241 ? -10.857 25.918 -17.107 1.00 56.37 239 GLN A CA 1
ATOM 1858 C C . GLN A 1 241 ? -10.915 24.488 -16.554 1.00 59.36 239 GLN A C 1
ATOM 1859 O O . GLN A 1 241 ? -11.351 24.279 -15.429 1.00 65.19 239 GLN A O 1
ATOM 1865 N N . ALA A 1 242 ? -10.511 23.504 -17.357 1.00 58.69 240 ALA A N 1
ATOM 1866 C CA . ALA A 1 242 ? -10.519 22.107 -16.924 1.00 49.30 240 ALA A CA 1
ATOM 1867 C C . ALA A 1 242 ? -9.166 21.505 -17.155 1.00 53.66 240 ALA A C 1
ATOM 1868 O O . ALA A 1 242 ? -8.689 21.415 -18.281 1.00 61.97 240 ALA A O 1
ATOM 1870 N N . LYS A 1 243 ? -8.543 21.089 -16.070 1.00 52.06 241 LYS A N 1
ATOM 1871 C CA . LYS A 1 243 ? -7.183 20.641 -16.150 1.00 52.33 241 LYS A CA 1
ATOM 1872 C C . LYS A 1 243 ? -7.113 19.217 -15.673 1.00 51.15 241 LYS A C 1
ATOM 1873 O O . LYS A 1 243 ? -7.797 18.853 -14.730 1.00 71.86 241 LYS A O 1
ATOM 1879 N N . LEU A 1 244 ? -6.301 18.415 -16.349 1.00 46.66 242 LEU A N 1
ATOM 1880 C CA . LEU A 1 244 ? -6.000 17.046 -15.928 1.00 52.55 242 LEU A CA 1
ATOM 1881 C C . LEU A 1 244 ? -4.499 16.848 -15.833 1.00 63.27 242 LEU A C 1
ATOM 1882 O O . LEU A 1 244 ? -3.718 17.396 -16.621 1.00 66.50 242 LEU A O 1
ATOM 1887 N N . ARG A 1 245 ? -4.106 16.031 -14.871 1.00 62.12 243 ARG A N 1
ATOM 1888 C CA . ARG A 1 245 ? -2.707 15.813 -14.599 1.00 63.29 243 ARG A CA 1
ATOM 1889 C C . ARG A 1 245 ? -2.577 14.369 -14.126 1.00 60.36 243 ARG A C 1
ATOM 1890 O O . ARG A 1 245 ? -3.263 13.963 -13.201 1.00 75.22 243 ARG A O 1
ATOM 1898 N N . ILE A 1 246 ? -1.742 13.575 -14.788 1.00 49.88 244 ILE A N 1
ATOM 1899 C CA . ILE A 1 246 ? -1.561 12.183 -14.376 1.00 54.40 244 ILE A CA 1
ATOM 1900 C C . ILE A 1 246 ? -0.126 11.915 -13.980 1.00 60.59 244 ILE A C 1
ATOM 1901 O O . ILE A 1 246 ? 0.697 11.596 -14.826 1.00 61.07 244 ILE A O 1
ATOM 1906 N N . PRO A 1 247 ? 0.176 12.027 -12.685 1.00 62.37 245 PRO A N 1
ATOM 1907 C CA . PRO A 1 247 ? 1.551 11.864 -12.224 1.00 69.59 245 PRO A CA 1
ATOM 1908 C C . PRO A 1 247 ? 2.170 10.593 -12.786 1.00 77.32 245 PRO A C 1
ATOM 1909 O O . PRO A 1 247 ? 1.574 9.523 -12.683 1.00 75.09 245 PRO A O 1
ATOM 1913 N N . GLY A 1 248 ? 3.352 10.731 -13.381 1.00 83.01 246 GLY A N 1
ATOM 1914 C CA . GLY A 1 248 ? 4.060 9.618 -13.982 1.00 85.21 246 GLY A CA 1
ATOM 1915 C C . GLY A 1 248 ? 3.740 9.360 -15.443 1.00 83.57 246 GLY A C 1
ATOM 1916 O O . GLY A 1 248 ? 4.043 8.298 -15.982 1.00 88.96 246 GLY A O 1
ATOM 1917 N N . GLU A 1 249 ? 3.143 10.338 -16.101 1.00 71.76 247 GLU A N 1
ATOM 1918 C CA . GLU A 1 249 ? 2.684 10.125 -17.457 1.00 63.80 247 GLU A CA 1
ATOM 1919 C C . GLU A 1 249 ? 3.118 11.272 -18.361 1.00 82.78 247 GLU A C 1
ATOM 1920 O O . GLU A 1 249 ? 3.538 12.338 -17.894 1.00 76.32 247 GLU A O 1
ATOM 1926 N N . ASP A 1 250 ? 3.020 11.016 -19.663 1.00 92.80 248 ASP A N 1
ATOM 1927 C CA . ASP A 1 250 ? 3.473 11.923 -20.705 1.00 85.06 248 ASP A CA 1
ATOM 1928 C C . ASP A 1 250 ? 2.360 12.879 -21.114 1.00 85.08 248 ASP A C 1
ATOM 1929 O O . ASP A 1 250 ? 1.221 12.458 -21.310 1.00 95.87 248 ASP A O 1
ATOM 1934 N N . PRO A 1 251 ? 2.682 14.169 -21.242 1.00 71.77 249 PRO A N 1
ATOM 1935 C CA . PRO A 1 251 ? 1.701 15.137 -21.743 1.00 69.28 249 PRO A CA 1
ATOM 1936 C C . PRO A 1 251 ? 1.010 14.682 -23.039 1.00 83.64 249 PRO A C 1
ATOM 1937 O O . PRO A 1 251 ? -0.153 15.034 -23.272 1.00 80.61 249 PRO A O 1
ATOM 1941 N N . ALA A 1 252 ? 1.708 13.915 -23.870 1.00 85.14 250 ALA A N 1
ATOM 1942 C CA . ALA A 1 252 ? 1.071 13.323 -25.035 1.00 82.03 250 ALA A CA 1
ATOM 1943 C C . ALA A 1 252 ? 0.039 12.294 -24.578 1.00 86.11 250 ALA A C 1
ATOM 1944 O O . ALA A 1 252 ? -1.074 12.233 -25.100 1.00 90.36 250 ALA A O 1
ATOM 1946 N N . ARG A 1 253 ? 0.422 11.503 -23.578 1.00 81.64 251 ARG A N 1
ATOM 1947 C CA . ARG A 1 253 ? -0.429 10.468 -23.005 1.00 81.84 251 ARG A CA 1
ATOM 1948 C C . ARG A 1 253 ? -1.724 11.024 -22.427 1.00 79.01 251 ARG A C 1
ATOM 1949 O O . ARG A 1 253 ? -2.802 10.480 -22.658 1.00 71.66 251 ARG A O 1
ATOM 1957 N N . VAL A 1 254 ? -1.623 12.099 -21.656 1.00 78.82 252 VAL A N 1
ATOM 1958 C CA . VAL A 1 254 ? -2.822 12.660 -21.060 1.00 76.85 252 VAL A CA 1
ATOM 1959 C C . VAL A 1 254 ? -3.710 13.233 -22.149 1.00 78.84 252 VAL A C 1
ATOM 1960 O O . VAL A 1 254 ? -4.918 12.997 -22.153 1.00 81.35 252 VAL A O 1
ATOM 1964 N N . ARG A 1 255 ? -3.106 13.948 -23.097 1.00 78.16 253 ARG A N 1
ATOM 1965 C CA . ARG A 1 255 ? -3.872 14.535 -24.199 1.00 75.27 253 ARG A CA 1
ATOM 1966 C C . ARG A 1 255 ? -4.731 13.500 -24.913 1.00 76.24 253 ARG A C 1
ATOM 1967 O O . ARG A 1 255 ? -5.814 13.831 -25.395 1.00 83.30 253 ARG A O 1
ATOM 1975 N N . SER A 1 256 ? -4.250 12.255 -24.964 1.00 68.59 254 SER A N 1
ATOM 1976 C CA . SER A 1 256 ? -5.025 11.120 -25.478 1.00 75.09 254 SER A CA 1
ATOM 1977 C C . SER A 1 256 ? -6.290 10.791 -24.663 1.00 84.01 254 SER A C 1
ATOM 1978 O O . SER A 1 256 ? -7.360 10.614 -25.255 1.00 87.38 254 SER A O 1
ATOM 1981 N N . TYR A 1 257 ? -6.189 10.688 -23.329 1.00 72.27 255 TYR A N 1
ATOM 1982 C CA . TYR A 1 257 ? -7.409 10.520 -22.533 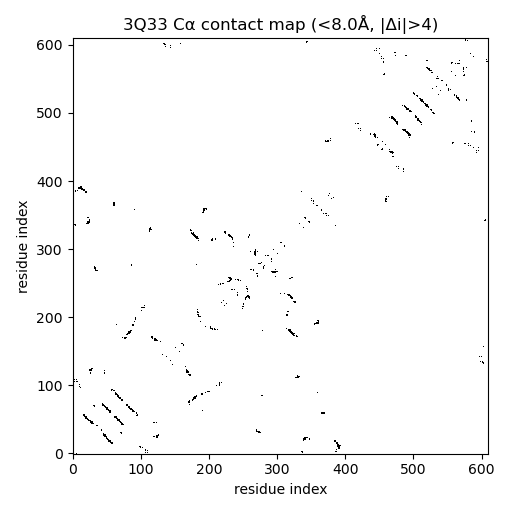1.00 71.62 255 TYR A CA 1
ATOM 1983 C C . TYR A 1 257 ? -8.332 11.699 -22.802 1.00 71.99 255 TYR A C 1
ATOM 1984 O O . TYR A 1 257 ? -9.539 11.523 -22.966 1.00 76.25 255 TYR A O 1
ATOM 1993 N N . LEU A 1 258 ? -7.766 12.901 -22.860 1.00 61.04 256 LEU A N 1
ATOM 1994 C CA . LEU A 1 258 ? -8.603 14.086 -22.976 1.00 58.18 256 LEU A CA 1
ATOM 1995 C C . LEU A 1 258 ? -9.396 14.076 -24.278 1.00 60.64 256 LEU A C 1
ATOM 1996 O O . LEU A 1 258 ? -10.514 14.592 -24.337 1.00 70.57 256 LEU A O 1
ATOM 2001 N N . ARG A 1 259 ? -8.846 13.453 -25.314 1.00 65.13 257 ARG A N 1
ATOM 2002 C CA . ARG A 1 259 ? -9.587 13.326 -26.566 1.00 71.83 257 ARG A CA 1
ATOM 2003 C C . ARG A 1 259 ? -10.864 12.520 -26.344 1.00 70.73 257 ARG A C 1
ATOM 2004 O O . ARG A 1 259 ? -11.776 12.547 -27.168 1.00 77.01 257 ARG A O 1
ATOM 2012 N N . GLY A 1 260 ? -10.927 11.820 -25.216 1.00 60.56 258 GLY A N 1
ATOM 2013 C CA . GLY A 1 260 ? -12.137 11.123 -24.827 1.00 62.35 258 GLY A CA 1
ATOM 2014 C C . GLY A 1 260 ? -13.225 12.058 -24.327 1.00 64.72 258 GLY A C 1
ATOM 2015 O O . GLY A 1 260 ? -14.410 11.833 -24.564 1.00 72.68 258 GLY A O 1
ATOM 2016 N N . MET A 1 261 ? -12.817 13.119 -23.641 1.00 71.14 259 MET A N 1
ATOM 2017 C CA . MET A 1 261 ? -13.752 14.048 -23.020 1.00 71.70 259 MET A CA 1
ATOM 2018 C C . MET A 1 261 ? -14.634 14.731 -24.058 1.00 76.73 259 MET A C 1
ATOM 2019 O O . MET A 1 261 ? -14.208 14.971 -25.192 1.00 84.19 259 MET A O 1
ATOM 2024 N N . LYS A 1 262 ? -15.866 15.030 -23.660 1.00 66.53 260 LYS A N 1
ATOM 2025 C CA . LYS A 1 262 ? -16.801 15.740 -24.513 1.00 67.73 260 LYS A CA 1
ATOM 2026 C C . LYS A 1 262 ? -16.649 17.246 -24.343 1.00 73.61 260 LYS A C 1
ATOM 2027 O O . LYS A 1 262 ? -16.974 18.011 -25.250 1.00 78.02 260 LYS A O 1
ATOM 2033 N N . TYR A 1 263 ? -16.169 17.686 -23.181 1.00 72.49 261 TYR A N 1
ATOM 2034 C CA . TYR A 1 263 ? -15.886 19.113 -23.007 1.00 72.74 261 TYR A CA 1
ATOM 2035 C C . TYR A 1 263 ? -14.625 19.531 -23.782 1.00 74.27 261 TYR A C 1
ATOM 2036 O O . TYR A 1 263 ? -13.605 18.835 -23.775 1.00 78.61 261 TYR A O 1
ATOM 2045 N N . PRO A 1 264 ? -14.712 20.657 -24.491 1.00 75.39 262 PRO A N 1
ATOM 2046 C CA . PRO A 1 264 ? -13.675 21.079 -25.446 1.00 71.22 262 PRO A CA 1
ATOM 2047 C C . PRO A 1 264 ? -12.410 21.688 -24.818 1.00 74.27 262 PRO A C 1
ATOM 2048 O O . PRO A 1 264 ? -11.325 21.577 -25.398 1.00 77.70 262 PRO A O 1
ATOM 2052 N N . LEU A 1 265 ? -12.535 22.321 -23.657 1.00 65.62 263 LEU A N 1
ATOM 2053 C CA . LEU A 1 265 ? -11.403 23.059 -23.086 1.00 62.37 263 LEU A CA 1
ATOM 2054 C C . LEU A 1 265 ? -10.448 22.304 -22.137 1.00 65.58 263 LEU A C 1
ATOM 2055 O O . LEU A 1 265 ? -9.475 22.896 -21.651 1.00 69.79 263 LEU A O 1
ATOM 2060 N N . TRP A 1 266 ? -10.709 21.022 -21.872 1.00 53.06 264 TRP A N 1
ATOM 2061 C CA . TRP A 1 266 ? -9.764 20.215 -21.104 1.00 51.74 264 TRP A CA 1
ATOM 2062 C C . TRP A 1 266 ? -8.349 20.384 -21.657 1.00 57.82 264 TRP A C 1
ATOM 2063 O O . TRP A 1 266 ? -8.121 20.189 -22.842 1.00 74.68 264 TRP A O 1
ATOM 2074 N N . GLN A 1 267 ? -7.411 20.751 -20.792 1.00 57.53 265 GLN A N 1
ATOM 2075 C CA . GLN A 1 267 ? -5.997 20.843 -21.142 1.00 53.67 265 GLN A CA 1
ATOM 2076 C C . GLN A 1 267 ? -5.201 20.080 -20.092 1.00 63.25 265 GLN A C 1
ATOM 2077 O O . GLN A 1 267 ? -5.728 19.708 -19.048 1.00 66.21 265 GLN A O 1
ATOM 2083 N N . VAL A 1 268 ? -3.923 19.866 -20.372 1.00 60.87 266 VAL A N 1
ATOM 2084 C CA . VAL A 1 268 ? -3.032 19.231 -19.430 1.00 53.88 266 VAL A CA 1
ATOM 2085 C C . VAL A 1 268 ? -2.588 20.310 -18.453 1.00 64.22 266 VAL A C 1
ATOM 2086 O O . VAL A 1 268 ? -2.479 21.489 -18.813 1.00 64.38 266 VAL A O 1
ATOM 2090 N N . GLY A 1 269 ? -2.351 19.911 -17.207 1.00 63.32 267 GLY A N 1
ATOM 2091 C CA . GLY A 1 269 ? -1.904 20.835 -16.187 1.00 49.65 267 GLY A CA 1
ATOM 2092 C C . GLY A 1 269 ? -2.822 20.793 -14.984 1.00 60.56 267 GLY A C 1
ATOM 2093 O O . GLY A 1 269 ? -3.494 19.785 -14.708 1.00 62.66 267 GLY A O 1
ATOM 2094 N N . ASP A 1 270 ? -2.840 21.903 -14.257 1.00 57.86 268 ASP A N 1
ATOM 2095 C CA . ASP A 1 270 ? -3.709 22.053 -13.111 1.00 59.71 268 ASP A CA 1
ATOM 2096 C C . ASP A 1 270 ? -4.186 23.481 -13.113 1.00 60.17 268 ASP A C 1
ATOM 2097 O O . ASP A 1 270 ? -3.798 24.255 -13.984 1.00 63.27 268 ASP A O 1
ATOM 2102 N N . ILE A 1 271 ? -5.019 23.824 -12.135 1.00 58.44 269 ILE A N 1
ATOM 2103 C CA . ILE A 1 271 ? -5.562 25.173 -12.016 1.00 54.78 269 ILE A CA 1
ATOM 2104 C C . ILE A 1 271 ? -4.819 26.035 -10.989 1.00 63.45 269 ILE A C 1
ATOM 2105 O O . ILE A 1 271 ? -5.378 26.968 -10.420 1.00 63.03 269 ILE A O 1
ATOM 2110 N N . PHE A 1 272 ? -3.554 25.714 -10.755 1.00 68.59 270 PHE A N 1
ATOM 2111 C CA . PHE A 1 272 ? -2.765 26.401 -9.746 1.00 61.70 270 PHE A CA 1
ATOM 2112 C C . PHE A 1 272 ? -1.705 27.241 -10.405 1.00 84.38 270 PHE A C 1
ATOM 2113 O O . PHE A 1 272 ? -1.036 28.025 -9.736 1.00 94.60 270 PHE A O 1
ATOM 2121 N N . THR A 1 273 ? -1.572 27.075 -11.721 1.00 96.26 271 THR A N 1
ATOM 2122 C CA . THR A 1 273 ? -0.459 27.626 -12.492 1.00 111.26 271 THR A CA 1
ATOM 2123 C C . THR A 1 273 ? 0.085 28.961 -11.983 1.00 121.24 271 THR A C 1
ATOM 2124 O O . THR A 1 273 ? 1.144 28.983 -11.366 1.00 128.89 271 THR A O 1
ATOM 2128 N N . SER A 1 274 ? -0.611 30.063 -12.248 1.00 125.03 272 SER A N 1
ATOM 2129 C CA . SER A 1 274 ? -0.203 31.371 -11.716 1.00 136.93 272 SER A CA 1
ATOM 2130 C C . SER A 1 274 ? 1.304 31.669 -11.847 1.00 145.21 272 SER A C 1
ATOM 2131 O O . SER A 1 274 ? 2.107 31.149 -11.069 1.00 146.61 272 SER A O 1
ATOM 2134 N N . LYS A 1 275 ? 1.693 32.511 -12.805 1.00 149.37 273 LYS A N 1
ATOM 2135 C CA . LYS A 1 275 ? 3.106 32.891 -12.920 1.00 153.18 273 LYS A CA 1
ATOM 2136 C C . LYS A 1 275 ? 3.551 33.783 -11.755 1.00 160.93 273 LYS A C 1
ATOM 2137 O O . LYS A 1 275 ? 4.750 33.944 -11.508 1.00 161.83 273 LYS A O 1
ATOM 2143 N N . GLU A 1 276 ? 2.577 34.363 -11.053 1.00 163.39 274 GLU A N 1
ATOM 2144 C CA . GLU A 1 276 ? 2.830 35.101 -9.815 1.00 163.62 274 GLU A CA 1
ATOM 2145 C C . GLU A 1 276 ? 3.216 34.153 -8.664 1.00 164.55 274 GLU A C 1
ATOM 2146 O O . GLU A 1 276 ? 2.454 33.244 -8.302 1.00 162.56 274 GLU A O 1
ATOM 2152 N N . ASN A 1 277 ? 4.395 34.381 -8.087 1.00 158.79 275 ASN A N 1
ATOM 2153 C CA . ASN A 1 277 ? 4.962 33.479 -7.083 1.00 143.40 275 ASN A CA 1
ATOM 2154 C C . ASN A 1 277 ? 5.078 32.055 -7.616 1.00 129.68 275 ASN A C 1
ATOM 2155 O O . ASN A 1 277 ? 4.240 31.205 -7.331 1.00 124.53 275 ASN A O 1
ATOM 2160 N N . SER A 1 278 ? 6.116 31.816 -8.409 1.00 120.63 276 SER A N 1
ATOM 2161 C CA . SER A 1 278 ? 6.352 30.520 -9.016 1.00 110.19 276 SER A CA 1
ATOM 2162 C C . SER A 1 278 ? 7.072 29.619 -8.025 1.00 109.94 276 SER A C 1
ATOM 2163 O O . SER A 1 278 ? 8.200 29.198 -8.274 1.00 123.83 276 SER A O 1
ATOM 2166 N N . LEU A 1 279 ? 6.421 29.335 -6.899 1.00 92.54 277 LEU A N 1
ATOM 2167 C CA . LEU A 1 279 ? 7.021 28.528 -5.838 1.00 83.79 277 LEU A CA 1
ATOM 2168 C C . LEU A 1 279 ? 5.964 27.640 -5.199 1.00 81.07 277 LEU A C 1
ATOM 2169 O O . LEU A 1 279 ? 4.921 28.123 -4.753 1.00 75.90 277 LEU A O 1
ATOM 2174 N N . ALA A 1 280 ? 6.249 26.340 -5.145 1.00 92.17 278 ALA A N 1
ATOM 2175 C CA . ALA A 1 280 ? 5.227 25.323 -4.853 1.00 93.09 278 ALA A CA 1
ATOM 2176 C C . ALA A 1 280 ? 4.334 25.689 -3.687 1.00 83.14 278 ALA A C 1
ATOM 2177 O O . ALA A 1 280 ? 3.125 25.853 -3.847 1.00 75.19 278 ALA A O 1
ATOM 2179 N N . VAL A 1 281 ? 4.953 25.837 -2.520 1.00 82.45 279 VAL A N 1
ATOM 2180 C CA . VAL A 1 281 ? 4.233 26.088 -1.275 1.00 77.70 279 VAL A CA 1
ATOM 2181 C C . VAL A 1 281 ? 3.219 27.249 -1.308 1.00 71.10 279 VAL A C 1
ATOM 2182 O O . VAL A 1 281 ? 2.206 27.203 -0.609 1.00 72.57 279 VAL A O 1
ATOM 2186 N N . TYR A 1 282 ? 3.472 28.274 -2.115 1.00 73.60 280 TYR A N 1
ATOM 2187 C CA . TYR A 1 282 ? 2.564 29.427 -2.161 1.00 78.22 280 TYR A CA 1
ATOM 2188 C C . TYR A 1 282 ? 1.471 29.260 -3.191 1.00 74.58 280 TYR A C 1
ATOM 2189 O O . TYR A 1 282 ? 0.667 30.165 -3.372 1.00 77.87 280 TYR A O 1
ATOM 2198 N N . ASN A 1 283 ? 1.438 28.093 -3.838 1.00 64.65 281 ASN A N 1
ATOM 2199 C CA . ASN A 1 283 ? 0.408 27.783 -4.835 1.00 65.02 281 ASN A CA 1
ATOM 2200 C C . ASN A 1 283 ? -0.454 26.566 -4.513 1.00 70.14 281 ASN A C 1
ATOM 2201 O O . ASN A 1 283 ? -1.653 26.564 -4.785 1.00 77.50 281 ASN A O 1
ATOM 2206 N N . ILE A 1 284 ? 0.169 25.513 -3.985 1.00 60.14 282 ILE A N 1
ATOM 2207 C CA . ILE A 1 284 ? -0.523 24.249 -3.718 1.00 54.91 282 ILE A CA 1
ATOM 2208 C C . ILE A 1 284 ? -1.521 24.328 -2.563 1.00 57.21 282 ILE A C 1
ATOM 2209 O O . ILE A 1 284 ? -1.150 24.677 -1.440 1.00 69.03 282 ILE A O 1
ATOM 2214 N N . PRO A 1 285 ? -2.792 23.994 -2.837 1.00 57.32 283 PRO A N 1
ATOM 2215 C CA . PRO A 1 285 ? -3.840 23.968 -1.814 1.00 54.96 283 PRO A CA 1
ATOM 2216 C C . PRO A 1 285 ? -3.578 22.813 -0.870 1.00 56.09 283 PRO A C 1
ATOM 2217 O O . PRO A 1 285 ? -3.066 21.788 -1.318 1.00 63.87 283 PRO A O 1
ATOM 2221 N N . LEU A 1 286 ? -3.905 22.973 0.410 1.00 55.55 284 LEU A N 1
ATOM 2222 C CA . LEU A 1 286 ? -3.732 21.893 1.372 1.00 64.06 284 LEU A CA 1
ATOM 2223 C C . LEU A 1 286 ? -5.082 21.354 1.875 1.00 68.86 284 LEU A C 1
ATOM 2224 O O . LEU A 1 286 ? -5.737 22.014 2.687 1.00 66.64 284 LEU A O 1
ATOM 2229 N N . PHE A 1 287 ? -5.496 20.173 1.393 1.00 56.87 285 PHE A N 1
ATOM 2230 C CA . PHE A 1 287 ? -6.757 19.564 1.837 1.00 46.67 285 PHE A CA 1
ATOM 2231 C C . PHE A 1 287 ? -6.553 18.389 2.802 1.00 54.33 285 PHE A C 1
ATOM 2232 O O . PHE A 1 287 ? -5.454 17.843 2.906 1.00 61.93 285 PHE A O 1
ATOM 2240 N N . PRO A 1 288 ? -7.620 17.983 3.505 1.00 50.93 286 PRO A N 1
ATOM 2241 C CA . PRO A 1 288 ? -7.549 16.797 4.370 1.00 46.24 286 PRO A CA 1
ATOM 2242 C C . PRO A 1 288 ? -7.059 15.553 3.631 1.00 55.09 286 PRO A C 1
ATOM 2243 O O . PRO A 1 288 ? -7.534 15.245 2.538 1.00 49.26 286 PRO A O 1
ATOM 2247 N N . ASP A 1 289 ? -6.127 14.827 4.234 1.00 63.70 287 ASP A N 1
ATOM 2248 C CA . ASP A 1 289 ? -5.735 13.515 3.718 1.00 65.87 287 ASP A CA 1
ATOM 2249 C C . ASP A 1 289 ? -5.349 13.557 2.237 1.00 63.22 287 ASP A C 1
ATOM 2250 O O . ASP A 1 289 ? -5.429 12.547 1.553 1.00 61.89 287 ASP A O 1
ATOM 2255 N N . ASP A 1 290 ? -4.930 14.717 1.738 1.00 56.53 288 ASP A N 1
ATOM 2256 C CA . ASP A 1 290 ? -4.552 14.822 0.329 1.00 57.23 288 ASP A CA 1
ATOM 2257 C C . ASP A 1 290 ? -3.067 14.600 0.086 1.00 63.26 288 ASP A C 1
ATOM 2258 O O . ASP A 1 290 ? -2.238 15.076 0.859 1.00 77.89 288 ASP A O 1
ATOM 2263 N N . PRO A 1 291 ? -2.717 13.889 -0.999 1.00 50.39 289 PRO A N 1
ATOM 2264 C CA . PRO A 1 291 ? -1.293 13.690 -1.296 1.00 52.85 289 PRO A CA 1
ATOM 2265 C C . PRO A 1 291 ? -0.563 15.016 -1.507 1.00 58.59 289 PRO A C 1
ATOM 2266 O O . PRO A 1 291 ? 0.618 15.095 -1.195 1.00 75.21 289 PRO A O 1
ATOM 2282 N N . ALA A 1 293 ? -1.082 17.945 0.037 1.00 66.13 291 ALA A N 1
ATOM 2283 C CA . ALA A 1 293 ? -0.743 18.361 1.387 1.00 65.96 291 ALA A CA 1
ATOM 2284 C C . ALA A 1 293 ? 0.386 17.483 1.926 1.00 76.11 291 ALA A C 1
ATOM 2285 O O . ALA A 1 293 ? 1.365 17.983 2.475 1.00 81.56 291 ALA A O 1
ATOM 2287 N N . ARG A 1 294 ? 0.249 16.172 1.749 1.00 73.32 292 ARG A N 1
ATOM 2288 C CA . ARG A 1 294 ? 1.240 15.223 2.235 1.00 76.43 292 ARG A CA 1
ATOM 2289 C C . ARG A 1 294 ? 2.641 15.671 1.815 1.00 83.29 292 ARG A C 1
ATOM 2290 O O . ARG A 1 294 ? 3.447 16.088 2.642 1.00 92.77 292 ARG A O 1
ATOM 2298 N N . PHE A 1 295 ? 2.916 15.609 0.519 1.00 81.63 293 PHE A N 1
ATOM 2299 C CA . PHE A 1 295 ? 4.229 15.968 -0.012 1.00 78.42 293 PHE A CA 1
ATOM 2300 C C . PHE A 1 295 ? 4.730 17.355 0.415 1.00 81.50 293 PHE A C 1
ATOM 2301 O O . PHE A 1 295 ? 5.935 17.583 0.473 1.00 85.74 293 PHE A O 1
ATOM 2309 N N . ILE A 1 296 ? 3.819 18.283 0.699 1.00 79.07 294 ILE A N 1
ATOM 2310 C CA . ILE A 1 296 ? 4.219 19.623 1.132 1.00 77.29 294 ILE A CA 1
ATOM 2311 C C . ILE A 1 296 ? 4.773 19.573 2.548 1.00 90.57 294 ILE A C 1
ATOM 2312 O O . ILE A 1 296 ? 5.871 20.070 2.818 1.00 84.14 294 ILE A O 1
ATOM 2317 N N . HIS A 1 297 ? 4.003 18.965 3.448 1.00 103.02 295 HIS A N 1
ATOM 2318 C CA . HIS A 1 297 ? 4.412 18.821 4.835 1.00 104.80 295 HIS A CA 1
ATOM 2319 C C . HIS A 1 297 ? 5.677 17.977 4.926 1.00 108.05 295 HIS A C 1
ATOM 2320 O O . HIS A 1 297 ? 6.428 18.090 5.894 1.00 122.32 295 HIS A O 1
ATOM 2327 N N . GLN A 1 298 ? 5.917 17.134 3.922 1.00 98.16 296 GLN A N 1
ATOM 2328 C CA . GLN A 1 298 ? 7.147 16.341 3.883 1.00 98.78 296 GLN A CA 1
ATOM 2329 C C . GLN A 1 298 ? 8.337 17.268 3.713 1.00 101.49 296 GLN A C 1
ATOM 2330 O O . GLN A 1 298 ? 9.373 17.090 4.358 1.00 106.52 296 GLN A O 1
ATOM 2336 N N . LEU A 1 299 ? 8.174 18.271 2.855 1.00 97.98 297 LEU A N 1
ATOM 2337 C CA . LEU A 1 299 ? 9.224 19.254 2.613 1.00 94.19 297 LEU A CA 1
ATOM 2338 C C . LEU A 1 299 ? 9.412 20.209 3.790 1.00 97.01 297 LEU A C 1
ATOM 2339 O O . LEU A 1 299 ? 10.524 20.658 4.046 1.00 103.51 297 LEU A O 1
ATOM 2344 N N . ALA A 1 300 ? 8.333 20.516 4.507 1.00 98.95 298 ALA A N 1
ATOM 2345 C CA . ALA A 1 300 ? 8.435 21.369 5.695 1.00 107.05 298 ALA A CA 1
ATOM 2346 C C . ALA A 1 300 ? 9.442 20.818 6.712 1.00 118.37 298 ALA A C 1
ATOM 2347 O O . ALA A 1 300 ? 10.301 21.549 7.214 1.00 118.93 298 ALA A O 1
ATOM 2349 N N . GLU A 1 301 ? 9.329 19.523 6.998 1.00 120.01 299 GLU A N 1
ATOM 2350 C CA . GLU A 1 301 ? 10.288 18.820 7.848 1.00 123.64 299 GLU A CA 1
ATOM 2351 C C . GLU A 1 301 ? 11.695 18.847 7.245 1.00 135.08 299 GLU A C 1
ATOM 2352 O O . GLU A 1 301 ? 12.611 19.416 7.834 1.00 145.61 299 GLU A O 1
ATOM 2358 N N . GLU A 1 302 ? 11.859 18.232 6.072 1.00 131.91 300 GLU A N 1
ATOM 2359 C CA . GLU A 1 302 ? 13.166 18.164 5.418 1.00 131.90 300 GLU A CA 1
ATOM 2360 C C . GLU A 1 302 ? 13.581 19.528 4.836 1.00 133.89 300 GLU A C 1
ATOM 2361 O O . GLU A 1 302 ? 14.555 19.619 4.077 1.00 130.85 300 GLU A O 1
ATOM 2367 N N . ASP A 1 303 ? 12.845 20.584 5.200 1.00 138.28 301 ASP A N 1
ATOM 2368 C CA . ASP A 1 303 ? 13.240 21.973 4.907 1.00 142.57 301 ASP A CA 1
ATOM 2369 C C . ASP A 1 303 ? 13.657 22.202 3.469 1.00 134.21 301 ASP A C 1
ATOM 2370 O O . ASP A 1 303 ? 14.835 22.268 3.166 1.00 136.07 301 ASP A O 1
ATOM 2375 N N . ARG A 1 304 ? 12.670 22.338 2.593 1.00 122.65 302 ARG A N 1
ATOM 2376 C CA . ARG A 1 304 ? 12.905 22.586 1.174 1.00 116.66 302 ARG A CA 1
ATOM 2377 C C . ARG A 1 304 ? 11.756 23.370 0.607 1.00 114.46 302 ARG A C 1
ATOM 2378 O O . ARG A 1 304 ? 11.747 23.665 -0.572 1.00 115.93 302 ARG A O 1
ATOM 2386 N N . LEU A 1 305 ? 10.807 23.724 1.464 1.00 113.97 303 LEU A N 1
ATOM 2387 C CA . LEU A 1 305 ? 9.575 24.348 1.007 1.00 120.71 303 LEU A CA 1
ATOM 2388 C C . LEU A 1 305 ? 9.838 25.570 0.139 1.00 124.20 303 LEU A C 1
ATOM 2389 O O . LEU A 1 305 ? 9.144 25.796 -0.857 1.00 123.84 303 LEU A O 1
ATOM 2394 N N . LEU A 1 306 ? 10.845 26.352 0.520 1.00 124.58 304 LEU A N 1
ATOM 2395 C CA . LEU A 1 306 ? 11.190 27.575 -0.202 1.00 115.57 304 LEU A CA 1
ATOM 2396 C C . LEU A 1 306 ? 12.218 27.315 -1.299 1.00 117.65 304 LEU A C 1
ATOM 2397 O O . LEU A 1 306 ? 12.893 28.233 -1.749 1.00 121.49 304 LEU A O 1
ATOM 2402 N N . LYS A 1 307 ? 12.320 26.064 -1.737 1.00 115.83 305 LYS A N 1
ATOM 2403 C CA . LYS A 1 307 ? 13.306 25.692 -2.742 1.00 117.94 305 LYS A CA 1
ATOM 2404 C C . LYS A 1 307 ? 12.686 24.893 -3.891 1.00 118.58 305 LYS A C 1
ATOM 2405 O O . LYS A 1 307 ? 13.290 24.757 -4.956 1.00 121.42 305 LYS A O 1
ATOM 2411 N N . VAL A 1 308 ? 11.486 24.362 -3.678 1.00 114.63 306 VAL A N 1
ATOM 2412 C CA . VAL A 1 308 ? 10.799 23.625 -4.735 1.00 109.20 306 VAL A CA 1
ATOM 2413 C C . VAL A 1 308 ? 9.789 24.500 -5.468 1.00 107.26 306 VAL A C 1
ATOM 2414 O O . VAL A 1 308 ? 8.766 24.899 -4.904 1.00 106.47 306 VAL A O 1
ATOM 2418 N N . SER A 1 309 ? 10.095 24.794 -6.727 1.00 100.87 307 SER A N 1
ATOM 2419 C CA . SER A 1 309 ? 9.202 25.545 -7.594 1.00 94.70 307 SER A CA 1
ATOM 2420 C C . SER A 1 309 ? 7.975 24.711 -7.879 1.00 94.35 307 SER A C 1
ATOM 2421 O O . SER A 1 309 ? 7.991 23.495 -7.689 1.00 100.03 307 SER A O 1
ATOM 2424 N N . LEU A 1 310 ? 6.921 25.358 -8.364 1.00 88.02 308 LEU A N 1
ATOM 2425 C CA . LEU A 1 310 ? 5.687 24.646 -8.660 1.00 80.90 308 LEU A CA 1
ATOM 2426 C C . LEU A 1 310 ? 5.986 23.575 -9.696 1.00 87.11 308 LEU A C 1
ATOM 2427 O O . LEU A 1 310 ? 5.510 22.442 -9.601 1.00 88.68 308 LEU A O 1
ATOM 2432 N N . SER A 1 311 ? 6.803 23.940 -10.675 1.00 90.79 309 SER A N 1
ATOM 2433 C CA . SER A 1 311 ? 7.124 23.037 -11.767 1.00 97.31 309 SER A CA 1
ATOM 2434 C C . SER A 1 311 ? 7.784 21.782 -11.226 1.00 94.87 309 SER A C 1
ATOM 2435 O O . SER A 1 311 ? 7.408 20.669 -11.596 1.00 92.64 309 SER A O 1
ATOM 2438 N N . SER A 1 312 ? 8.760 21.974 -10.342 1.00 93.98 310 SER A N 1
ATOM 2439 C CA . SER A 1 312 ? 9.516 20.858 -9.768 1.00 97.42 310 SER A CA 1
ATOM 2440 C C . SER A 1 312 ? 8.632 19.961 -8.897 1.00 88.58 310 SER A C 1
ATOM 2441 O O . SER A 1 312 ? 8.731 18.729 -8.945 1.00 86.88 310 SER A O 1
ATOM 2444 N N . PHE A 1 313 ? 7.766 20.595 -8.112 1.00 77.48 311 PHE A N 1
ATOM 2445 C CA . PHE A 1 313 ? 6.843 19.886 -7.249 1.00 75.61 311 PHE A CA 1
ATOM 2446 C C . PHE A 1 313 ? 6.236 18.695 -7.990 1.00 80.03 311 PHE A C 1
ATOM 2447 O O . PHE A 1 313 ? 6.323 17.561 -7.516 1.00 79.51 311 PHE A O 1
ATOM 2455 N N . TRP A 1 314 ? 5.645 18.946 -9.158 1.00 74.96 312 TRP A N 1
ATOM 2456 C CA . TRP A 1 314 ? 4.979 17.883 -9.905 1.00 66.88 312 TRP A CA 1
ATOM 2457 C C . TRP A 1 314 ? 5.957 16.809 -10.319 1.00 73.30 312 TRP A C 1
ATOM 2458 O O . TRP A 1 314 ? 5.627 15.617 -10.312 1.00 70.22 312 TRP A O 1
ATOM 2469 N N . ILE A 1 315 ? 7.159 17.227 -10.701 1.00 78.36 313 ILE A N 1
ATOM 2470 C CA . ILE A 1 315 ? 8.139 16.268 -11.197 1.00 87.01 313 ILE A CA 1
ATOM 2471 C C . ILE A 1 315 ? 8.650 15.397 -10.053 1.00 86.50 313 ILE A C 1
ATOM 2472 O O . ILE A 1 315 ? 8.832 14.186 -10.218 1.00 83.54 313 ILE A O 1
ATOM 2477 N N . GLU A 1 316 ? 8.865 16.016 -8.894 1.00 77.53 314 GLU A N 1
ATOM 2478 C CA . GLU A 1 316 ? 9.302 15.279 -7.720 1.00 77.32 314 GLU A CA 1
ATOM 2479 C C . GLU A 1 316 ? 8.194 14.437 -7.101 1.00 79.90 314 GLU A C 1
ATOM 2480 O O . GLU A 1 316 ? 8.439 13.312 -6.672 1.00 93.07 314 GLU A O 1
ATOM 2486 N N . LEU A 1 317 ? 6.977 14.970 -7.064 1.00 75.56 315 LEU A N 1
ATOM 2487 C CA . LEU A 1 317 ? 5.843 14.211 -6.541 1.00 71.40 315 LEU A CA 1
ATOM 2488 C C . LEU A 1 317 ? 5.818 12.811 -7.135 1.00 79.49 315 LEU A C 1
ATOM 2489 O O . LEU A 1 317 ? 5.524 11.838 -6.439 1.00 77.47 315 LEU A O 1
ATOM 2494 N N . GLN A 1 318 ? 6.122 12.723 -8.426 1.00 87.81 316 GLN A N 1
ATOM 2495 C CA . GLN A 1 318 ? 6.044 11.466 -9.146 1.00 96.18 316 GLN A CA 1
ATOM 2496 C C . GLN A 1 318 ? 6.973 10.427 -8.541 1.00 104.99 316 GLN A C 1
ATOM 2497 O O . GLN A 1 318 ? 6.656 9.246 -8.483 1.00 110.50 316 GLN A O 1
ATOM 2503 N N . GLU A 1 319 ? 8.127 10.883 -8.084 1.00 106.28 317 GLU A N 1
ATOM 2504 C CA . GLU A 1 319 ? 9.123 10.001 -7.494 1.00 103.72 317 GLU A CA 1
ATOM 2505 C C . GLU A 1 319 ? 8.746 9.695 -6.054 1.00 118.84 317 GLU A C 1
ATOM 2506 O O . GLU A 1 319 ? 7.576 9.697 -5.710 1.00 120.75 317 GLU A O 1
ATOM 2512 N N . ARG A 1 320 ? 9.738 9.425 -5.215 1.00 138.02 318 ARG A N 1
ATOM 2513 C CA . ARG A 1 320 ? 9.501 9.077 -3.814 1.00 146.62 318 ARG A CA 1
ATOM 2514 C C . ARG A 1 320 ? 8.336 8.104 -3.681 1.00 143.76 318 ARG A C 1
ATOM 2515 O O . ARG A 1 320 ? 7.283 8.466 -3.145 1.00 138.66 318 ARG A O 1
ATOM 2523 N N . GLN A 1 321 ? 8.533 6.880 -4.177 1.00 139.75 319 GLN A N 1
ATOM 2524 C CA . GLN A 1 321 ? 7.529 5.822 -4.085 1.00 127.59 319 GLN A CA 1
ATOM 2525 C C . GLN A 1 321 ? 6.138 6.405 -4.208 1.00 119.03 319 GLN A C 1
ATOM 2526 O O . GLN A 1 321 ? 5.900 7.258 -5.063 1.00 114.89 319 GLN A O 1
ATOM 2532 N N . GLU A 1 322 ? 5.240 5.955 -3.331 1.00 111.26 320 GLU A N 1
ATOM 2533 C CA . GLU A 1 322 ? 3.873 6.462 -3.277 1.00 98.53 320 GLU A CA 1
ATOM 2534 C C . GLU A 1 322 ? 3.236 6.383 -4.647 1.00 97.48 320 GLU A C 1
ATOM 2535 O O . GLU A 1 322 ? 2.411 5.510 -4.902 1.00 105.53 320 GLU A O 1
ATOM 2541 N N . PHE A 1 323 ? 3.640 7.288 -5.528 1.00 83.41 321 PHE A N 1
ATOM 2542 C CA . PHE A 1 323 ? 3.169 7.285 -6.901 1.00 84.35 321 PHE A CA 1
ATOM 2543 C C . PHE A 1 323 ? 3.910 6.294 -7.757 1.00 90.04 321 PHE A C 1
ATOM 2544 O O . PHE A 1 323 ? 3.337 5.693 -8.667 1.00 84.37 321 PHE A O 1
ATOM 2552 N N . LYS A 1 324 ? 5.182 6.116 -7.419 1.00 73.24 322 LYS A N 1
ATOM 2553 C CA . LYS A 1 324 ? 6.104 5.273 -8.163 1.00 78.58 322 LYS A CA 1
ATOM 2554 C C . LYS A 1 324 ? 5.725 3.803 -8.060 1.00 84.19 322 LYS A C 1
ATOM 2555 O O . LYS A 1 324 ? 6.011 3.018 -8.957 1.00 95.65 322 LYS A O 1
ATOM 2561 N N . LEU A 1 325 ? 5.072 3.434 -6.968 1.00 76.49 323 LEU A N 1
ATOM 2562 C CA . LEU A 1 325 ? 4.735 2.039 -6.729 1.00 64.90 323 LEU A CA 1
ATOM 2563 C C . LEU A 1 325 ? 3.248 1.898 -6.482 1.00 66.78 323 LEU A C 1
ATOM 2564 O O . LEU A 1 325 ? 2.811 0.974 -5.801 1.00 62.21 323 LEU A O 1
ATOM 2569 N N . SER A 1 326 ? 2.467 2.824 -7.028 1.00 64.93 324 SER A N 1
ATOM 2570 C CA . SER A 1 326 ? 1.016 2.677 -6.977 1.00 69.78 324 SER A CA 1
ATOM 2571 C C . SER A 1 326 ? 0.315 2.906 -8.332 1.00 64.59 324 SER A C 1
ATOM 2572 O O . SER A 1 326 ? 0.848 3.540 -9.246 1.00 50.73 324 SER A O 1
ATOM 2575 N N . VAL A 1 327 ? -0.896 2.381 -8.431 1.00 62.30 325 VAL A N 1
ATOM 2576 C CA . VAL A 1 327 ? -1.653 2.425 -9.654 1.00 63.41 325 VAL A CA 1
ATOM 2577 C C . VAL A 1 327 ? -1.979 3.862 -10.091 1.00 70.21 325 VAL A C 1
ATOM 2578 O O . VAL A 1 327 ? -1.710 4.835 -9.382 1.00 68.08 325 VAL A O 1
ATOM 2582 N N . THR A 1 328 ? -2.523 3.979 -11.296 1.00 75.22 326 THR A N 1
ATOM 2583 C CA . THR A 1 328 ? -2.807 5.265 -11.893 1.00 71.63 326 THR A CA 1
ATOM 2584 C C . THR A 1 328 ? -3.611 6.206 -10.976 1.00 67.76 326 THR A C 1
ATOM 2585 O O . THR A 1 328 ? -4.705 5.867 -10.483 1.00 63.51 326 THR A O 1
ATOM 2589 N N . SER A 1 329 ? -3.037 7.385 -10.741 1.00 56.68 327 SER A N 1
ATOM 2590 C CA . SER A 1 329 ? -3.736 8.455 -10.043 1.00 56.66 327 SER A CA 1
ATOM 2591 C C . SER A 1 329 ? -3.740 9.716 -10.912 1.00 61.16 327 SER A C 1
ATOM 2592 O O . SER A 1 329 ? -2.799 9.955 -11.678 1.00 63.20 327 SER A O 1
ATOM 2595 N N . SER A 1 330 ? -4.791 10.524 -10.783 1.00 60.92 328 SER A N 1
ATOM 2596 C CA . SER A 1 330 ? -4.908 11.768 -11.538 1.00 51.73 328 SER A CA 1
ATOM 2597 C C . SER A 1 330 ? -5.278 12.939 -10.639 1.00 47.58 328 SER A C 1
ATOM 2598 O O . SER A 1 330 ? -5.952 12.779 -9.618 1.00 51.70 328 SER A O 1
ATOM 2601 N N . VAL A 1 331 ? -4.827 14.123 -11.019 1.00 38.71 329 VAL A N 1
ATOM 2602 C CA . VAL A 1 331 ? -5.279 15.342 -10.368 1.00 43.09 329 VAL A CA 1
ATOM 2603 C C . VAL A 1 331 ? -6.221 16.098 -11.304 1.00 54.97 329 VAL A C 1
ATOM 2604 O O . VAL A 1 331 ? -5.793 16.635 -12.361 1.00 58.48 329 VAL A O 1
ATOM 2608 N N . MET A 1 332 ? -7.493 16.173 -10.914 1.00 47.78 330 MET A N 1
ATOM 2609 C CA . MET A 1 332 ? -8.437 17.005 -11.662 1.00 47.15 330 MET A CA 1
ATOM 2610 C C . MET A 1 332 ? -8.725 18.363 -11.039 1.00 46.50 330 MET A C 1
ATOM 2611 O O . MET A 1 332 ? -8.763 18.535 -9.810 1.00 55.96 330 MET A O 1
ATOM 2616 N N . GLY A 1 333 ? -8.892 19.343 -11.902 1.00 41.70 331 GLY A N 1
ATOM 2617 C CA . GLY A 1 333 ? -9.041 20.703 -11.437 1.00 44.43 331 GLY A CA 1
ATOM 2618 C C . GLY A 1 333 ? -9.958 21.454 -12.358 1.00 45.13 331 GLY A C 1
ATOM 2619 O O . GLY A 1 333 ? -9.839 21.345 -13.572 1.00 55.63 331 GLY A O 1
ATOM 2620 N N . ILE A 1 334 ? -10.890 22.188 -11.772 1.00 51.44 332 ILE A N 1
ATOM 2621 C CA . ILE A 1 334 ? -11.836 22.993 -12.524 1.00 54.01 332 ILE A CA 1
ATOM 2622 C C . ILE A 1 334 ? -11.870 24.407 -11.947 1.00 59.66 332 ILE A C 1
ATOM 2623 O O . ILE A 1 334 ? -11.693 24.594 -10.745 1.00 65.33 332 ILE A O 1
ATOM 2628 N N . SER A 1 335 ? -12.085 25.395 -12.808 1.00 58.90 333 SER A N 1
ATOM 2629 C CA . SER A 1 335 ? -12.075 26.798 -12.399 1.00 58.06 333 SER A CA 1
ATOM 2630 C C . SER A 1 335 ? -12.740 27.692 -13.442 1.00 63.99 333 SER A C 1
ATOM 2631 O O . SER A 1 335 ? -12.159 27.968 -14.488 1.00 73.41 333 SER A O 1
ATOM 2634 N N . GLY A 1 336 ? -13.962 28.134 -13.151 1.00 58.35 334 GLY A N 1
ATOM 2635 C CA . GLY A 1 336 ? -14.727 28.986 -14.041 1.00 61.61 334 GLY A CA 1
ATOM 2636 C C . GLY A 1 336 ? -15.958 29.474 -13.303 1.00 75.59 334 GLY A C 1
ATOM 2637 O O . GLY A 1 336 ? -15.981 29.444 -12.067 1.00 80.28 334 GLY A O 1
ATOM 2638 N N . TYR A 1 337 ? -16.975 29.922 -14.042 1.00 72.51 335 TYR A N 1
ATOM 2639 C CA . TYR A 1 337 ? -18.241 30.338 -13.434 1.00 70.70 335 TYR A CA 1
ATOM 2640 C C . TYR A 1 337 ? -19.383 29.425 -13.862 1.00 75.34 335 TYR A C 1
ATOM 2641 O O . TYR A 1 337 ? -19.392 28.934 -14.990 1.00 82.29 335 TYR A O 1
ATOM 2650 N N . SER A 1 338 ? -20.346 29.199 -12.969 1.00 77.52 336 SER A N 1
ATOM 2651 C CA . SER A 1 338 ? -21.455 28.292 -13.275 1.00 84.64 336 SER A CA 1
ATOM 2652 C C . SER A 1 338 ? -22.497 28.945 -14.180 1.00 83.54 336 SER A C 1
ATOM 2653 O O . SER A 1 338 ? -22.685 30.157 -14.132 1.00 86.47 336 SER A O 1
ATOM 2656 N N . LEU A 1 339 ? -23.157 28.144 -15.015 1.00 87.26 337 LEU A N 1
ATOM 2657 C CA . LEU A 1 339 ? -24.185 28.663 -15.911 1.00 92.78 337 LEU A CA 1
ATOM 2658 C C . LEU A 1 339 ? -25.188 29.457 -15.105 1.00 98.48 337 LEU A C 1
ATOM 2659 O O . LEU A 1 339 ? -25.329 30.671 -15.270 1.00 110.32 337 LEU A O 1
ATOM 2664 N N . ALA A 1 340 ? -25.902 28.749 -14.239 1.00 85.29 338 ALA A N 1
ATOM 2665 C CA . ALA A 1 340 ? -26.913 29.372 -13.417 1.00 81.80 338 ALA A CA 1
ATOM 2666 C C . ALA A 1 340 ? -26.237 30.002 -12.218 1.00 89.10 338 ALA A C 1
ATOM 2667 O O . ALA A 1 340 ? -25.187 29.541 -11.788 1.00 98.00 338 ALA A O 1
ATOM 2669 N N . THR A 1 341 ? -26.829 31.067 -11.690 1.00 90.20 339 THR A N 1
ATOM 2670 C CA . THR A 1 341 ? -26.317 31.694 -10.487 1.00 87.10 339 THR A CA 1
ATOM 2671 C C . THR A 1 341 ? -26.653 30.792 -9.320 1.00 95.22 339 THR A C 1
ATOM 2672 O O . THR A 1 341 ? -27.824 30.509 -9.066 1.00 97.22 339 THR A O 1
ATOM 2676 N N . PRO A 1 342 ? -25.622 30.320 -8.614 1.00 98.19 340 PRO A N 1
ATOM 2677 C CA . PRO A 1 342 ? -25.833 29.444 -7.464 1.00 100.36 340 PRO A CA 1
ATOM 2678 C C . PRO A 1 342 ? -26.519 30.209 -6.340 1.00 96.53 340 PRO A C 1
ATOM 2679 O O . PRO A 1 342 ? -25.931 31.130 -5.782 1.00 102.79 340 PRO A O 1
ATOM 2683 N N . SER A 1 343 ? -27.745 29.833 -6.007 1.00 87.87 341 SER A N 1
ATOM 2684 C CA . SER A 1 343 ? -28.482 30.566 -4.992 1.00 99.58 341 SER A CA 1
ATOM 2685 C C . SER A 1 343 ? -29.506 29.678 -4.341 1.00 94.64 341 SER A C 1
ATOM 2686 O O . SER A 1 343 ? -30.671 29.713 -4.716 1.00 93.75 341 SER A O 1
ATOM 2689 N N . LEU A 1 344 ? -29.086 28.894 -3.355 1.00 95.41 342 LEU A N 1
ATOM 2690 C CA . LEU A 1 344 ? -29.981 27.897 -2.793 1.00 94.21 342 LEU A CA 1
ATOM 2691 C C . LEU A 1 344 ? -29.622 27.499 -1.375 1.00 93.86 342 LEU A C 1
ATOM 2692 O O . LEU A 1 344 ? -28.910 26.525 -1.170 1.00 104.53 342 LEU A O 1
ATOM 2697 N N . PHE A 1 345 ? -30.125 28.252 -0.402 1.00 92.09 343 PHE A N 1
ATOM 2698 C CA . PHE A 1 345 ? -30.018 27.873 1.010 1.00 100.32 343 PHE A CA 1
ATOM 2699 C C . PHE A 1 345 ? -30.759 26.555 1.300 1.00 95.30 343 PHE A C 1
ATOM 2700 O O . PHE A 1 345 ? -31.988 26.537 1.392 1.00 103.62 343 PHE A O 1
ATOM 2708 N N . PRO A 1 346 ? -30.017 25.451 1.473 1.00 80.11 344 PRO A N 1
ATOM 2709 C CA . PRO A 1 346 ? -30.659 24.146 1.680 1.00 80.26 344 PRO A CA 1
ATOM 2710 C C . PRO A 1 346 ? -31.611 24.066 2.895 1.00 88.09 344 PRO A C 1
ATOM 2711 O O . PRO A 1 346 ? -31.353 24.586 4.001 1.00 78.19 344 PRO A O 1
ATOM 2715 N N . SER A 1 347 ? -32.722 23.376 2.665 1.00 90.13 345 SER A N 1
ATOM 2716 C CA . SER A 1 347 ? -33.759 23.218 3.674 1.00 87.59 345 SER A CA 1
ATOM 2717 C C . SER A 1 347 ? -33.396 22.186 4.726 1.00 83.23 345 SER A C 1
ATOM 2718 O O . SER A 1 347 ? -32.493 21.382 4.539 1.00 85.97 345 SER A O 1
ATOM 2721 N N . SER A 1 348 ? -34.128 22.216 5.830 1.00 91.35 346 SER A N 1
ATOM 2722 C CA . SER A 1 348 ? -33.928 21.283 6.922 1.00 84.91 346 SER A CA 1
ATOM 2723 C C . SER A 1 348 ? -33.913 19.859 6.399 1.00 82.69 346 SER A C 1
ATOM 2724 O O . SER A 1 348 ? -33.366 18.970 7.056 1.00 85.70 346 SER A O 1
ATOM 2727 N N . ALA A 1 349 ? -34.527 19.642 5.233 1.00 79.04 347 ALA A N 1
ATOM 2728 C CA . ALA A 1 349 ? -34.558 18.313 4.608 1.00 83.00 347 ALA A CA 1
ATOM 2729 C C . ALA A 1 349 ? -33.404 18.065 3.625 1.00 93.87 347 ALA A C 1
ATOM 2730 O O . ALA A 1 349 ? -33.069 16.917 3.325 1.00 99.32 347 ALA A O 1
ATOM 2732 N N . ASP A 1 350 ? -32.809 19.139 3.115 1.00 92.18 348 ASP A N 1
ATOM 2733 C CA . ASP A 1 350 ? -31.588 19.024 2.327 1.00 82.54 348 ASP A CA 1
ATOM 2734 C C . ASP A 1 350 ? -30.378 18.676 3.203 1.00 83.16 348 ASP A C 1
ATOM 2735 O O . ASP A 1 350 ? -29.498 17.928 2.770 1.00 82.35 348 ASP A O 1
ATOM 2740 N N . VAL A 1 351 ? -30.334 19.203 4.429 1.00 76.48 349 VAL A N 1
ATOM 2741 C CA . VAL A 1 351 ? -29.203 18.941 5.329 1.00 68.39 349 VAL A CA 1
ATOM 2742 C C . VAL A 1 351 ? -29.549 18.787 6.814 1.00 75.09 349 VAL A C 1
ATOM 2743 O O . VAL A 1 351 ? -30.569 19.279 7.308 1.00 81.12 349 VAL A O 1
ATOM 2747 N N . ILE A 1 352 ? -28.657 18.113 7.522 1.00 67.77 350 ILE A N 1
ATOM 2748 C CA . ILE A 1 352 ? -28.778 17.955 8.950 1.00 68.42 350 ILE A CA 1
ATOM 2749 C C . ILE A 1 352 ? -27.493 18.469 9.581 1.00 72.68 350 ILE A C 1
ATOM 2750 O O . ILE A 1 352 ? -26.424 17.914 9.356 1.00 76.32 350 ILE A O 1
ATOM 2755 N N . VAL A 1 353 ? -27.599 19.543 10.354 1.00 70.45 351 VAL A N 1
ATOM 2756 C CA . VAL A 1 353 ? -26.429 20.213 10.899 1.00 67.60 351 VAL A CA 1
ATOM 2757 C C . VAL A 1 353 ? -26.295 19.957 12.405 1.00 71.68 351 VAL A C 1
ATOM 2758 O O . VAL A 1 353 ? -26.844 20.701 13.210 1.00 70.47 351 VAL A O 1
ATOM 2762 N N . PRO A 1 354 ? -25.559 18.899 12.791 1.00 75.98 352 PRO A N 1
ATOM 2763 C CA . PRO A 1 354 ? -25.384 18.586 14.212 1.00 76.76 352 PRO A CA 1
ATOM 2764 C C . PRO A 1 354 ? -25.007 19.815 15.039 1.00 84.31 352 PRO A C 1
ATOM 2765 O O . PRO A 1 354 ? -24.369 20.727 14.516 1.00 81.81 352 PRO A O 1
ATOM 2769 N N . LYS A 1 355 ? -25.415 19.813 16.309 1.00 82.88 353 LYS A N 1
ATOM 2770 C CA . LYS A 1 355 ? -25.170 20.893 17.259 1.00 69.58 353 LYS A CA 1
ATOM 2771 C C . LYS A 1 355 ? -23.684 21.161 17.483 1.00 66.55 353 LYS A C 1
ATOM 2772 O O . LYS A 1 355 ? -23.302 22.279 17.834 1.00 77.27 353 LYS A O 1
ATOM 2778 N N . SER A 1 356 ? -22.848 20.144 17.293 1.00 57.76 354 SER A N 1
ATOM 2779 C CA . SER A 1 356 ? -21.415 20.270 17.577 1.00 65.15 354 SER A CA 1
ATOM 2780 C C . SER A 1 356 ? -20.573 19.263 16.793 1.00 64.58 354 SER A C 1
ATOM 2781 O O . SER A 1 356 ? -21.090 18.261 16.285 1.00 61.00 354 SER A O 1
ATOM 2784 N N . ARG A 1 357 ? -19.267 19.519 16.733 1.00 53.40 355 ARG A N 1
ATOM 2785 C CA . ARG A 1 357 ? -18.334 18.564 16.159 1.00 56.75 355 ARG A CA 1
ATOM 2786 C C . ARG A 1 357 ? -18.551 17.196 16.798 1.00 63.84 355 ARG A C 1
ATOM 2787 O O . ARG A 1 357 ? -18.469 16.167 16.129 1.00 74.71 355 ARG A O 1
ATOM 2795 N N . LYS A 1 358 ? -18.856 17.197 18.088 1.00 60.22 356 LYS A N 1
ATOM 2796 C CA . LYS A 1 358 ? -18.968 15.962 18.843 1.00 65.19 356 LYS A CA 1
ATOM 2797 C C . LYS A 1 358 ? -20.124 15.110 18.328 1.00 65.34 356 LYS A C 1
ATOM 2798 O O . LYS A 1 358 ? -19.958 13.905 18.073 1.00 62.15 356 LYS A O 1
ATOM 2804 N N . GLN A 1 359 ? -21.288 15.730 18.150 1.00 54.68 357 GLN A N 1
ATOM 2805 C CA . GLN A 1 359 ? -22.434 15.002 17.612 1.00 48.65 357 GLN A CA 1
ATOM 2806 C C . GLN A 1 359 ? -22.199 14.616 16.140 1.00 59.34 357 GLN A C 1
ATOM 2807 O O . GLN A 1 359 ? -22.575 13.519 15.720 1.00 62.54 357 GLN A O 1
ATOM 2813 N N . PHE A 1 360 ? -21.581 15.517 15.366 1.00 48.72 358 PHE A N 1
ATOM 2814 C CA . PHE A 1 360 ? -21.264 15.240 13.965 1.00 51.10 358 PHE A CA 1
ATOM 2815 C C . PHE A 1 360 ? -20.443 13.966 13.870 1.00 56.04 358 PHE A C 1
ATOM 2816 O O . PHE A 1 360 ? -20.833 13.028 13.180 1.00 56.44 358 PHE A O 1
ATOM 2824 N N . ARG A 1 361 ? -19.325 13.925 14.589 1.00 55.22 359 ARG A N 1
ATOM 2825 C CA . ARG A 1 361 ? -18.476 12.736 14.622 1.00 50.32 359 ARG A CA 1
ATOM 2826 C C . ARG A 1 361 ? -19.249 11.480 14.979 1.00 54.46 359 ARG A C 1
ATOM 2827 O O . ARG A 1 361 ? -19.053 10.427 14.378 1.00 61.44 359 ARG A O 1
ATOM 2835 N N . ALA A 1 362 ? -20.123 11.606 15.965 1.00 58.70 360 ALA A N 1
ATOM 2836 C CA . ALA A 1 362 ? -20.791 10.452 16.548 1.00 58.21 360 ALA A CA 1
ATOM 2837 C C . ALA A 1 362 ? -21.748 9.800 15.572 1.00 54.56 360 ALA A C 1
ATOM 2838 O O . ALA A 1 362 ? -21.870 8.578 15.553 1.00 60.41 360 ALA A O 1
ATOM 2840 N N . ILE A 1 363 ? -22.445 10.618 14.785 1.00 49.52 361 ILE A N 1
ATOM 2841 C CA . ILE A 1 363 ? -23.396 10.114 13.802 1.00 55.79 361 ILE A CA 1
ATOM 2842 C C . ILE A 1 363 ? -22.629 9.514 12.633 1.00 59.22 361 ILE A C 1
ATOM 2843 O O . ILE A 1 363 ? -23.003 8.482 12.073 1.00 57.38 361 ILE A O 1
ATOM 2848 N N . LYS A 1 364 ? -21.549 10.189 12.262 1.00 52.25 362 LYS A N 1
ATOM 2849 C CA . LYS A 1 364 ? -20.725 9.723 11.176 1.00 43.92 362 LYS A CA 1
ATOM 2850 C C . LYS A 1 364 ? -20.179 8.344 11.545 1.00 50.62 362 LYS A C 1
ATOM 2851 O O . LYS A 1 364 ? -20.257 7.412 10.754 1.00 57.05 362 LYS A O 1
ATOM 2857 N N . LYS A 1 365 ? -19.671 8.208 12.762 1.00 49.63 363 LYS A N 1
ATOM 2858 C CA . LYS A 1 365 ? -19.057 6.960 13.233 1.00 46.68 363 LYS A CA 1
ATOM 2859 C C . LYS A 1 365 ? -19.976 5.757 13.156 1.00 48.51 363 LYS A C 1
ATOM 2860 O O . LYS A 1 365 ? -19.516 4.624 13.014 1.00 53.07 363 LYS A O 1
ATOM 2866 N N . TYR A 1 366 ? -21.275 5.982 13.262 1.00 43.13 364 TYR A N 1
ATOM 2867 C CA . TYR A 1 366 ? -22.197 4.865 13.105 1.00 46.62 364 TYR A CA 1
ATOM 2868 C C . TYR A 1 366 ? -22.012 4.181 11.748 1.00 50.28 364 TYR A C 1
ATOM 2869 O O . TYR A 1 366 ? -22.344 3.010 11.586 1.00 59.49 364 TYR A O 1
ATOM 2878 N N . ILE A 1 367 ? -21.452 4.917 10.792 1.00 60.93 365 ILE A N 1
ATOM 2879 C CA . ILE A 1 367 ? -21.285 4.454 9.410 1.00 58.16 365 ILE A CA 1
ATOM 2880 C C . ILE A 1 367 ? -19.831 4.101 9.044 1.00 60.95 365 ILE A C 1
ATOM 2881 O O . ILE A 1 367 ? -19.513 2.957 8.693 1.00 57.77 365 ILE A O 1
ATOM 2886 N N . THR A 1 368 ? -18.955 5.095 9.117 1.00 51.32 366 THR A N 1
ATOM 2887 C CA . THR A 1 368 ? -17.551 4.909 8.802 1.00 54.36 366 THR A CA 1
ATOM 2888 C C . THR A 1 368 ? -16.829 4.131 9.886 1.00 56.05 366 THR A C 1
ATOM 2889 O O . THR A 1 368 ? -15.643 3.822 9.761 1.00 61.65 366 THR A O 1
ATOM 2893 N N . GLY A 1 369 ? -17.532 3.830 10.963 1.00 50.15 367 GLY A N 1
ATOM 2894 C CA . GLY A 1 369 ? -16.901 3.141 12.071 1.00 53.71 367 GLY A CA 1
ATOM 2895 C C . GLY A 1 369 ? -17.280 1.675 12.145 1.00 52.00 367 GLY A C 1
ATOM 2896 O O . GLY A 1 369 ? -16.691 0.915 12.905 1.00 50.05 367 GLY A O 1
ATOM 2897 N N . GLU A 1 370 ? -18.283 1.279 11.371 1.00 48.65 368 GLU A N 1
ATOM 2898 C CA . GLU A 1 370 ? -18.757 -0.097 11.396 1.00 48.01 368 GLU A CA 1
ATOM 2899 C C . GLU A 1 370 ? -17.734 -1.022 10.714 1.00 60.06 368 GLU A C 1
ATOM 2900 O O . GLU A 1 370 ? -16.676 -0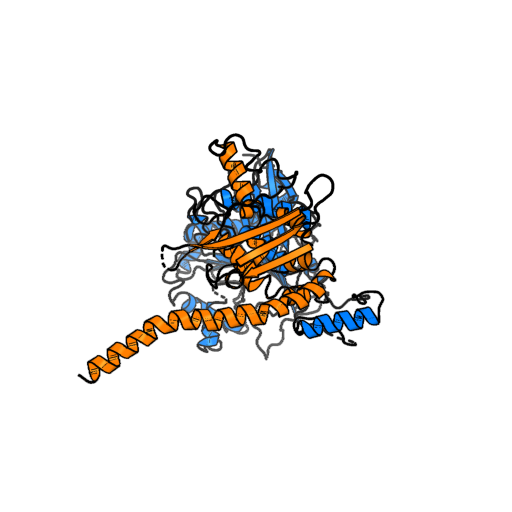.561 10.266 1.00 58.41 368 GLU A O 1
ATOM 2906 N N . GLU A 1 371 ? -18.024 -2.328 10.717 1.00 64.89 369 GLU A N 1
ATOM 2907 C CA . GLU A 1 371 ? -17.231 -3.346 10.022 1.00 58.37 369 GLU A CA 1
ATOM 2908 C C . GLU A 1 371 ? -18.152 -3.920 8.983 1.00 66.10 369 GLU A C 1
ATOM 2909 O O . GLU A 1 371 ? -19.227 -4.404 9.334 1.00 68.47 369 GLU A O 1
ATOM 2915 N N . TYR A 1 372 ? -17.730 -3.872 7.717 1.00 65.87 370 TYR A N 1
ATOM 2916 C CA . TYR A 1 372 ? -18.591 -4.219 6.589 1.00 60.14 370 TYR A CA 1
ATOM 2917 C C . TYR A 1 372 ? -18.212 -5.513 5.883 1.00 71.64 370 TYR A C 1
ATOM 2918 O O . TYR A 1 372 ? -18.629 -5.747 4.741 1.00 73.77 370 TYR A O 1
ATOM 2927 N N . ASP A 1 373 ? -17.424 -6.353 6.553 1.00 70.60 371 ASP A N 1
ATOM 2928 C CA . ASP A 1 373 ? -17.062 -7.640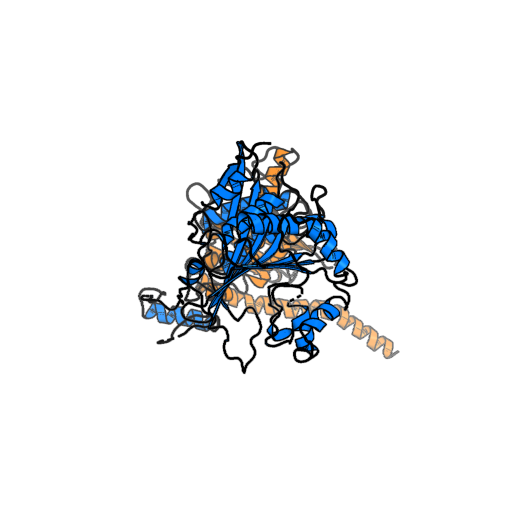 5.977 1.00 75.82 371 ASP A CA 1
ATOM 2929 C C . ASP A 1 373 ? -18.249 -8.594 5.949 1.00 71.62 371 ASP A C 1
ATOM 2930 O O . ASP A 1 373 ? -18.087 -9.762 5.635 1.00 64.57 371 ASP A O 1
ATOM 2935 N N . THR A 1 374 ? -19.433 -8.086 6.296 1.00 75.47 372 THR A N 1
ATOM 2936 C CA . THR A 1 374 ? -20.689 -8.842 6.259 1.00 77.11 372 THR A CA 1
ATOM 2937 C C . THR A 1 374 ? -21.851 -7.877 6.207 1.00 80.62 372 THR A C 1
ATOM 2938 O O . THR A 1 374 ? -21.744 -6.744 6.647 1.00 88.04 372 THR A O 1
ATOM 2942 N N . GLU A 1 375 ? -22.986 -8.346 5.721 1.00 80.73 373 GLU A N 1
ATOM 2943 C CA . GLU A 1 375 ? -24.188 -7.529 5.663 1.00 81.01 373 GLU A CA 1
ATOM 2944 C C . GLU A 1 375 ? -24.564 -6.947 7.033 1.00 86.71 373 GLU A C 1
ATOM 2945 O O . GLU A 1 375 ? -25.274 -5.950 7.104 1.00 92.34 373 GLU A O 1
ATOM 2951 N N . GLU A 1 376 ? -24.099 -7.565 8.119 1.00 88.13 374 GLU A N 1
ATOM 2952 C CA . GLU A 1 376 ? -24.475 -7.128 9.471 1.00 77.27 374 GLU A CA 1
ATOM 2953 C C . GLU A 1 376 ? -24.153 -5.659 9.687 1.00 77.09 374 GLU A C 1
ATOM 2954 O O . GLU A 1 376 ? -25.011 -4.876 10.089 1.00 67.82 374 GLU A O 1
ATOM 2960 N N . GLY A 1 377 ? -22.904 -5.298 9.421 1.00 81.51 375 GLY A N 1
ATOM 2961 C CA . GLY A 1 377 ? -22.445 -3.939 9.619 1.00 72.86 375 GLY A CA 1
ATOM 2962 C C . GLY A 1 377 ? -23.298 -2.912 8.901 1.00 67.10 375 GLY A C 1
ATOM 2963 O O . GLY A 1 377 ? -23.585 -1.858 9.462 1.00 73.01 375 GLY A O 1
ATOM 2964 N N . ALA A 1 378 ? -23.706 -3.212 7.673 1.00 52.44 376 ALA A N 1
ATOM 2965 C CA . ALA A 1 378 ? -24.418 -2.246 6.839 1.00 55.05 376 ALA A CA 1
ATOM 2966 C C . ALA A 1 378 ? -25.848 -2.050 7.298 1.00 61.39 376 ALA A C 1
ATOM 2967 O O . ALA A 1 378 ? -26.433 -0.993 7.088 1.00 63.52 376 ALA A O 1
ATOM 2969 N N . ILE A 1 379 ? -26.406 -3.088 7.907 1.00 72.50 377 ILE A N 1
ATOM 2970 C CA . ILE A 1 379 ? -27.738 -3.043 8.502 1.00 70.32 377 ILE A CA 1
ATOM 2971 C C . ILE A 1 379 ? -27.681 -2.288 9.836 1.00 77.38 377 ILE A C 1
ATOM 2972 O O . ILE A 1 379 ? -28.559 -1.486 10.175 1.00 92.44 377 ILE A O 1
ATOM 2977 N N . GLU A 1 380 ? -26.628 -2.563 10.590 1.00 61.53 378 GLU A N 1
ATOM 2978 C CA . GLU A 1 380 ? -26.384 -1.908 11.851 1.00 51.21 378 GLU A CA 1
ATOM 2979 C C . GLU A 1 380 ? -26.246 -0.416 11.607 1.00 61.48 378 GLU A C 1
ATOM 2980 O O . GLU A 1 380 ? -26.852 0.396 12.306 1.00 75.23 378 GLU A O 1
ATOM 2986 N N . ALA A 1 381 ? -25.457 -0.051 10.603 1.00 61.55 379 ALA A N 1
ATOM 2987 C CA . ALA A 1 381 ? -25.267 1.357 10.261 1.00 50.45 379 ALA A CA 1
ATOM 2988 C C . ALA A 1 381 ? -26.592 2.052 10.021 1.00 53.64 379 ALA A C 1
ATOM 2989 O O . ALA A 1 381 ? -26.837 3.132 10.556 1.00 61.39 379 ALA A O 1
ATOM 2991 N N . PHE A 1 382 ? -27.460 1.435 9.230 1.00 50.34 380 PHE A N 1
ATOM 2992 C CA . PHE A 1 382 ? -28.779 2.014 8.986 1.00 50.14 380 PHE A CA 1
ATOM 2993 C C . PHE A 1 382 ? -29.631 2.230 10.256 1.00 55.41 380 PHE A C 1
ATOM 2994 O O . PHE A 1 382 ? -30.145 3.332 10.496 1.00 56.46 380 PHE A O 1
ATOM 3002 N N . THR A 1 383 ? -29.802 1.186 11.062 1.00 65.07 381 THR A N 1
ATOM 3003 C CA . THR A 1 383 ? -30.710 1.299 12.204 1.00 73.77 381 THR A CA 1
ATOM 3004 C C . THR A 1 383 ? -30.190 2.330 13.195 1.00 64.57 381 THR A C 1
ATOM 3005 O O . THR A 1 383 ? -30.876 3.293 13.514 1.00 73.42 381 THR A O 1
ATOM 3009 N N . ASN A 1 384 ? -28.955 2.146 13.636 1.00 59.54 382 ASN A N 1
ATOM 3010 C CA . ASN A 1 384 ? -28.287 3.122 14.481 1.00 67.19 382 ASN A CA 1
ATOM 3011 C C . ASN A 1 384 ? -28.359 4.553 13.985 1.00 72.94 382 ASN A C 1
ATOM 3012 O O . ASN A 1 384 ? -28.409 5.490 14.779 1.00 81.66 382 ASN A O 1
ATOM 3017 N N . ILE A 1 385 ? -28.343 4.744 12.678 1.00 66.81 383 ILE A N 1
ATOM 3018 C CA . ILE A 1 385 ? -28.423 6.097 12.192 1.00 63.68 383 ILE A CA 1
ATOM 3019 C C . ILE A 1 385 ? -29.830 6.663 12.324 1.00 73.70 383 ILE A C 1
ATOM 3020 O O . ILE A 1 385 ? -29.985 7.832 12.670 1.00 80.82 383 ILE A O 1
ATOM 3025 N N . ARG A 1 386 ? -30.861 5.865 12.066 1.00 69.76 384 ARG A N 1
ATOM 3026 C CA . ARG A 1 386 ? -32.215 6.409 12.220 1.00 75.14 384 ARG A CA 1
ATOM 3027 C C . ARG A 1 386 ? -32.634 6.488 13.695 1.00 74.00 384 ARG A C 1
ATOM 3028 O O . ARG A 1 386 ? -33.094 7.531 14.160 1.00 81.04 384 ARG A O 1
ATOM 3036 N N . ASP A 1 387 ? -32.460 5.392 14.425 1.00 66.10 385 ASP A N 1
ATOM 3037 C CA . ASP A 1 387 ? -32.727 5.388 15.857 1.00 71.51 385 ASP A CA 1
ATOM 3038 C C . ASP A 1 387 ? -32.149 6.643 16.521 1.00 74.54 385 ASP A C 1
ATOM 3039 O O . ASP A 1 387 ? -32.807 7.278 17.355 1.00 70.62 385 ASP A O 1
ATOM 3044 N N . PHE A 1 388 ? -30.917 6.988 16.156 1.00 64.80 386 PHE A N 1
ATOM 3045 C CA . PHE A 1 388 ? -30.239 8.102 16.791 1.00 63.95 386 PHE A CA 1
ATOM 3046 C C . PHE A 1 388 ? -30.862 9.425 16.379 1.00 71.03 386 PHE A C 1
ATOM 3047 O O . PHE A 1 388 ? -31.197 10.255 17.224 1.00 78.15 386 PHE A O 1
ATOM 3055 N N . LEU A 1 389 ? -31.027 9.622 15.079 1.00 61.75 387 LEU A N 1
ATOM 3056 C CA . LEU A 1 389 ? -31.638 10.854 14.598 1.00 70.43 387 LEU A CA 1
ATOM 3057 C C . LEU A 1 389 ? -32.976 11.100 15.290 1.00 78.21 387 LEU A C 1
ATOM 3058 O O . LEU A 1 389 ? -33.249 12.203 15.776 1.00 83.23 387 LEU A O 1
ATOM 3063 N N . LEU A 1 390 ? -33.803 10.063 15.327 1.00 73.61 388 LEU A N 1
ATOM 3064 C CA . LEU A 1 390 ? -35.113 10.136 15.955 1.00 73.53 388 LEU A CA 1
ATOM 3065 C C . LEU A 1 390 ? -34.996 10.417 17.454 1.00 70.53 388 LEU A C 1
ATOM 3066 O O . LEU A 1 390 ? -35.612 11.348 17.974 1.00 80.39 388 LEU A O 1
ATOM 3071 N N . LEU A 1 391 ? -34.179 9.628 18.137 1.00 61.93 389 LEU A N 1
ATOM 3072 C CA . LEU A 1 391 ? -34.020 9.769 19.570 1.00 64.90 389 LEU A CA 1
ATOM 3073 C C . LEU A 1 391 ? -33.397 11.101 19.980 1.00 66.00 389 LEU A C 1
ATOM 3074 O O . LEU A 1 391 ? -34.009 11.870 20.707 1.00 76.11 389 LEU A O 1
ATOM 3079 N N . ARG A 1 392 ? -32.185 11.381 19.523 1.00 62.87 390 ARG A N 1
ATOM 3080 C CA . ARG A 1 392 ? -31.453 12.533 20.039 1.00 56.97 390 ARG A CA 1
ATOM 3081 C C . ARG A 1 392 ? -31.607 13.790 19.223 1.00 69.07 390 ARG A C 1
ATOM 3082 O O . ARG A 1 392 ? -31.138 14.852 19.643 1.00 79.85 390 ARG A O 1
ATOM 3090 N N . MET A 1 393 ? -32.236 13.697 18.056 1.00 70.59 391 MET A N 1
ATOM 3091 C CA . MET A 1 393 ? -32.299 14.871 17.189 1.00 73.42 391 MET A CA 1
ATOM 3092 C C . MET A 1 393 ? -33.690 15.124 16.644 1.00 73.30 391 MET A C 1
ATOM 3093 O O . MET A 1 393 ? -33.919 16.119 15.951 1.00 75.57 391 MET A O 1
ATOM 3098 N N . ALA A 1 394 ? -34.613 14.220 16.947 1.00 65.86 392 ALA A N 1
ATOM 3099 C CA . ALA A 1 394 ? -35.991 14.389 16.513 1.00 68.04 392 ALA A CA 1
ATOM 3100 C C . ALA A 1 394 ? -36.092 14.556 15.000 1.00 75.31 392 ALA A C 1
ATOM 3101 O O . ALA A 1 394 ? -36.871 15.385 14.519 1.00 74.42 392 ALA A O 1
ATOM 3103 N N . THR A 1 395 ? -35.306 13.786 14.249 1.00 72.33 393 THR A N 1
ATOM 3104 C CA . THR A 1 395 ? -35.474 13.756 12.801 1.00 74.17 393 THR A CA 1
ATOM 3105 C C . THR A 1 395 ? -35.419 12.341 12.269 1.00 85.21 393 THR A C 1
ATOM 3106 O O . THR A 1 395 ? -35.462 11.364 13.018 1.00 87.74 393 THR A O 1
ATOM 3110 N N . ASN A 1 396 ? -35.307 12.239 10.954 1.00 93.63 394 ASN A N 1
ATOM 3111 C CA . ASN A 1 396 ? -35.341 10.948 10.293 1.00 94.10 394 ASN A CA 1
ATOM 3112 C C . ASN A 1 396 ? -34.872 11.101 8.862 1.00 86.38 394 ASN A C 1
ATOM 3113 O O . ASN A 1 396 ? -35.159 12.103 8.215 1.00 90.50 394 ASN A O 1
ATOM 3118 N N . LEU A 1 397 ? -34.144 10.108 8.371 1.00 79.85 395 LEU A N 1
ATOM 3119 C CA . LEU A 1 397 ? -33.648 10.136 7.007 1.00 77.16 395 LEU A CA 1
ATOM 3120 C C . LEU A 1 397 ? -34.748 10.541 6.041 1.00 76.80 395 LEU A C 1
ATOM 3121 O O . LEU A 1 397 ? -35.926 10.325 6.307 1.00 77.19 395 LEU A O 1
ATOM 3126 N N . GLN A 1 398 ? -34.364 11.115 4.909 1.00 81.84 396 GLN A N 1
ATOM 3127 C CA . GLN A 1 398 ? -35.320 11.382 3.841 1.00 79.80 396 GLN A CA 1
ATOM 3128 C C . GLN A 1 398 ? -35.612 10.126 3.034 1.00 74.72 396 GLN A C 1
ATOM 3129 O O . GLN A 1 398 ? -34.705 9.349 2.741 1.00 75.75 396 GLN A O 1
ATOM 3135 N N . SER A 1 399 ? -36.876 9.929 2.679 1.00 76.27 397 SER A N 1
ATOM 3136 C CA . SER A 1 399 ? -37.266 8.838 1.786 1.00 82.01 397 SER A CA 1
ATOM 3137 C C . SER A 1 399 ? -37.344 9.311 0.329 1.00 87.79 397 SER A C 1
ATOM 3138 O O . SER A 1 399 ? -37.693 10.460 0.037 1.00 79.94 397 SER A O 1
ATOM 3141 N N . LEU A 1 400 ? -37.033 8.409 -0.590 1.00 92.63 398 LEU A N 1
ATOM 3142 C CA . LEU A 1 400 ? -36.974 8.759 -2.002 1.00 91.56 398 LEU A CA 1
ATOM 3143 C C . LEU A 1 400 ? -37.758 7.806 -2.855 1.00 86.79 398 LEU A C 1
ATOM 3144 O O . LEU A 1 400 ? -37.661 6.591 -2.709 1.00 81.02 398 LEU A O 1
ATOM 3149 N N . THR A 1 401 ? -38.519 8.363 -3.776 1.00 95.00 399 THR A N 1
ATOM 3150 C CA . THR A 1 401 ? -39.164 7.542 -4.771 1.00 98.70 399 THR A CA 1
ATOM 3151 C C . THR A 1 401 ? -38.390 7.749 -6.056 1.00 87.50 399 THR A C 1
ATOM 3152 O O . THR A 1 401 ? -38.526 8.789 -6.697 1.00 97.59 399 THR A O 1
ATOM 3156 N N . GLY A 1 402 ? -37.550 6.777 -6.405 1.00 75.31 400 GLY A N 1
ATOM 3157 C CA . GLY A 1 402 ? -36.736 6.869 -7.605 1.00 83.07 400 GLY A CA 1
ATOM 3158 C C . GLY A 1 402 ? -37.650 7.084 -8.790 1.00 104.42 400 GLY A C 1
ATOM 3159 O O . GLY A 1 402 ? -38.806 6.648 -8.773 1.00 121.22 400 GLY A O 1
ATOM 3160 N N . LYS A 1 403 ? -37.156 7.764 -9.817 1.00 97.05 401 LYS A N 1
ATOM 3161 C CA . LYS A 1 403 ? -37.988 8.019 -10.984 1.00 96.89 401 LYS A CA 1
ATOM 3162 C C . LYS A 1 403 ? -37.187 8.088 -12.261 1.00 92.86 401 LYS A C 1
ATOM 3163 O O . LYS A 1 403 ? -37.315 9.035 -13.027 1.00 99.62 401 LYS A O 1
ATOM 3169 N N . ARG A 1 404 ? -36.363 7.075 -12.492 1.00 95.35 402 ARG A N 1
ATOM 3170 C CA . ARG A 1 404 ? -35.550 7.043 -13.697 1.00 106.02 402 ARG A CA 1
ATOM 3171 C C . ARG A 1 404 ? -35.810 5.768 -14.481 1.00 119.08 402 ARG A C 1
ATOM 3172 O O . ARG A 1 404 ? -35.548 4.662 -13.989 1.00 115.32 402 ARG A O 1
ATOM 3180 N N . GLU A 1 405 ? -36.318 5.937 -15.705 1.00 128.47 403 GLU A N 1
ATOM 3181 C CA . GLU A 1 405 ? -36.697 4.815 -16.568 1.00 132.92 403 GLU A CA 1
ATOM 3182 C C . GLU A 1 405 ? -35.481 3.994 -17.013 1.00 133.53 403 GLU A C 1
ATOM 3183 O O . GLU A 1 405 ? -34.399 4.545 -17.228 1.00 130.11 403 GLU A O 1
ATOM 3189 N N . HIS A 1 406 ? -35.680 2.683 -17.154 1.00 137.65 404 HIS A N 1
ATOM 3190 C CA . HIS A 1 406 ? -34.605 1.738 -17.472 1.00 144.06 404 HIS A CA 1
ATOM 3191 C C . HIS A 1 406 ? -33.429 1.865 -16.500 1.00 142.99 404 HIS A C 1
ATOM 3192 O O . HIS A 1 406 ? -32.804 0.870 -16.129 1.00 140.77 404 HIS A O 1
ATOM 3199 N N . ASN B 2 9 ? 30.055 -23.656 46.076 1.00 137.35 9 ASN B N 1
ATOM 3200 C CA . ASN B 2 9 ? 28.981 -23.996 47.013 1.00 146.17 9 ASN B CA 1
ATOM 3201 C C . ASN B 2 9 ? 28.252 -22.786 47.587 1.00 142.03 9 ASN B C 1
ATOM 3202 O O . ASN B 2 9 ? 27.090 -22.889 47.979 1.00 142.79 9 ASN B O 1
ATOM 3207 N N . GLU B 2 10 ? 28.930 -21.645 47.661 1.00 134.38 10 GLU B N 1
ATOM 3208 C CA . GLU B 2 10 ? 28.261 -20.435 48.125 1.00 121.63 10 GLU B CA 1
ATOM 3209 C C . GLU B 2 10 ? 27.332 -19.936 47.021 1.00 103.52 10 GLU B C 1
ATOM 3210 O O . GLU B 2 10 ? 26.474 -19.083 47.255 1.00 81.09 10 GLU B O 1
ATOM 3216 N N . HIS B 2 11 ? 27.509 -20.486 45.818 1.00 111.60 11 HIS B N 1
ATOM 3217 C CA . HIS B 2 11 ? 26.621 -20.200 44.688 1.00 102.93 11 HIS B CA 1
ATOM 3218 C C . HIS B 2 11 ? 25.310 -20.977 44.789 1.00 98.37 11 HIS B C 1
ATOM 3219 O O . HIS B 2 11 ? 24.258 -20.489 44.387 1.00 92.80 11 HIS B O 1
ATOM 3226 N N . ALA B 2 12 ? 25.367 -22.200 45.301 1.00 94.97 12 ALA B N 1
ATOM 3227 C CA . ALA B 2 12 ? 24.141 -22.959 45.473 1.00 92.01 12 ALA B CA 1
ATOM 3228 C C . ALA B 2 12 ? 23.245 -22.238 46.475 1.00 97.14 12 ALA B C 1
ATOM 3229 O O . ALA B 2 12 ? 22.013 -22.306 46.388 1.00 98.69 12 ALA B O 1
ATOM 3231 N N . LYS B 2 13 ? 23.878 -21.535 47.415 1.00 96.55 13 LYS B N 1
ATOM 3232 C CA . LYS B 2 13 ? 23.166 -20.725 48.401 1.00 103.54 13 LYS B CA 1
ATOM 3233 C C . LYS B 2 13 ? 22.471 -19.510 47.783 1.00 102.92 13 LYS B C 1
ATOM 3234 O O . LYS B 2 13 ? 21.276 -19.306 47.976 1.00 103.42 13 LYS B O 1
ATOM 3240 N N . ALA B 2 14 ? 23.227 -18.697 47.051 1.00 97.05 14 ALA B N 1
ATOM 3241 C CA . ALA B 2 14 ? 22.657 -17.535 46.375 1.00 89.90 14 ALA B CA 1
ATOM 3242 C C . ALA B 2 14 ? 21.453 -17.931 45.517 1.00 80.28 14 ALA B C 1
ATOM 3243 O O . ALA B 2 14 ? 20.359 -17.399 45.674 1.00 79.92 14 ALA B O 1
ATOM 3245 N N . PHE B 2 15 ? 21.662 -18.875 44.612 1.00 76.61 15 PHE B N 1
ATOM 3246 C CA . PHE B 2 15 ? 20.600 -19.359 43.746 1.00 66.64 15 PHE B CA 1
ATOM 3247 C C . PHE B 2 15 ? 19.375 -19.835 44.532 1.00 70.56 15 PHE B C 1
ATOM 3248 O O . PHE B 2 15 ? 18.248 -19.478 44.218 1.00 66.26 15 PHE B O 1
ATOM 3256 N N . LEU B 2 16 ? 19.581 -20.653 45.552 1.00 79.97 16 LEU B N 1
ATOM 3257 C CA . LEU B 2 16 ? 18.435 -21.191 46.265 1.00 77.58 16 LEU B CA 1
ATOM 3258 C C . LEU B 2 16 ? 17.615 -20.043 46.885 1.00 78.69 16 LEU B C 1
ATOM 3259 O O . LEU B 2 16 ? 16.381 -20.090 46.936 1.00 77.15 16 LEU B O 1
ATOM 3264 N N . GLY B 2 17 ? 18.303 -18.992 47.319 1.00 77.76 17 GLY B N 1
ATOM 3265 C CA . GLY B 2 17 ? 17.631 -17.818 47.850 1.00 78.61 17 GLY B CA 1
ATOM 3266 C C . GLY B 2 17 ? 16.840 -17.065 46.791 1.00 98.91 17 GLY B C 1
ATOM 3267 O O . GLY B 2 17 ? 15.666 -16.754 46.987 1.00 111.12 17 GLY B O 1
ATOM 3268 N N . LEU B 2 18 ? 17.484 -16.770 45.665 1.00 97.41 18 LEU B N 1
ATOM 3269 C CA . LEU B 2 18 ? 16.824 -16.049 44.582 1.00 94.34 18 LEU B CA 1
ATOM 3270 C C . LEU B 2 18 ? 15.509 -16.718 44.198 1.00 96.36 18 LEU B C 1
ATOM 3271 O O . LEU B 2 18 ? 14.554 -16.050 43.805 1.00 107.96 18 LEU B O 1
ATOM 3276 N N . ALA B 2 19 ? 15.455 -18.036 44.314 1.00 84.98 19 ALA B N 1
ATOM 3277 C CA . ALA B 2 19 ? 14.238 -18.745 43.970 1.00 80.70 19 ALA B CA 1
ATOM 3278 C C . ALA B 2 19 ? 13.140 -18.399 44.953 1.00 88.71 19 ALA B C 1
ATOM 3279 O O . ALA B 2 19 ? 11.980 -18.272 44.571 1.00 91.09 19 ALA B O 1
ATOM 3281 N N . LYS B 2 20 ? 13.503 -18.235 46.221 1.00 99.20 20 LYS B N 1
ATOM 3282 C CA . LYS B 2 20 ? 12.502 -17.903 47.228 1.00 97.37 20 LYS B CA 1
ATOM 3283 C C . LYS B 2 20 ? 11.849 -16.585 46.871 1.00 90.46 20 LYS B C 1
ATOM 3284 O O . LYS B 2 20 ? 10.628 -16.488 46.864 1.00 96.57 20 LYS B O 1
ATOM 3290 N N . CYS B 2 21 ? 12.666 -15.583 46.553 1.00 86.17 21 CYS B N 1
ATOM 3291 C CA . CYS B 2 21 ? 12.164 -14.280 46.112 1.00 94.04 21 CYS B CA 1
ATOM 3292 C C . CYS B 2 21 ? 11.221 -14.433 44.925 1.00 91.28 21 CYS B C 1
ATOM 3293 O O . CYS B 2 21 ? 10.178 -13.778 44.838 1.00 86.69 21 CYS B O 1
ATOM 3296 N N . GLU B 2 22 ? 11.613 -15.300 44.002 1.00 86.59 22 GLU B N 1
ATOM 3297 C CA . GLU B 2 22 ? 10.856 -15.517 42.789 1.00 86.39 22 GLU B CA 1
ATOM 3298 C C . GLU B 2 22 ? 9.423 -16.000 43.087 1.00 98.53 22 GLU B C 1
ATOM 3299 O O . GLU B 2 22 ? 8.460 -15.515 42.480 1.00 102.12 22 GLU B O 1
ATOM 3305 N N . GLU B 2 23 ? 9.272 -16.927 44.033 1.00 102.43 23 GLU B N 1
ATOM 3306 C CA . GLU B 2 23 ? 7.937 -17.390 44.431 1.00 97.54 23 GLU B CA 1
ATOM 3307 C C . GLU B 2 23 ? 7.279 -16.386 45.363 1.00 100.35 23 GLU B C 1
ATOM 3308 O O . GLU B 2 23 ? 6.082 -16.463 45.633 1.00 97.17 23 GLU B O 1
ATOM 3314 N N . GLU B 2 24 ? 8.075 -15.447 45.858 1.00 102.91 24 GLU B N 1
ATOM 3315 C CA . GLU B 2 24 ? 7.564 -14.432 46.761 1.00 107.63 24 GLU B CA 1
ATOM 3316 C C . GLU B 2 24 ? 6.920 -13.284 46.018 1.00 111.24 24 GLU B C 1
ATOM 3317 O O . GLU B 2 24 ? 5.775 -12.948 46.290 1.00 111.40 24 GLU B O 1
ATOM 3323 N N . VAL B 2 25 ? 7.645 -12.698 45.070 1.00 124.77 25 VAL B N 1
ATOM 3324 C CA . VAL B 2 25 ? 7.184 -11.471 44.412 1.00 128.59 25 VAL B CA 1
ATOM 3325 C C . VAL B 2 25 ? 5.757 -11.597 43.879 1.00 114.08 25 VAL B C 1
ATOM 3326 O O . VAL B 2 25 ? 4.996 -10.627 43.894 1.00 113.29 25 VAL B O 1
ATOM 3330 N N . ASP B 2 26 ? 5.391 -12.795 43.435 1.00 96.00 26 ASP B N 1
ATOM 3331 C CA . ASP B 2 26 ? 4.007 -13.064 43.076 1.00 97.85 26 ASP B CA 1
ATOM 3332 C C . ASP B 2 26 ? 3.052 -12.694 44.229 1.00 100.38 26 ASP B C 1
ATOM 3333 O O . ASP B 2 26 ? 2.116 -11.918 44.047 1.00 95.42 26 ASP B O 1
ATOM 3338 N N . ALA B 2 27 ? 3.298 -13.235 45.420 1.00 109.34 27 ALA B N 1
ATOM 3339 C CA . ALA B 2 27 ? 2.441 -12.957 46.580 1.00 97.47 27 ALA B CA 1
ATOM 3340 C C . ALA B 2 27 ? 2.628 -11.553 47.143 1.00 89.43 27 ALA B C 1
ATOM 3341 O O . ALA B 2 27 ? 1.819 -11.092 47.938 1.00 92.45 27 ALA B O 1
ATOM 3343 N N . ILE B 2 28 ? 3.702 -10.887 46.742 1.00 80.83 28 ILE B N 1
ATOM 3344 C CA . ILE B 2 28 ? 3.949 -9.524 47.172 1.00 82.59 28 ILE B CA 1
ATOM 3345 C C . ILE B 2 28 ? 3.068 -8.544 46.400 1.00 91.18 28 ILE B C 1
ATOM 3346 O O . ILE B 2 28 ? 2.454 -7.654 46.990 1.00 100.54 28 ILE B O 1
ATOM 3351 N N . GLU B 2 29 ? 3.019 -8.711 45.080 1.00 84.58 29 GLU B N 1
ATOM 3352 C CA . GLU B 2 29 ? 2.179 -7.888 44.219 1.00 75.92 29 GLU B CA 1
ATOM 3353 C C . GLU B 2 29 ? 0.736 -7.961 44.651 1.00 83.50 29 GLU B C 1
ATOM 3354 O O . GLU B 2 29 ? 0.058 -6.945 44.773 1.00 97.38 29 GLU B O 1
ATOM 3360 N N . ARG B 2 30 ? 0.261 -9.178 44.864 1.00 84.39 30 ARG B N 1
ATOM 3361 C CA . ARG B 2 30 ? -1.079 -9.385 45.371 1.00 84.21 30 ARG B CA 1
ATOM 3362 C C . ARG B 2 30 ? -1.319 -8.450 46.550 1.00 93.01 30 ARG B C 1
ATOM 3363 O O . ARG B 2 30 ? -2.432 -7.979 46.763 1.00 105.67 30 ARG B O 1
ATOM 3371 N N . GLU B 2 31 ? -0.267 -8.164 47.309 1.00 86.37 31 GLU B N 1
ATOM 3372 C CA . GLU B 2 31 ? -0.396 -7.293 48.471 1.00 83.77 31 GLU B CA 1
ATOM 3373 C C . GLU B 2 31 ? -0.445 -5.808 48.129 1.00 86.46 31 GLU B C 1
ATOM 3374 O O . GLU B 2 31 ? -1.376 -5.115 48.535 1.00 90.20 31 GLU B O 1
ATOM 3380 N N . VAL B 2 32 ? 0.545 -5.316 47.389 1.00 83.80 32 VAL B N 1
ATOM 3381 C CA . VAL B 2 32 ? 0.544 -3.907 46.999 1.00 90.85 32 VAL B CA 1
ATOM 3382 C C . VAL B 2 32 ? -0.761 -3.570 46.295 1.00 91.28 32 VAL B C 1
ATOM 3383 O O . VAL B 2 32 ? -1.262 -2.451 46.390 1.00 101.44 32 VAL B O 1
ATOM 3387 N N . GLU B 2 33 ? -1.304 -4.544 45.576 1.00 71.20 33 GLU B N 1
ATOM 3388 C CA . GLU B 2 33 ? -2.586 -4.364 44.919 1.00 64.84 33 GLU B CA 1
ATOM 3389 C C . GLU B 2 33 ? -3.762 -4.257 45.903 1.00 79.30 33 GLU B C 1
ATOM 3390 O O . GLU B 2 33 ? -4.505 -3.275 45.868 1.00 79.55 33 GLU B O 1
ATOM 3396 N N . LEU B 2 34 ? -3.917 -5.247 46.788 1.00 79.82 34 LEU B N 1
ATOM 3397 C CA . LEU B 2 34 ? -5.002 -5.231 47.777 1.00 71.90 34 LEU B CA 1
ATOM 3398 C C . LEU B 2 34 ? -4.967 -3.970 48.636 1.00 76.32 34 LEU B C 1
ATOM 3399 O O . LEU B 2 34 ? -5.993 -3.539 49.164 1.00 78.02 34 LEU B O 1
ATOM 3404 N N . TYR B 2 35 ? -3.782 -3.381 48.765 1.00 76.27 35 TYR B N 1
ATOM 3405 C CA . TYR B 2 35 ? -3.632 -2.138 49.503 1.00 83.74 35 TYR B CA 1
ATOM 3406 C C . TYR B 2 35 ? -4.401 -1.026 48.797 1.00 93.52 35 TYR B C 1
ATOM 3407 O O . TYR B 2 35 ? -5.210 -0.312 49.405 1.00 88.48 35 TYR B O 1
ATOM 3416 N N . ARG B 2 36 ? -4.142 -0.889 47.500 1.00 93.88 36 ARG B N 1
ATOM 3417 C CA . ARG B 2 36 ? -4.844 0.091 46.696 1.00 91.04 36 ARG B CA 1
ATOM 3418 C C . ARG B 2 36 ? -6.335 -0.204 46.747 1.00 94.59 36 ARG B C 1
ATOM 3419 O O . ARG B 2 36 ? -7.140 0.670 47.074 1.00 97.76 36 ARG B O 1
ATOM 3427 N N . LEU B 2 37 ? -6.697 -1.448 46.448 1.00 86.76 37 LEU B N 1
ATOM 3428 C CA . LEU B 2 37 ? -8.097 -1.849 46.453 1.00 88.04 37 LEU B CA 1
ATOM 3429 C C . LEU B 2 37 ? -8.809 -1.331 47.699 1.00 97.10 37 LEU B C 1
ATOM 3430 O O . LEU B 2 37 ? -9.948 -0.857 47.616 1.00 104.29 37 LEU B O 1
ATOM 3435 N N . ASN B 2 38 ? -8.111 -1.412 48.837 1.00 91.74 38 ASN B N 1
ATOM 3436 C CA . ASN B 2 38 ? -8.606 -0.975 50.150 1.00 86.65 38 ASN B CA 1
ATOM 3437 C C . ASN B 2 38 ? -8.625 0.532 50.366 1.00 87.40 38 ASN B C 1
ATOM 3438 O O . ASN B 2 38 ? -9.633 1.103 50.781 1.00 80.63 38 ASN B O 1
ATOM 3443 N N . LYS B 2 39 ? -7.487 1.162 50.107 1.00 91.37 39 LYS B N 1
ATOM 3444 C CA . LYS B 2 39 ? -7.376 2.608 50.162 1.00 88.01 39 LYS B CA 1
ATOM 3445 C C . LYS B 2 39 ? -8.518 3.258 49.365 1.00 96.46 39 LYS B C 1
ATOM 3446 O O . LYS B 2 39 ? -9.097 4.249 49.802 1.00 101.71 39 LYS B O 1
ATOM 3452 N N . MET B 2 40 ? -8.860 2.679 48.211 1.00 101.14 40 MET B N 1
ATOM 3453 C CA . MET B 2 40 ? -9.840 3.285 47.297 1.00 90.51 40 MET B CA 1
ATOM 3454 C C . MET B 2 40 ? -11.302 3.021 47.648 1.00 90.53 40 MET B C 1
ATOM 3455 O O . MET B 2 40 ? -12.171 3.802 47.261 1.00 93.05 40 MET B O 1
ATOM 3460 N N . LYS B 2 41 ? -11.574 1.927 48.358 1.00 73.95 41 LYS B N 1
ATOM 3461 C CA . LYS B 2 41 ? -12.954 1.541 48.650 1.00 77.41 41 LYS B CA 1
ATOM 3462 C C . LYS B 2 41 ? -13.753 2.633 49.358 1.00 82.49 41 LYS B C 1
ATOM 3463 O O . LYS B 2 41 ? -14.815 3.036 48.874 1.00 83.16 41 LYS B O 1
ATOM 3469 N N . PRO B 2 42 ? -13.257 3.108 50.515 1.00 87.51 42 PRO B N 1
ATOM 3470 C CA . PRO B 2 42 ? -13.989 4.163 51.224 1.00 87.92 42 PRO B CA 1
ATOM 3471 C C . PRO B 2 42 ? -14.031 5.459 50.417 1.00 82.75 42 PRO B C 1
ATOM 3472 O O . PRO B 2 42 ? -14.979 6.243 50.535 1.00 79.10 42 PRO B O 1
ATOM 3476 N N . VAL B 2 43 ? -13.008 5.676 49.599 1.00 73.56 43 VAL B N 1
ATOM 3477 C CA . VAL B 2 43 ? -12.940 6.899 48.808 1.00 78.07 43 VAL B CA 1
ATOM 3478 C C . VAL B 2 43 ? -14.114 6.983 47.846 1.00 73.49 43 VAL B C 1
ATOM 3479 O O . VAL B 2 43 ? -14.711 8.055 47.690 1.00 57.76 43 VAL B O 1
ATOM 3483 N N . TYR B 2 44 ? -14.427 5.849 47.210 1.00 69.89 44 TYR B N 1
ATOM 3484 C CA . TYR B 2 44 ? -15.592 5.729 46.333 1.00 71.44 44 TYR B CA 1
ATOM 3485 C C . TYR B 2 44 ? -16.895 5.770 47.120 1.00 87.46 44 TYR B C 1
ATOM 3486 O O . TYR B 2 44 ? -17.912 6.227 46.599 1.00 94.42 44 TYR B O 1
ATOM 3495 N N . GLU B 2 45 ? -16.862 5.278 48.362 1.00 84.41 45 GLU B N 1
ATOM 3496 C CA . GLU B 2 45 ? -18.011 5.351 49.265 1.00 81.31 45 GLU B CA 1
ATOM 3497 C C . GLU B 2 45 ? -18.460 6.810 49.396 1.00 82.98 45 GLU B C 1
ATOM 3498 O O . GLU B 2 45 ? -19.632 7.134 49.170 1.00 68.73 45 GLU B O 1
ATOM 3504 N N . LYS B 2 46 ? -17.515 7.686 49.749 1.00 94.21 46 LYS B N 1
ATOM 3505 C CA . LYS B 2 46 ? -17.793 9.112 49.938 1.00 94.00 46 LYS B CA 1
ATOM 3506 C C . LYS B 2 46 ? -18.297 9.672 48.627 1.00 93.04 46 LYS B C 1
ATOM 3507 O O . LYS B 2 46 ? -19.466 10.020 48.489 1.00 102.11 46 LYS B O 1
ATOM 3513 N N . ARG B 2 47 ? -17.393 9.744 47.660 1.00 89.45 47 ARG B N 1
ATOM 3514 C CA . ARG B 2 47 ? -17.720 10.195 46.312 1.00 87.65 47 ARG B CA 1
ATOM 3515 C C . ARG B 2 47 ? -19.087 9.710 45.809 1.00 86.11 47 ARG B C 1
ATOM 3516 O O . ARG B 2 47 ? -19.840 10.486 45.233 1.00 79.55 47 ARG B O 1
ATOM 3524 N N . ASP B 2 48 ? -19.415 8.436 46.018 1.00 86.16 48 ASP B N 1
ATOM 3525 C CA . ASP B 2 48 ? -20.709 7.931 45.554 1.00 80.69 48 ASP B CA 1
ATOM 3526 C C . ASP B 2 48 ? -21.872 8.614 46.286 1.00 82.52 48 ASP B C 1
ATOM 3527 O O . ASP B 2 48 ? -22.834 9.040 45.650 1.00 92.70 48 ASP B O 1
ATOM 3532 N N . ALA B 2 49 ? -21.763 8.745 47.609 1.00 68.82 49 ALA B N 1
ATOM 3533 C CA . ALA B 2 49 ? -22.749 9.498 48.401 1.00 72.12 49 ALA B CA 1
ATOM 3534 C C . ALA B 2 49 ? -23.103 10.852 47.780 1.00 75.87 49 ALA B C 1
ATOM 3535 O O . ALA B 2 49 ? -24.282 11.169 47.622 1.00 83.62 49 ALA B O 1
ATOM 3537 N N . TYR B 2 50 ? -22.092 11.657 47.454 1.00 63.61 50 TYR B N 1
ATOM 3538 C CA . TYR B 2 50 ? -22.340 12.916 46.753 1.00 68.78 50 TYR B CA 1
ATOM 3539 C C . TYR B 2 50 ? -23.052 12.646 45.430 1.00 77.44 50 TYR B C 1
ATOM 3540 O O . TYR B 2 50 ? -24.127 13.177 45.185 1.00 81.08 50 TYR B O 1
ATOM 3549 N N . ILE B 2 51 ? -22.455 11.801 44.594 1.00 78.57 51 ILE B N 1
ATOM 3550 C CA . ILE B 2 51 ? -22.995 11.501 43.271 1.00 84.22 51 ILE B CA 1
ATOM 3551 C C . ILE B 2 51 ? -24.487 11.190 43.333 1.00 87.89 51 ILE B C 1
ATOM 3552 O O . ILE B 2 51 ? -25.260 11.627 42.467 1.00 79.40 51 ILE B O 1
ATOM 3557 N N . ASP B 2 52 ? -24.885 10.446 44.366 1.00 90.22 52 ASP B N 1
ATOM 3558 C CA . ASP B 2 52 ? -26.270 10.017 44.516 1.00 86.16 52 ASP B CA 1
ATOM 3559 C C . ASP B 2 52 ? -27.187 11.193 44.755 1.00 88.66 52 ASP B C 1
ATOM 3560 O O . ASP B 2 52 ? -28.394 11.090 44.558 1.00 87.30 52 ASP B O 1
ATOM 3565 N N . GLU B 2 53 ? -26.609 12.311 45.180 1.00 93.44 53 GLU B N 1
ATOM 3566 C CA . GLU B 2 53 ? -27.372 13.541 45.361 1.00 99.54 53 GLU B CA 1
ATOM 3567 C C . GLU B 2 53 ? -27.500 14.321 44.061 1.00 91.99 53 GLU B C 1
ATOM 3568 O O . GLU B 2 53 ? -28.292 15.246 43.966 1.00 95.20 53 GLU B O 1
ATOM 3574 N N . ILE B 2 54 ? -26.717 13.960 43.056 1.00 90.16 54 ILE B N 1
ATOM 3575 C CA . ILE B 2 54 ? -26.756 14.709 41.804 1.00 90.47 54 ILE B CA 1
ATOM 3576 C C . ILE B 2 54 ? -27.713 14.111 40.780 1.00 90.73 54 ILE B C 1
ATOM 3577 O O . ILE B 2 54 ? -27.642 12.937 40.421 1.00 82.33 54 ILE B O 1
ATOM 3582 N N . ALA B 2 55 ? -28.627 14.948 40.324 1.00 104.61 55 ALA B N 1
ATOM 3583 C CA . ALA B 2 55 ? -29.621 14.535 39.356 1.00 108.88 55 ALA B CA 1
ATOM 3584 C C . ALA B 2 55 ? -28.978 14.204 38.025 1.00 105.95 55 ALA B C 1
ATOM 3585 O O . ALA B 2 55 ? -28.157 14.972 37.500 1.00 103.54 55 ALA B O 1
ATOM 3587 N N . GLU B 2 56 ? -29.365 13.058 37.479 1.00 95.71 56 GLU B N 1
ATOM 3588 C CA . GLU B 2 56 ? -29.024 12.735 36.110 1.00 91.68 56 GLU B CA 1
ATOM 3589 C C . GLU B 2 56 ? -27.528 12.532 35.984 1.00 86.25 56 GLU B C 1
ATOM 3590 O O . GLU B 2 56 ? -26.994 12.524 34.879 1.00 82.19 56 GLU B O 1
ATOM 3596 N N . PHE B 2 57 ? -26.845 12.362 37.109 1.00 71.11 57 PHE B N 1
ATOM 3597 C CA . PHE B 2 57 ? -25.402 12.237 37.032 1.00 69.92 57 PHE B CA 1
ATOM 3598 C C . PHE B 2 57 ? -24.975 11.169 36.005 1.00 72.41 57 PHE B C 1
ATOM 3599 O O . PHE B 2 57 ? -24.207 11.465 35.094 1.00 84.17 57 PHE B O 1
ATOM 3607 N N . TRP B 2 58 ? -25.479 9.944 36.129 1.00 64.82 58 TRP B N 1
ATOM 3608 C CA . TRP B 2 58 ? -25.002 8.865 35.271 1.00 60.91 58 TRP B CA 1
ATOM 3609 C C . TRP B 2 58 ? -25.524 8.950 33.835 1.00 69.27 58 TRP B C 1
ATOM 3610 O O . TRP B 2 58 ? -24.813 8.591 32.897 1.00 71.44 58 TRP B O 1
ATOM 3621 N N . LYS B 2 59 ? -26.759 9.409 33.660 1.00 69.17 59 LYS B N 1
ATOM 3622 C CA . LYS B 2 59 ? -27.299 9.618 32.322 1.00 62.56 59 LYS B CA 1
ATOM 3623 C C . LYS B 2 59 ? -26.366 10.540 31.552 1.00 66.18 59 LYS B C 1
ATOM 3624 O O . LYS B 2 59 ? -26.106 10.347 30.360 1.00 66.17 59 LYS B O 1
ATOM 3630 N N . ILE B 2 60 ? -25.869 11.553 32.253 1.00 60.27 60 ILE B N 1
ATOM 3631 C CA . ILE B 2 60 ? -24.989 12.544 31.663 1.00 58.04 60 ILE B CA 1
ATOM 3632 C C . ILE B 2 60 ? -23.604 11.983 31.394 1.00 67.00 60 ILE B C 1
ATOM 3633 O O . ILE B 2 60 ? -23.039 12.187 30.313 1.00 68.37 60 ILE B O 1
ATOM 3638 N N . VAL B 2 61 ? -23.052 11.278 32.376 1.00 62.32 61 VAL B N 1
ATOM 3639 C CA . VAL B 2 61 ? -21.737 10.692 32.182 1.00 57.59 61 VAL B CA 1
ATOM 3640 C C . VAL B 2 61 ? -21.729 9.753 30.972 1.00 59.00 61 VAL B C 1
ATOM 3641 O O . VAL B 2 61 ? -20.835 9.837 30.142 1.00 72.00 61 VAL B O 1
ATOM 3645 N N . LEU B 2 62 ? -22.731 8.881 30.862 1.00 60.35 62 LEU B N 1
ATOM 3646 C CA . LEU B 2 62 ? -22.773 7.871 29.797 1.00 59.68 62 LEU B CA 1
ATOM 3647 C C . LEU B 2 62 ? -23.103 8.394 28.402 1.00 61.98 62 LEU B C 1
ATOM 3648 O O . LEU B 2 62 ? -22.883 7.690 27.418 1.00 71.86 62 LEU B O 1
ATOM 3653 N N . SER B 2 63 ? -23.645 9.602 28.298 1.00 64.93 63 SER B N 1
ATOM 3654 C CA . SER B 2 63 ? -23.819 10.219 26.975 1.00 58.61 63 SER B CA 1
ATOM 3655 C C . SER B 2 63 ? -22.643 11.119 26.638 1.00 59.67 63 SER B C 1
ATOM 3656 O O . SER B 2 63 ? -22.426 11.456 25.472 1.00 60.96 63 SER B O 1
ATOM 3659 N N . GLN B 2 64 ? -21.885 11.518 27.656 1.00 59.13 64 GLN B N 1
ATOM 3660 C CA . GLN B 2 64 ? -20.662 12.282 27.412 1.00 58.64 64 GLN B CA 1
ATOM 3661 C C . GLN B 2 64 ? -19.484 11.390 27.015 1.00 62.77 64 GLN B C 1
ATOM 3662 O O . GLN B 2 64 ? -18.718 11.747 26.116 1.00 56.10 64 GLN B O 1
ATOM 3668 N N . HIS B 2 65 ? -19.342 10.238 27.676 1.00 60.85 65 HIS B N 1
ATOM 3669 C CA . HIS B 2 65 ? -18.218 9.342 27.408 1.00 57.48 65 HIS B CA 1
ATOM 3670 C C . HIS B 2 65 ? -18.251 8.957 25.960 1.00 68.06 65 HIS B C 1
ATOM 3671 O O . HIS B 2 65 ? -19.225 8.371 25.501 1.00 67.90 65 HIS B O 1
ATOM 3678 N N . VAL B 2 66 ? -17.200 9.277 25.224 1.00 70.06 66 VAL B N 1
ATOM 3679 C CA . VAL B 2 66 ? -17.315 9.110 23.786 1.00 76.81 66 VAL B CA 1
ATOM 3680 C C . VAL B 2 66 ? -17.231 7.645 23.385 1.00 65.03 66 VAL B C 1
ATOM 3681 O O . VAL B 2 66 ? -18.040 7.173 22.616 1.00 64.15 66 VAL B O 1
ATOM 3685 N N . SER B 2 67 ? -16.279 6.927 23.947 1.00 67.68 67 SER B N 1
ATOM 3686 C CA . SER B 2 67 ? -16.037 5.546 23.565 1.00 62.13 67 SER B CA 1
ATOM 3687 C C . SER B 2 67 ? -17.204 4.595 23.870 1.00 67.37 67 SER B C 1
ATOM 3688 O O . SER B 2 67 ? -17.449 3.646 23.131 1.00 63.10 67 SER B O 1
ATOM 3691 N N . PHE B 2 68 ? -17.923 4.848 24.959 1.00 74.40 68 PHE B N 1
ATOM 3692 C CA . PHE B 2 68 ? -19.019 3.972 25.387 1.00 62.22 68 PHE B CA 1
ATOM 3693 C C . PHE B 2 68 ? -20.109 3.792 24.325 1.00 57.74 68 PHE B C 1
ATOM 3694 O O . PHE B 2 68 ? -20.566 2.689 24.092 1.00 59.65 68 PHE B O 1
ATOM 3702 N N . ALA B 2 69 ? -20.510 4.867 23.662 1.00 61.67 69 ALA B N 1
ATOM 3703 C CA . ALA B 2 69 ? -21.523 4.776 22.600 1.00 63.06 69 ALA B CA 1
ATOM 3704 C C . ALA B 2 69 ? -21.261 3.705 21.556 1.00 67.25 69 ALA B C 1
ATOM 3705 O O . ALA B 2 69 ? -22.201 3.246 20.902 1.00 72.33 69 ALA B O 1
ATOM 3707 N N . ASN B 2 70 ? -19.993 3.341 21.375 1.00 55.27 70 ASN B N 1
ATOM 3708 C CA . ASN B 2 70 ? -19.589 2.510 20.240 1.00 56.70 70 ASN B CA 1
ATOM 3709 C C . ASN B 2 70 ? -19.984 1.069 20.377 1.00 66.52 70 ASN B C 1
ATOM 3710 O O . ASN B 2 70 ? -20.196 0.382 19.381 1.00 69.46 70 ASN B O 1
ATOM 3715 N N . TYR B 2 71 ? -20.070 0.632 21.629 1.00 71.01 71 TYR B N 1
ATOM 3716 C CA . TYR B 2 71 ? -20.335 -0.752 22.007 1.00 58.69 71 TYR B CA 1
ATOM 3717 C C . TYR B 2 71 ? -21.805 -1.173 21.885 1.00 58.58 71 TYR B C 1
ATOM 3718 O O . TYR B 2 71 ? -22.110 -2.379 21.898 1.00 58.43 71 TYR B O 1
ATOM 3727 N N . ILE B 2 72 ? -22.709 -0.196 21.767 1.00 48.85 72 ILE B N 1
ATOM 3728 C CA . ILE B 2 72 ? -24.140 -0.463 21.899 1.00 52.26 72 ILE B CA 1
ATOM 3729 C C . ILE B 2 72 ? -25.018 0.226 20.867 1.00 55.80 72 ILE B C 1
ATOM 3730 O O . ILE B 2 72 ? -24.626 1.218 20.260 1.00 65.21 72 ILE B O 1
ATOM 3735 N N . ARG B 2 73 ? -26.226 -0.307 20.701 1.00 60.83 73 ARG B N 1
ATOM 3736 C CA . ARG B 2 73 ? -27.222 0.251 19.790 1.00 67.50 73 ARG B CA 1
ATOM 3737 C C . ARG B 2 73 ? -27.586 1.663 20.177 1.00 68.78 73 ARG B C 1
ATOM 3738 O O . ARG B 2 73 ? -27.690 1.972 21.366 1.00 77.04 73 ARG B O 1
ATOM 3746 N N . ALA B 2 74 ? -27.798 2.514 19.178 1.00 63.31 74 ALA B N 1
ATOM 3747 C CA . ALA B 2 74 ? -28.210 3.884 19.442 1.00 59.29 74 ALA B CA 1
ATOM 3748 C C . ALA B 2 74 ? -29.468 3.873 20.309 1.00 67.72 74 ALA B C 1
ATOM 3749 O O . ALA B 2 74 ? -29.566 4.612 21.298 1.00 76.54 74 ALA B O 1
ATOM 3751 N N . SER B 2 75 ? -30.402 2.990 19.963 1.00 66.17 75 SER B N 1
ATOM 3752 C CA . SER B 2 75 ? -31.682 2.892 20.656 1.00 58.63 75 SER B CA 1
ATOM 3753 C C . SER B 2 75 ? -31.560 2.566 22.154 1.00 59.75 75 SER B C 1
ATOM 3754 O O . SER B 2 75 ? -32.391 2.994 22.946 1.00 66.71 75 SER B O 1
ATOM 3757 N N . ASP B 2 76 ? -30.524 1.831 22.544 1.00 57.70 76 ASP B N 1
ATOM 3758 C CA . ASP B 2 76 ? -30.335 1.496 23.956 1.00 64.81 76 ASP B CA 1
ATOM 3759 C C . ASP B 2 76 ? -30.228 2.726 24.845 1.00 69.08 76 ASP B C 1
ATOM 3760 O O . ASP B 2 76 ? -30.292 2.622 26.069 1.00 66.59 76 ASP B O 1
ATOM 3765 N N . PHE B 2 77 ? -30.039 3.889 24.241 1.00 62.77 77 PHE B N 1
ATOM 3766 C CA . PHE B 2 77 ? -29.815 5.073 25.042 1.00 67.99 77 PHE B CA 1
ATOM 3767 C C . PHE B 2 77 ? -31.086 5.512 25.766 1.00 79.53 77 PHE B C 1
ATOM 3768 O O . PHE B 2 77 ? -31.025 6.155 26.816 1.00 82.44 77 PHE B O 1
ATOM 3776 N N . LYS B 2 78 ? -32.235 5.146 25.207 1.00 75.93 78 LYS B N 1
ATOM 3777 C CA . LYS B 2 78 ? -33.516 5.479 25.810 1.00 71.73 78 LYS B CA 1
ATOM 3778 C C . LYS B 2 78 ? -33.606 4.802 27.168 1.00 76.70 78 LYS B C 1
ATOM 3779 O O . LYS B 2 78 ? -34.226 5.317 28.098 1.00 69.38 78 LYS B O 1
ATOM 3785 N N . TYR B 2 79 ? -32.966 3.646 27.276 1.00 76.26 79 TYR B N 1
ATOM 3786 C CA . TYR B 2 79 ? -32.978 2.888 28.510 1.00 73.78 79 TYR B CA 1
ATOM 3787 C C . TYR B 2 79 ? -31.761 3.234 29.339 1.00 77.72 79 TYR B C 1
ATOM 3788 O O . TYR B 2 79 ? -31.783 3.168 30.559 1.00 89.25 79 TYR B O 1
ATOM 3797 N N . ILE B 2 80 ? -30.695 3.633 28.672 1.00 78.72 80 ILE B N 1
ATOM 3798 C CA . ILE B 2 80 ? -29.479 4.005 29.374 1.00 80.11 80 ILE B CA 1
ATOM 3799 C C . ILE B 2 80 ? -29.661 5.341 30.074 1.00 81.37 80 ILE B C 1
ATOM 3800 O O . ILE B 2 80 ? -29.059 5.591 31.115 1.00 78.79 80 ILE B O 1
ATOM 3805 N N . ASP B 2 81 ? -30.515 6.187 29.506 1.00 83.10 81 ASP B N 1
ATOM 3806 C CA . ASP B 2 81 ? -30.896 7.451 30.134 1.00 75.05 81 ASP B CA 1
ATOM 3807 C C . ASP B 2 81 ? -31.485 7.236 31.526 1.00 74.34 81 ASP B C 1
ATOM 3808 O O . ASP B 2 81 ? -31.653 8.185 32.290 1.00 76.16 81 ASP B O 1
ATOM 3813 N N . THR B 2 82 ? -31.804 5.987 31.849 1.00 75.18 82 THR B N 1
ATOM 3814 C CA . THR B 2 82 ? -32.501 5.673 33.089 1.00 77.29 82 THR B CA 1
ATOM 3815 C C . THR B 2 82 ? -31.606 5.061 34.172 1.00 79.46 82 THR B C 1
ATOM 3816 O O . THR B 2 82 ? -32.099 4.369 35.054 1.00 80.07 82 THR B O 1
ATOM 3820 N N . ILE B 2 83 ? -30.301 5.309 34.119 1.00 75.43 83 ILE B N 1
ATOM 3821 C CA . ILE B 2 83 ? -29.391 4.699 35.089 1.00 75.75 83 ILE B CA 1
ATOM 3822 C C . ILE B 2 83 ? -29.084 5.618 36.270 1.00 82.97 83 ILE B C 1
ATOM 3823 O O . ILE B 2 83 ? -28.277 6.534 36.153 1.00 92.98 83 ILE B O 1
ATOM 3828 N N . ASP B 2 84 ? -29.732 5.335 37.401 1.00 84.02 84 ASP B N 1
ATOM 3829 C CA . ASP B 2 84 ? -29.610 6.088 38.659 1.00 82.51 84 ASP B CA 1
ATOM 3830 C C . ASP B 2 84 ? -28.279 5.877 39.351 1.00 83.74 84 ASP B C 1
ATOM 3831 O O . ASP B 2 84 ? -27.805 6.738 40.086 1.00 84.48 84 ASP B O 1
ATOM 3836 N N . LYS B 2 85 ? -27.695 4.706 39.159 1.00 81.30 85 LYS B N 1
ATOM 3837 C CA . LYS B 2 85 ? -26.486 4.382 39.883 1.00 74.80 85 LYS B CA 1
ATOM 3838 C C . LYS B 2 85 ? -25.692 3.278 39.227 1.00 78.24 85 LYS B C 1
ATOM 3839 O O . LYS B 2 85 ? -26.241 2.348 38.632 1.00 72.91 85 LYS B O 1
ATOM 3845 N N . ILE B 2 86 ? -24.384 3.388 39.383 1.00 74.48 86 ILE B N 1
ATOM 3846 C CA . ILE B 2 86 ? -23.464 2.368 38.949 1.00 72.87 86 ILE B CA 1
ATOM 3847 C C . ILE B 2 86 ? -22.448 2.243 40.067 1.00 79.98 86 ILE B C 1
ATOM 3848 O O . ILE B 2 86 ? -21.846 3.235 40.481 1.00 83.80 86 ILE B O 1
ATOM 3853 N N . LYS B 2 87 ? -22.291 1.026 40.577 1.00 86.48 87 LYS B N 1
ATOM 3854 C CA . LYS B 2 87 ? -21.388 0.758 41.690 1.00 88.28 87 LYS B CA 1
ATOM 3855 C C . LYS B 2 87 ? -20.506 -0.428 41.338 1.00 88.34 87 LYS B C 1
ATOM 3856 O O . LYS B 2 87 ? -21.004 -1.509 41.036 1.00 97.64 87 LYS B O 1
ATOM 3862 N N . VAL B 2 88 ? -19.197 -0.211 41.367 1.00 82.92 88 VAL B N 1
ATOM 3863 C CA . VAL B 2 88 ? -18.235 -1.244 41.013 1.00 84.11 88 VAL B CA 1
ATOM 3864 C C . VAL B 2 88 ? -17.566 -1.736 42.279 1.00 84.40 88 VAL B C 1
ATOM 3865 O O . VAL B 2 88 ? -17.117 -0.929 43.093 1.00 79.77 88 VAL B O 1
ATOM 3869 N N . GLU B 2 89 ? -17.506 -3.057 42.445 1.00 87.30 89 GLU B N 1
ATOM 3870 C CA . GLU B 2 89 ? -16.978 -3.641 43.671 1.00 88.58 89 GLU B CA 1
ATOM 3871 C C . GLU B 2 89 ? -15.923 -4.682 43.356 1.00 92.00 89 GLU B C 1
ATOM 3872 O O . GLU B 2 89 ? -16.190 -5.640 42.639 1.00 96.66 89 GLU B O 1
ATOM 3878 N N . TRP B 2 90 ? -14.725 -4.494 43.900 1.00 89.25 90 TRP B N 1
ATOM 3879 C CA . TRP B 2 90 ? -13.612 -5.393 43.620 1.00 88.14 90 TRP B CA 1
ATOM 3880 C C . TRP B 2 90 ? -13.600 -6.593 44.579 1.00 85.06 90 TRP B C 1
ATOM 3881 O O . TRP B 2 90 ? -13.352 -6.448 45.773 1.00 89.71 90 TRP B O 1
ATOM 3892 N N . LEU B 2 91 ? -13.866 -7.780 44.044 1.00 77.84 91 LEU B N 1
ATOM 3893 C CA . LEU B 2 91 ? -14.120 -8.961 44.863 1.00 85.86 91 LEU B CA 1
ATOM 3894 C C . LEU B 2 91 ? -12.982 -9.382 45.801 1.00 94.62 91 LEU B C 1
ATOM 3895 O O . LEU B 2 91 ? -13.229 -9.874 46.903 1.00 98.34 91 LEU B O 1
ATOM 3900 N N . ALA B 2 92 ? -11.741 -9.191 45.373 1.00 89.51 92 ALA B N 1
ATOM 3901 C CA . ALA B 2 92 ? -10.588 -9.600 46.176 1.00 75.45 92 ALA B CA 1
ATOM 3902 C C . ALA B 2 92 ? -10.641 -9.162 47.639 1.00 86.56 92 ALA B C 1
ATOM 3903 O O . ALA B 2 92 ? -9.884 -9.675 48.461 1.00 100.32 92 ALA B O 1
ATOM 3905 N N . LEU B 2 93 ? -11.505 -8.210 47.975 1.00 91.73 93 LEU B N 1
ATOM 3906 C CA . LEU B 2 93 ? -11.603 -7.768 49.370 1.00 93.54 93 LEU B CA 1
ATOM 3907 C C . LEU B 2 93 ? -12.447 -8.742 50.182 1.00 103.32 93 LEU B C 1
ATOM 3908 O O . LEU B 2 93 ? -12.071 -9.137 51.283 1.00 117.23 93 LEU B O 1
ATOM 3913 N N . GLU B 2 94 ? -13.590 -9.125 49.628 1.00 103.59 94 GLU B N 1
ATOM 3914 C CA . GLU B 2 94 ? -14.437 -10.146 50.228 1.00 115.12 94 GLU B CA 1
ATOM 3915 C C . GLU B 2 94 ? -13.910 -11.554 49.942 1.00 117.69 94 GLU B C 1
ATOM 3916 O O . GLU B 2 94 ? -14.517 -12.295 49.168 1.00 114.38 94 GLU B O 1
ATOM 3922 N N . SER B 2 95 ? -12.784 -11.907 50.562 1.00 118.11 95 SER B N 1
ATOM 3923 C CA . SER B 2 95 ? -12.169 -13.236 50.422 1.00 117.95 95 SER B CA 1
ATOM 3924 C C . SER B 2 95 ? -11.027 -13.328 49.412 1.00 106.85 95 SER B C 1
ATOM 3925 O O . SER B 2 95 ? -11.165 -12.943 48.257 1.00 91.44 95 SER B O 1
ATOM 3928 N N . GLU B 2 96 ? -9.912 -13.886 49.862 1.00 113.38 96 GLU B N 1
ATOM 3929 C CA . GLU B 2 96 ? -8.733 -14.079 49.036 1.00 116.74 96 GLU B CA 1
ATOM 3930 C C . GLU B 2 96 ? -8.948 -15.172 48.003 1.00 108.16 96 GLU B C 1
ATOM 3931 O O . GLU B 2 96 ? -7.989 -15.662 47.408 1.00 91.50 96 GLU B O 1
ATOM 3937 N N . MET B 2 97 ? -10.206 -15.558 47.805 1.00 116.36 97 MET B N 1
ATOM 3938 C CA . MET B 2 97 ? -10.554 -16.585 46.827 1.00 122.28 97 MET B CA 1
ATOM 3939 C C . MET B 2 97 ? -10.833 -15.968 45.461 1.00 121.40 97 MET B C 1
ATOM 3940 O O . MET B 2 97 ? -11.421 -16.614 44.592 1.00 124.67 97 MET B O 1
ATOM 3945 N N . TYR B 2 98 ? -10.413 -14.717 45.280 1.00 112.83 98 TYR B N 1
ATOM 3946 C CA . TYR B 2 98 ? -10.711 -13.963 44.069 1.00 98.63 98 TYR B CA 1
ATOM 3947 C C . TYR B 2 98 ? -9.456 -13.296 43.511 1.00 84.19 98 TYR B C 1
ATOM 3948 O O . TYR B 2 98 ? -8.530 -12.989 44.261 1.00 80.16 98 TYR B O 1
ATOM 3957 N N . ASP B 2 99 ? -9.418 -13.088 42.195 1.00 83.24 99 ASP B N 1
ATOM 3958 C CA . ASP B 2 99 ? -8.289 -12.402 41.560 1.00 83.50 99 ASP B CA 1
ATOM 3959 C C . ASP B 2 99 ? -8.388 -10.916 41.846 1.00 89.65 99 ASP B C 1
ATOM 3960 O O . ASP B 2 99 ? -9.463 -10.320 41.788 1.00 86.37 99 ASP B O 1
ATOM 3965 N N . THR B 2 100 ? -7.245 -10.337 42.172 1.00 90.30 100 THR B N 1
ATOM 3966 C CA . THR B 2 100 ? -7.130 -8.927 42.442 1.00 82.85 100 THR B CA 1
ATOM 3967 C C . THR B 2 100 ? -7.775 -8.151 41.281 1.00 88.57 100 THR B C 1
ATOM 3968 O O . THR B 2 100 ? -8.148 -6.992 41.420 1.00 87.62 100 THR B O 1
ATOM 3972 N N . ARG B 2 101 ? -7.947 -8.817 40.143 1.00 86.46 101 ARG B N 1
ATOM 3973 C CA . ARG B 2 101 ? -8.565 -8.186 38.980 1.00 79.85 101 ARG B CA 1
ATOM 3974 C C . ARG B 2 101 ? -10.063 -8.426 38.849 1.00 73.19 101 ARG B C 1
ATOM 3975 O O . ARG B 2 101 ? -10.681 -7.937 37.917 1.00 73.85 101 ARG B O 1
ATOM 3983 N N . ASP B 2 102 ? -10.651 -9.171 39.773 1.00 79.13 102 ASP B N 1
ATOM 3984 C CA . ASP B 2 102 ? -12.071 -9.501 39.678 1.00 85.11 102 ASP B CA 1
ATOM 3985 C C . ASP B 2 102 ? -12.949 -8.419 40.284 1.00 94.11 102 ASP B C 1
ATOM 3986 O O . ASP B 2 102 ? -12.528 -7.704 41.197 1.00 95.67 102 ASP B O 1
ATOM 3991 N N . PHE B 2 103 ? -14.180 -8.327 39.792 1.00 91.66 103 PHE B N 1
ATOM 3992 C CA . PHE B 2 103 ? -15.056 -7.238 40.174 1.00 86.46 103 PHE B CA 1
ATOM 3993 C C . PHE B 2 103 ? -16.493 -7.443 39.724 1.00 89.39 103 PHE B C 1
ATOM 3994 O O . PHE B 2 103 ? -16.752 -8.113 38.730 1.00 90.01 103 PHE B O 1
ATOM 4002 N N . SER B 2 104 ? -17.424 -6.833 40.451 1.00 93.61 104 SER B N 1
ATOM 4003 C CA . SER B 2 104 ? -18.836 -6.840 40.076 1.00 92.14 104 SER B CA 1
ATOM 4004 C C . SER B 2 104 ? -19.341 -5.426 39.756 1.00 89.87 104 SER B C 1
ATOM 4005 O O . SER B 2 104 ? -18.836 -4.431 40.280 1.00 87.27 104 SER B O 1
ATOM 4008 N N . ILE B 2 105 ? -20.348 -5.350 38.895 1.00 83.97 105 ILE B N 1
ATOM 4009 C CA . ILE B 2 105 ? -20.904 -4.073 38.488 1.00 77.29 105 ILE B CA 1
ATOM 4010 C C . ILE B 2 105 ? -22.402 -4.048 38.694 1.00 83.66 105 ILE B C 1
ATOM 4011 O O . ILE B 2 105 ? -23.135 -4.868 38.147 1.00 84.59 105 ILE B O 1
ATOM 4016 N N . THR B 2 106 ? -22.849 -3.082 39.483 1.00 79.90 106 THR B N 1
ATOM 4017 C CA . THR B 2 106 ? -24.243 -2.992 39.842 1.00 77.25 106 THR B CA 1
ATOM 4018 C C . THR B 2 106 ? -24.833 -1.741 39.207 1.00 80.68 106 THR B C 1
ATOM 4019 O O . THR B 2 106 ? -24.293 -0.643 39.340 1.00 84.28 106 THR B O 1
ATOM 4023 N N . PHE B 2 107 ? -25.933 -1.927 38.492 1.00 78.13 107 PHE B N 1
ATOM 4024 C CA . PHE B 2 107 ? -26.618 -0.837 37.821 1.00 70.54 107 PHE B CA 1
ATOM 4025 C C . PHE B 2 107 ? -27.989 -0.654 38.425 1.00 77.23 107 PHE B C 1
ATOM 4026 O O . PHE B 2 107 ? -28.617 -1.628 38.822 1.00 91.94 107 PHE B O 1
ATOM 4034 N N . HIS B 2 108 ? -28.493 0.571 38.456 1.00 66.00 108 HIS B N 1
ATOM 4035 C CA . HIS B 2 108 ? -29.889 0.731 38.809 1.00 71.40 108 HIS B CA 1
ATOM 4036 C C . HIS B 2 108 ? -30.643 1.536 37.759 1.00 74.01 108 HIS B C 1
ATOM 4037 O O . HIS B 2 108 ? -30.257 2.657 37.439 1.00 72.18 108 HIS B O 1
ATOM 4044 N N . PHE B 2 109 ? -31.711 0.948 37.223 1.00 75.23 109 PHE B N 1
ATOM 4045 C CA . PHE B 2 109 ? -32.544 1.598 36.215 1.00 78.78 109 PHE B CA 1
ATOM 4046 C C . PHE B 2 109 ? -33.864 2.013 36.815 1.00 82.29 109 PHE B C 1
ATOM 4047 O O . PHE B 2 109 ? -34.514 1.224 37.488 1.00 92.90 109 PHE B O 1
ATOM 4055 N N . HIS B 2 110 ? -34.294 3.229 36.539 1.00 77.29 110 HIS B N 1
ATOM 4056 C CA . HIS B 2 110 ? -35.554 3.680 37.093 1.00 86.52 110 HIS B CA 1
ATOM 4057 C C . HIS B 2 110 ? -36.754 3.406 36.182 1.00 91.46 110 HIS B C 1
ATOM 4058 O O . HIS B 2 110 ? -37.815 3.996 36.365 1.00 100.76 110 HIS B O 1
ATOM 4065 N N . GLY B 2 111 ? -36.589 2.514 35.210 1.00 89.78 111 GLY B N 1
ATOM 4066 C CA . GLY B 2 111 ? -37.693 2.100 34.348 1.00 90.71 111 GLY B CA 1
ATOM 4067 C C . GLY B 2 111 ? -38.397 3.191 33.542 1.00 89.36 111 GLY B C 1
ATOM 4068 O O . GLY B 2 111 ? -38.013 4.353 33.561 1.00 82.83 111 GLY B O 1
ATOM 4069 N N . ILE B 2 112 ? -39.436 2.804 32.814 1.00 91.31 112 ILE B N 1
ATOM 4070 C CA . ILE B 2 112 ? -40.260 3.754 32.086 1.00 94.05 112 ILE B CA 1
ATOM 4071 C C . ILE B 2 112 ? -41.687 3.211 32.044 1.00 107.06 112 ILE B C 1
ATOM 4072 O O . ILE B 2 112 ? -41.900 2.000 31.976 1.00 113.23 112 ILE B O 1
ATOM 4077 N N . GLU B 2 113 ? -42.657 4.116 32.111 1.00 109.17 113 GLU B N 1
ATOM 4078 C CA . GLU B 2 113 ? -44.065 3.758 32.015 1.00 113.40 113 GLU B CA 1
ATOM 4079 C C . GLU B 2 113 ? -44.352 2.857 30.821 1.00 119.69 113 GLU B C 1
ATOM 4080 O O . GLU B 2 113 ? -44.054 3.207 29.679 1.00 125.29 113 GLU B O 1
ATOM 4086 N N . GLY B 2 114 ? -44.939 1.698 31.084 1.00 118.48 114 GLY B N 1
ATOM 4087 C CA . GLY B 2 114 ? -45.408 0.830 30.019 1.00 118.70 114 GLY B CA 1
ATOM 4088 C C . GLY B 2 114 ? -44.400 0.396 28.963 1.00 112.07 114 GLY B C 1
ATOM 4089 O O . GLY B 2 114 ? -44.777 0.080 27.829 1.00 105.31 114 GLY B O 1
ATOM 4090 N N . ASP B 2 115 ? -43.121 0.361 29.323 1.00 115.20 115 ASP B N 1
ATOM 4091 C CA . ASP B 2 115 ? -42.120 -0.150 28.397 1.00 102.14 115 ASP B CA 1
ATOM 4092 C C . ASP B 2 115 ? -40.965 -0.875 29.071 1.00 93.66 115 ASP B C 1
ATOM 4093 O O . ASP B 2 115 ? -40.716 -2.043 28.812 1.00 105.37 115 ASP B O 1
ATOM 4098 N N . PHE B 2 116 ? -40.250 -0.177 29.930 1.00 80.78 116 PHE B N 1
ATOM 4099 C CA . PHE B 2 116 ? -39.089 -0.757 30.568 1.00 80.09 116 PHE B CA 1
ATOM 4100 C C . PHE B 2 116 ? -39.312 -0.789 32.087 1.00 83.84 116 PHE B C 1
ATOM 4101 O O . PHE B 2 116 ? -39.736 0.209 32.691 1.00 80.05 116 PHE B O 1
ATOM 4109 N N . LYS B 2 117 ? -39.046 -1.946 32.695 1.00 86.60 117 LYS B N 1
ATOM 4110 C CA . LYS B 2 117 ? -39.256 -2.136 34.132 1.00 82.66 117 LYS B CA 1
ATOM 4111 C C . LYS B 2 117 ? -38.180 -1.444 34.954 1.00 86.35 117 LYS B C 1
ATOM 4112 O O . LYS B 2 117 ? -37.116 -1.132 34.444 1.00 91.07 117 LYS B O 1
ATOM 4118 N N . GLU B 2 118 ? -38.459 -1.205 36.231 1.00 95.10 118 GLU B N 1
ATOM 4119 C CA . GLU B 2 118 ? -37.464 -0.648 37.144 1.00 84.60 118 GLU B CA 1
ATOM 4120 C C . GLU B 2 118 ? -36.725 -1.817 37.752 1.00 81.04 118 GLU B C 1
ATOM 4121 O O . GLU B 2 118 ? -37.341 -2.821 38.073 1.00 86.66 118 GLU B O 1
ATOM 4127 N N . GLN B 2 119 ? -35.413 -1.698 37.916 1.00 76.48 119 GLN B N 1
ATOM 4128 C CA . GLN B 2 119 ? -34.627 -2.841 38.360 1.00 76.75 119 GLN B CA 1
ATOM 4129 C C . GLN B 2 119 ? -33.185 -2.500 38.678 1.00 82.81 119 GLN B C 1
ATOM 4130 O O . GLN B 2 119 ? -32.669 -1.461 38.272 1.00 87.24 119 GLN B O 1
ATOM 4136 N N . GLN B 2 120 ? -32.544 -3.402 39.408 1.00 84.24 120 GLN B N 1
ATOM 4137 C CA . GLN B 2 120 ? -31.151 -3.255 39.794 1.00 88.00 120 GLN B CA 1
ATOM 4138 C C . GLN B 2 120 ? -30.420 -4.557 39.529 1.00 98.58 120 GLN B C 1
ATOM 4139 O O . GLN B 2 120 ?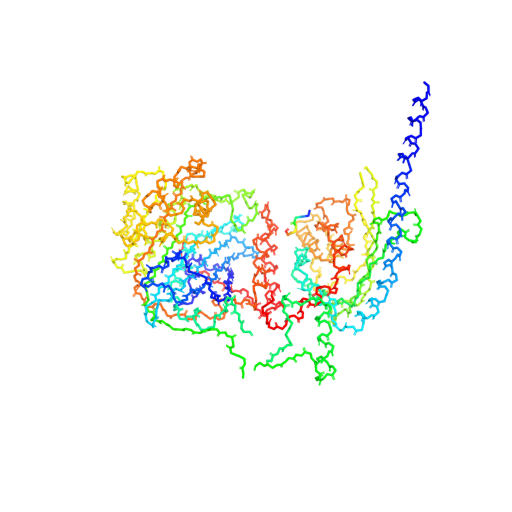 -30.752 -5.587 40.117 1.00 101.85 120 GLN B O 1
ATOM 4145 N N . VAL B 2 121 ? -29.419 -4.512 38.653 1.00 93.99 121 VAL B N 1
ATOM 4146 C CA . VAL B 2 121 ? -28.706 -5.725 38.272 1.00 84.73 121 VAL B CA 1
ATOM 4147 C C . VAL B 2 121 ? -27.201 -5.689 38.578 1.00 88.27 121 VAL B C 1
ATOM 4148 O O . VAL B 2 121 ? -26.547 -4.633 38.475 1.00 85.87 121 VAL B O 1
ATOM 4152 N N . THR B 2 122 ? -26.670 -6.854 38.962 1.00 82.10 122 THR B N 1
ATOM 4153 C CA . THR B 2 122 ? -25.252 -7.007 39.283 1.00 83.11 122 THR B CA 1
ATOM 4154 C C . THR B 2 122 ? -24.650 -8.117 38.430 1.00 86.68 122 THR B C 1
ATOM 4155 O O . THR B 2 122 ? -24.967 -9.301 38.618 1.00 93.98 122 THR B O 1
ATOM 4159 N N . LYS B 2 123 ? -23.800 -7.733 37.478 1.00 78.17 123 LYS B N 1
ATOM 4160 C CA . LYS B 2 123 ? -23.088 -8.717 36.674 1.00 81.01 123 LYS B CA 1
ATOM 4161 C C . LYS B 2 123 ? -21.702 -8.917 37.261 1.00 83.42 123 LYS B C 1
ATOM 4162 O O . LYS B 2 123 ? -21.046 -7.947 37.664 1.00 77.00 123 LYS B O 1
ATOM 4168 N N . VAL B 2 124 ? -21.275 -10.180 37.329 1.00 83.01 124 VAL B N 1
ATOM 4169 C CA . VAL B 2 124 ? -20.005 -10.533 37.959 1.00 79.52 124 VAL B CA 1
ATOM 4170 C C . VAL B 2 124 ? -18.971 -10.935 36.919 1.00 82.73 124 VAL B C 1
ATOM 4171 O O . VAL B 2 124 ? -19.246 -11.730 36.017 1.00 88.58 124 VAL B O 1
ATOM 4175 N N . PHE B 2 125 ? -17.779 -10.373 37.052 1.00 75.74 125 PHE B N 1
ATOM 4176 C CA . PHE B 2 125 ? -16.705 -10.648 36.119 1.00 74.65 125 PHE B CA 1
ATOM 4177 C C . PHE B 2 125 ? -15.523 -11.145 36.918 1.00 69.02 125 PHE B C 1
ATOM 4178 O O . PHE B 2 125 ? -15.088 -10.498 37.875 1.00 63.73 125 PHE B O 1
ATOM 4186 N N . GLN B 2 126 ? -15.007 -12.299 36.522 1.00 73.32 126 GLN B N 1
ATOM 4187 C CA . GLN B 2 126 ? -13.819 -12.845 37.155 1.00 80.73 126 GLN B CA 1
ATOM 4188 C C . GLN B 2 126 ? -12.986 -13.621 36.155 1.00 86.89 126 GLN B C 1
ATOM 4189 O O . GLN B 2 126 ? -13.508 -14.259 35.233 1.00 86.55 126 GLN B O 1
ATOM 4195 N N . ILE B 2 127 ? -11.678 -13.538 36.350 1.00 86.71 127 ILE B N 1
ATOM 4196 C CA . ILE B 2 127 ? -10.709 -14.193 35.496 1.00 88.86 127 ILE B CA 1
ATOM 4197 C C . ILE B 2 127 ? -10.742 -15.717 35.625 1.00 94.78 127 ILE B C 1
ATOM 4198 O O . ILE B 2 127 ? -10.850 -16.252 36.732 1.00 99.25 127 ILE B O 1
ATOM 4203 N N . LYS B 2 128 ? -10.667 -16.405 34.486 1.00 97.92 128 LYS B N 1
ATOM 4204 C CA . LYS B 2 128 ? -10.649 -17.865 34.454 1.00 99.75 128 LYS B CA 1
ATOM 4205 C C . LYS B 2 128 ? -9.328 -18.397 33.906 1.00 110.86 128 LYS B C 1
ATOM 4206 O O . LYS B 2 128 ? -8.703 -17.776 33.041 1.00 106.72 128 LYS B O 1
ATOM 4212 N N . LYS B 2 129 ? -8.940 -19.569 34.411 1.00 124.35 129 LYS B N 1
ATOM 4213 C CA . LYS B 2 129 ? -7.632 -20.193 34.174 1.00 130.19 129 LYS B CA 1
ATOM 4214 C C . LYS B 2 129 ? -7.430 -20.826 32.794 1.00 126.14 129 LYS B C 1
ATOM 4215 O O . LYS B 2 129 ? -8.388 -21.235 32.136 1.00 115.26 129 LYS B O 1
ATOM 4221 N N . GLY B 2 130 ? -6.168 -20.918 32.376 1.00 134.97 130 GLY B N 1
ATOM 4222 C CA . GLY B 2 130 ? -5.816 -21.499 31.091 1.00 143.43 130 GLY B CA 1
ATOM 4223 C C . GLY B 2 130 ? -4.395 -21.183 30.660 1.00 147.34 130 GLY B C 1
ATOM 4224 O O . GLY B 2 130 ? -4.013 -20.016 30.534 1.00 144.81 130 GLY B O 1
ATOM 4225 N N . ASP B 2 136 ? -2.682 -17.034 30.840 1.00 151.81 136 ASP B N 1
ATOM 4226 C CA . ASP B 2 136 ? -2.634 -15.832 31.671 1.00 154.33 136 ASP B CA 1
ATOM 4227 C C . ASP B 2 136 ? -3.994 -15.481 32.261 1.00 141.96 136 ASP B C 1
ATOM 4228 O O . ASP B 2 136 ? -4.110 -14.547 33.055 1.00 140.56 136 ASP B O 1
ATOM 4233 N N . GLY B 2 137 ? -5.020 -16.225 31.861 1.00 129.05 137 GLY B N 1
ATOM 4234 C CA . GLY B 2 137 ? -6.377 -15.955 32.300 1.00 116.82 137 GLY B CA 1
ATOM 4235 C C . GLY B 2 137 ? -7.117 -14.939 31.442 1.00 106.23 137 GLY B C 1
ATOM 4236 O O . GLY B 2 137 ? -6.635 -13.823 31.201 1.00 89.75 137 GLY B O 1
ATOM 4237 N N . ILE B 2 138 ? -8.293 -15.339 30.968 1.00 100.54 138 ILE B N 1
ATOM 4238 C CA . ILE B 2 138 ? -9.198 -14.441 30.266 1.00 94.52 138 ILE B CA 1
ATOM 4239 C C . ILE B 2 138 ? -10.271 -13.991 31.265 1.00 89.92 138 ILE B C 1
ATOM 4240 O O . ILE B 2 138 ? -10.504 -14.665 32.264 1.00 87.03 138 ILE B O 1
ATOM 4245 N N . LEU B 2 139 ? -10.903 -12.846 31.025 1.00 82.67 139 LEU B N 1
ATOM 4246 C CA . LEU B 2 139 ? -11.976 -12.396 31.906 1.00 81.95 139 LEU B CA 1
ATOM 4247 C C . LEU B 2 139 ? -13.289 -13.037 31.471 1.00 86.18 139 LEU B C 1
ATOM 4248 O O . LEU B 2 139 ? -13.612 -13.035 30.285 1.00 100.59 139 LEU B O 1
ATOM 4253 N N . THR B 2 140 ? -14.043 -13.587 32.418 1.00 72.66 140 THR B N 1
ATOM 4254 C CA . THR B 2 140 ? -15.325 -14.209 32.092 1.00 72.91 140 THR B CA 1
ATOM 4255 C C . THR B 2 140 ? -16.432 -13.731 33.009 1.00 76.66 140 THR B C 1
ATOM 4256 O O . THR B 2 140 ? -16.176 -13.093 34.031 1.00 70.77 140 THR B O 1
ATOM 4260 N N . SER B 2 141 ? -17.663 -14.072 32.636 1.00 80.25 141 SER B N 1
ATOM 4261 C CA . SER B 2 141 ? -18.839 -13.693 33.401 1.00 79.37 141 SER B CA 1
ATOM 4262 C C . SER B 2 141 ? -19.896 -14.775 33.363 1.00 78.48 141 SER B C 1
ATOM 4263 O O . SER B 2 141 ? -19.742 -15.791 32.692 1.00 82.37 141 SER B O 1
ATOM 4266 N N . GLU B 2 142 ? -20.974 -14.533 34.098 1.00 78.05 142 GLU B N 1
ATOM 4267 C CA . GLU B 2 142 ? -22.115 -15.424 34.141 1.00 80.96 142 GLU B CA 1
ATOM 4268 C C . GLU B 2 142 ? -23.347 -14.626 33.753 1.00 78.62 142 GLU B C 1
ATOM 4269 O O . GLU B 2 142 ? -23.481 -13.474 34.149 1.00 85.72 142 GLU B O 1
ATOM 4275 N N . PRO B 2 143 ? -24.255 -15.231 32.979 1.00 77.40 143 PRO B N 1
ATOM 4276 C CA . PRO B 2 143 ? -25.474 -14.509 32.608 1.00 72.87 143 PRO B CA 1
ATOM 4277 C C . PRO B 2 143 ? -26.248 -14.144 33.860 1.00 85.54 143 PRO B C 1
ATOM 4278 O O . PRO B 2 143 ? -26.120 -14.818 34.889 1.00 88.06 143 PRO B O 1
ATOM 4282 N N . VAL B 2 14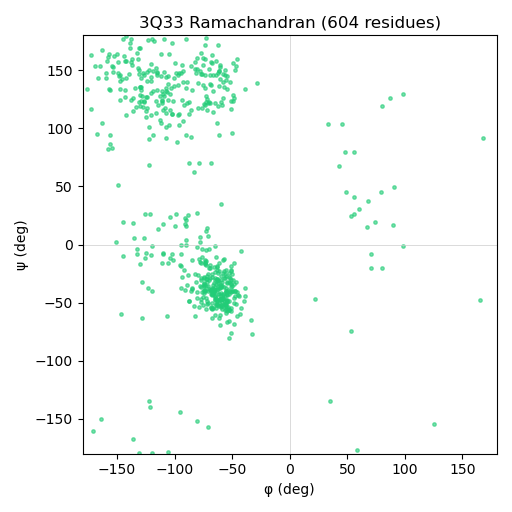4 ? -27.043 -13.087 33.767 1.00 83.96 144 VAL B N 1
ATOM 4283 C CA . VAL B 2 144 ? -27.767 -12.572 34.909 1.00 88.96 144 VAL B CA 1
ATOM 4284 C C . VAL B 2 144 ? -29.091 -12.046 34.402 1.00 90.41 144 VAL B C 1
ATOM 4285 O O . VAL B 2 144 ? -29.164 -11.510 33.306 1.00 91.80 144 VAL B O 1
ATOM 4289 N N . PRO B 2 145 ? -30.158 -12.231 35.182 1.00 90.94 145 PRO B N 1
ATOM 4290 C CA . PRO B 2 145 ? -31.467 -11.858 34.643 1.00 92.06 145 PRO B CA 1
ATOM 4291 C C . PRO B 2 145 ? -31.614 -10.354 34.528 1.00 92.95 145 PRO B C 1
ATOM 4292 O O . PRO B 2 145 ? -31.000 -9.625 35.305 1.00 92.05 145 PRO B O 1
ATOM 4296 N N . ILE B 2 146 ? -32.414 -9.912 33.561 1.00 88.27 146 ILE B N 1
ATOM 4297 C CA . ILE B 2 146 ? -32.759 -8.504 33.394 1.00 80.54 146 ILE B CA 1
ATOM 4298 C C . ILE B 2 146 ? -34.031 -8.394 32.558 1.00 82.08 146 ILE B C 1
ATOM 4299 O O . ILE B 2 146 ? -34.237 -9.184 31.632 1.00 80.72 146 ILE B O 1
ATOM 4304 N N . GLU B 2 147 ? -34.887 -7.425 32.882 1.00 85.32 147 GLU B N 1
ATOM 4305 C CA . GLU B 2 147 ? -36.160 -7.262 32.169 1.00 91.86 147 GLU B CA 1
ATOM 4306 C C . GLU B 2 147 ? -36.043 -6.419 30.893 1.00 83.05 147 GLU B C 1
ATOM 4307 O O . GLU B 2 147 ? -36.158 -5.193 30.923 1.00 76.87 147 GLU B O 1
ATOM 4313 N N . TRP B 2 148 ? -35.827 -7.092 29.771 1.00 83.31 148 TRP B N 1
ATOM 4314 C CA . TRP B 2 148 ? -35.672 -6.408 28.492 1.00 85.61 148 TRP B CA 1
ATOM 4315 C C . TRP B 2 148 ? -36.871 -5.511 28.237 1.00 87.02 148 TRP B C 1
ATOM 4316 O O . TRP B 2 148 ? -37.987 -5.830 28.639 1.00 95.96 148 TRP B O 1
ATOM 4327 N N . PRO B 2 149 ? -36.636 -4.365 27.598 1.00 78.83 149 PRO B N 1
ATOM 4328 C CA . PRO B 2 149 ? -37.715 -3.416 27.327 1.00 88.18 149 PRO B CA 1
ATOM 4329 C C . PRO B 2 149 ? -38.784 -4.053 26.470 1.00 93.53 149 PRO B C 1
ATOM 4330 O O . PRO B 2 149 ? -38.479 -4.962 25.704 1.00 95.27 149 PRO B O 1
ATOM 4334 N N . GLN B 2 150 ? -40.016 -3.573 26.597 1.00 96.60 150 GLN B N 1
ATOM 4335 C CA . GLN B 2 150 ? -41.131 -4.097 25.824 1.00 102.11 150 GLN B CA 1
ATOM 4336 C C . GLN B 2 150 ? -40.967 -3.772 24.343 1.00 96.39 150 GLN B C 1
ATOM 4337 O O . GLN B 2 150 ? -41.493 -4.476 23.487 1.00 103.86 150 GLN B O 1
ATOM 4343 N N . SER B 2 151 ? -40.228 -2.710 24.043 1.00 88.91 151 SER B N 1
ATOM 4344 C CA . SER B 2 151 ? -39.984 -2.329 22.657 1.00 93.41 151 SER B CA 1
ATOM 4345 C C . SER B 2 151 ? -39.152 -3.396 21.978 1.00 96.63 151 SER B C 1
ATOM 4346 O O . SER B 2 151 ? -39.381 -3.734 20.817 1.00 99.31 151 SER B O 1
ATOM 4349 N N . TYR B 2 152 ? -38.189 -3.927 22.724 1.00 96.26 152 TYR B N 1
ATOM 4350 C CA . TYR B 2 152 ? -37.252 -4.919 22.212 1.00 91.80 152 TYR B CA 1
ATOM 4351 C C . TYR B 2 152 ? -37.834 -6.326 22.177 1.00 100.96 152 TYR B C 1
ATOM 4352 O O . TYR B 2 152 ? -37.095 -7.303 22.280 1.00 107.68 152 TYR B O 1
ATOM 4361 N N . ASP B 2 153 ? -39.149 -6.450 22.048 1.00 102.73 153 ASP B N 1
ATOM 4362 C CA . ASP B 2 153 ? -39.736 -7.782 22.033 1.00 100.92 153 ASP B CA 1
ATOM 4363 C C . ASP B 2 153 ? -39.196 -8.542 20.844 1.00 98.46 153 ASP B C 1
ATOM 4364 O O . ASP B 2 153 ? -38.678 -9.643 20.985 1.00 97.18 153 ASP B O 1
ATOM 4369 N N . SER B 2 154 ? -39.296 -7.922 19.674 1.00 98.28 154 SER B N 1
ATOM 4370 C CA . SER B 2 154 ? -38.901 -8.559 18.428 1.00 93.08 154 SER B CA 1
ATOM 4371 C C . SER B 2 154 ? -37.535 -9.219 18.541 1.00 90.61 154 SER B C 1
ATOM 4372 O O . SER B 2 154 ? -37.356 -10.352 18.093 1.00 102.31 154 SER B O 1
ATOM 4375 N N . ILE B 2 155 ? -36.574 -8.522 19.141 1.00 86.80 155 ILE B N 1
ATOM 4376 C CA . ILE B 2 155 ? -35.204 -9.042 19.232 1.00 88.05 155 ILE B CA 1
ATOM 4377 C C . ILE B 2 155 ? -34.872 -9.683 20.587 1.00 77.39 155 ILE B C 1
ATOM 4378 O O . ILE B 2 155 ? -33.709 -9.906 20.930 1.00 72.27 155 ILE B O 1
ATOM 4383 N N . ASN B 2 156 ? -35.904 -9.986 21.356 1.00 74.78 156 ASN B N 1
ATOM 4384 C CA . ASN B 2 156 ? -35.703 -10.590 22.662 1.00 80.78 156 ASN B CA 1
ATOM 4385 C C . ASN B 2 156 ? -35.342 -12.068 22.517 1.00 95.76 156 ASN B C 1
ATOM 4386 O O . ASN B 2 156 ? -36.129 -12.845 21.987 1.00 107.53 156 ASN B O 1
ATOM 4391 N N . PRO B 2 157 ? -34.141 -12.468 22.966 1.00 92.23 157 PRO B N 1
ATOM 4392 C CA . PRO B 2 157 ? -33.764 -13.877 22.819 1.00 91.88 157 PRO B CA 1
ATOM 4393 C C . PRO B 2 157 ? -34.770 -14.835 23.450 1.00 93.75 157 PRO B C 1
ATOM 4394 O O . PRO B 2 157 ? -35.010 -15.906 22.892 1.00 100.91 157 PRO B O 1
ATOM 4398 N N . ASP B 2 158 ? -35.339 -14.465 24.593 1.00 85.56 158 ASP B N 1
ATOM 4399 C CA . ASP B 2 158 ? -36.307 -15.331 25.257 1.00 90.69 158 ASP B CA 1
ATOM 4400 C C . ASP B 2 158 ? -37.728 -15.090 24.763 1.00 93.51 158 ASP B C 1
ATOM 4401 O O . ASP B 2 158 ? -38.697 -15.362 25.464 1.00 94.84 158 ASP B O 1
ATOM 4406 N N . LEU B 2 159 ? -37.847 -14.585 23.546 1.00 93.67 159 LEU B N 1
ATOM 4407 C CA . LEU B 2 159 ? -39.149 -14.333 22.954 1.00 102.49 159 LEU B CA 1
ATOM 4408 C C . LEU B 2 159 ? -39.084 -14.854 21.529 1.00 104.46 159 LEU B C 1
ATOM 4409 O O . LEU B 2 159 ? -40.010 -14.665 20.745 1.00 110.67 159 LEU B O 1
ATOM 4414 N N . ILE B 2 160 ? -37.959 -15.496 21.216 1.00 98.75 160 ILE B N 1
ATOM 4415 C CA . ILE B 2 160 ? -37.681 -16.077 19.908 1.00 88.21 160 ILE B CA 1
ATOM 4416 C C . ILE B 2 160 ? -37.799 -17.594 19.998 1.00 104.68 160 ILE B C 1
ATOM 4417 O O . ILE B 2 160 ? -37.131 -18.227 20.819 1.00 111.06 160 ILE B O 1
ATOM 4422 N N . LYS B 2 161 ? -38.645 -18.182 19.156 1.00 110.98 161 LYS B N 1
ATOM 4423 C CA . LYS B 2 161 ? -38.924 -19.615 19.247 1.00 119.78 161 LYS B CA 1
ATOM 4424 C C . LYS B 2 161 ? -37.746 -20.486 18.824 1.00 117.21 161 LYS B C 1
ATOM 4425 O O . LYS B 2 161 ? -37.495 -21.528 19.426 1.00 111.61 161 LYS B O 1
ATOM 4431 N N . ASP B 2 162 ? -37.028 -20.052 17.792 1.00 115.20 162 ASP B N 1
ATOM 4432 C CA . ASP B 2 162 ? -35.902 -20.814 17.260 1.00 113.94 162 ASP B CA 1
ATOM 4433 C C . ASP B 2 162 ? -34.781 -19.867 16.831 1.00 105.15 162 ASP B C 1
ATOM 4434 O O . ASP B 2 162 ? -34.928 -19.117 15.865 1.00 94.91 162 ASP B O 1
ATOM 4439 N N . LYS B 2 163 ? -33.669 -19.914 17.564 1.00 105.82 163 LYS B N 1
ATOM 4440 C CA . LYS B 2 163 ? -32.489 -19.089 17.295 1.00 95.40 163 LYS B CA 1
ATOM 4441 C C . LYS B 2 163 ? -31.705 -19.557 16.056 1.00 90.26 163 LYS B C 1
ATOM 4442 O O . LYS B 2 163 ? -30.846 -18.824 15.543 1.00 86.60 163 LYS B O 1
ATOM 4448 N N . ARG B 2 164 ? -31.984 -20.779 15.595 1.00 77.86 164 ARG B N 1
ATOM 4449 C CA . ARG B 2 164 ? -31.251 -21.382 14.473 1.00 79.45 164 ARG B CA 1
ATOM 4450 C C . ARG B 2 164 ? -31.961 -21.171 13.149 1.00 84.45 164 ARG B C 1
ATOM 4451 O O . ARG B 2 164 ? -31.357 -21.321 12.089 1.00 86.43 164 ARG B O 1
ATOM 4459 N N . SER B 2 165 ? -33.247 -20.833 13.220 1.00 86.77 165 SER B N 1
ATOM 4460 C CA . SER B 2 165 ? -34.030 -20.533 12.030 1.00 87.69 165 SER B CA 1
ATOM 4461 C C . SER B 2 165 ? -33.475 -19.296 11.362 1.00 92.47 165 SER B C 1
ATOM 4462 O O . SER B 2 165 ? -32.827 -18.482 12.014 1.00 97.46 165 SER B O 1
ATOM 4465 N N . PRO B 2 166 ? -33.745 -19.136 10.062 1.00 99.02 166 PRO B N 1
ATOM 4466 C CA . PRO B 2 166 ? -33.181 -18.029 9.280 1.00 102.86 166 PRO B CA 1
ATOM 4467 C C . PRO B 2 166 ? -33.596 -16.667 9.846 1.00 104.44 166 PRO B C 1
ATOM 4468 O O . PRO B 2 166 ? -32.729 -15.825 10.100 1.00 95.46 166 PRO B O 1
ATOM 4472 N N . GLU B 2 167 ? -34.899 -16.460 10.043 1.00 111.37 167 GLU B N 1
ATOM 4473 C CA . GLU B 2 167 ? -35.408 -15.233 10.657 1.00 110.91 167 GLU B CA 1
ATOM 4474 C C . GLU B 2 167 ? -35.172 -15.253 12.170 1.00 108.61 167 GLU B C 1
ATOM 4475 O O . GLU B 2 167 ? -35.345 -14.251 12.867 1.00 108.06 167 GLU B O 1
ATOM 4481 N N . GLY B 2 168 ? -34.770 -16.410 12.676 1.00 105.47 168 GLY B N 1
ATOM 4482 C CA . GLY B 2 168 ? -34.467 -16.546 14.086 1.00 104.25 168 GLY B CA 1
ATOM 4483 C C . GLY B 2 168 ? -33.045 -16.149 14.425 1.00 95.47 168 GLY B C 1
ATOM 4484 O O . GLY B 2 168 ? -32.796 -15.528 15.450 1.00 91.55 168 GLY B O 1
ATOM 4485 N N . LYS B 2 169 ? -32.098 -16.519 13.575 1.00 90.83 169 LYS B N 1
ATOM 4486 C CA . LYS B 2 169 ? -30.723 -16.132 13.828 1.00 95.71 169 LYS B CA 1
ATOM 4487 C C . LYS B 2 169 ? -30.579 -14.644 13.564 1.00 92.20 169 LYS B C 1
ATOM 4488 O O . LYS B 2 169 ? -29.727 -13.981 14.151 1.00 85.88 169 LYS B O 1
ATOM 4494 N N . LYS B 2 170 ? -31.433 -14.128 12.685 1.00 95.67 170 LYS B N 1
ATOM 4495 C CA . LYS B 2 170 ? -31.384 -12.731 12.278 1.00 90.27 170 LYS B CA 1
ATOM 4496 C C . LYS B 2 170 ? -31.763 -11.845 13.454 1.00 82.74 170 LYS B C 1
ATOM 4497 O O . LYS B 2 170 ? -31.001 -10.957 13.827 1.00 77.59 170 LYS B O 1
ATOM 4503 N N . LYS B 2 171 ? -32.927 -12.099 14.050 1.00 83.03 171 LYS B N 1
ATOM 4504 C CA . LYS B 2 171 ? -33.390 -11.279 15.171 1.00 84.18 171 LYS B CA 1
ATOM 4505 C C . LYS B 2 171 ? -32.500 -11.442 16.403 1.00 85.15 171 LYS B C 1
ATOM 4506 O O . LYS B 2 171 ? -32.274 -10.490 17.144 1.00 94.63 171 LYS B O 1
ATOM 4512 N N . TYR B 2 172 ? -31.986 -12.649 16.608 1.00 81.29 172 TYR B N 1
ATOM 4513 C CA . TYR B 2 172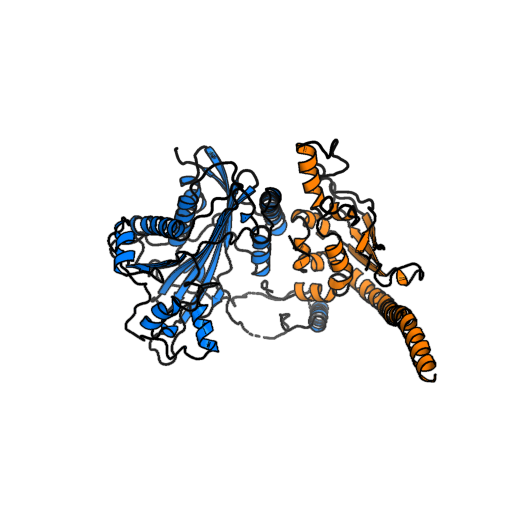 ? -31.144 -12.941 17.759 1.00 79.92 172 TYR B CA 1
ATOM 4514 C C . TYR B 2 172 ? -29.838 -12.154 17.735 1.00 77.23 172 TYR B C 1
ATOM 4515 O O . TYR B 2 172 ? -29.468 -11.515 18.718 1.00 79.48 172 TYR B O 1
ATOM 4524 N N . ARG B 2 173 ? -29.125 -12.222 16.619 1.00 72.53 173 ARG B N 1
ATOM 4525 C CA . ARG B 2 173 ? -27.898 -11.456 16.460 1.00 71.72 173 ARG B CA 1
ATOM 4526 C C . ARG B 2 173 ? -28.137 -9.955 16.630 1.00 70.88 173 ARG B C 1
ATOM 4527 O O . ARG B 2 173 ? -27.216 -9.214 16.979 1.00 69.25 173 ARG B O 1
ATOM 4535 N N . GLN B 2 174 ? -29.367 -9.505 16.383 1.00 67.54 174 GLN B N 1
ATOM 4536 C CA . GLN B 2 174 ? -29.707 -8.097 16.578 1.00 72.33 174 GLN B CA 1
ATOM 4537 C C . GLN B 2 174 ? -29.778 -7.761 18.070 1.00 80.24 174 GLN B C 1
ATOM 4538 O O . GLN B 2 174 ? -29.197 -6.771 18.535 1.00 87.11 174 GLN B O 1
ATOM 4544 N N . GLY B 2 175 ? -30.491 -8.590 18.822 1.00 69.55 175 GLY B N 1
ATOM 4545 C CA . GLY B 2 175 ? -30.570 -8.414 20.255 1.00 78.22 175 GLY B CA 1
ATOM 4546 C C . GLY B 2 175 ? -29.225 -8.571 20.947 1.00 88.82 175 GLY B C 1
ATOM 4547 O O . GLY B 2 175 ? -29.025 -8.075 22.060 1.00 94.80 175 GLY B O 1
ATOM 4548 N N . MET B 2 176 ? -28.291 -9.262 20.303 1.00 80.73 176 MET B N 1
ATOM 4549 C CA . MET B 2 176 ? -26.996 -9.487 20.933 1.00 76.80 176 MET B CA 1
ATOM 4550 C C . MET B 2 176 ? -26.058 -8.282 20.814 1.00 82.28 176 MET B C 1
ATOM 4551 O O . MET B 2 176 ? -24.945 -8.284 21.348 1.00 86.95 176 MET B O 1
ATOM 4556 N N . LYS B 2 177 ? -26.539 -7.248 20.125 1.00 74.05 177 LYS B N 1
ATOM 4557 C CA . LYS B 2 177 ? -25.805 -6.004 19.958 1.00 72.24 177 LYS B CA 1
ATOM 4558 C C . LYS B 2 177 ? -26.321 -4.893 20.897 1.00 80.09 177 LYS B C 1
ATOM 4559 O O . LYS B 2 177 ? -25.725 -3.816 20.994 1.00 81.54 177 LYS B O 1
ATOM 4565 N N . THR B 2 178 ? -27.431 -5.165 21.576 1.00 78.90 178 THR B N 1
ATOM 4566 C CA . THR B 2 178 ? -27.942 -4.284 22.617 1.00 74.56 178 THR B CA 1
ATOM 4567 C C . THR B 2 178 ? -27.220 -4.532 23.921 1.00 73.97 178 THR B C 1
ATOM 4568 O O . THR B 2 178 ? -26.688 -5.618 24.159 1.00 69.54 178 THR B O 1
ATOM 4572 N N . ILE B 2 179 ? -27.245 -3.519 24.777 1.00 71.02 179 ILE B N 1
ATOM 4573 C CA . ILE B 2 179 ? -26.567 -3.577 26.062 1.00 66.46 179 ILE B CA 1
ATOM 4574 C C . ILE B 2 179 ? -27.252 -4.560 26.988 1.00 73.48 179 ILE B C 1
ATOM 4575 O O . ILE B 2 179 ? -26.660 -5.036 27.951 1.00 75.69 179 ILE B O 1
ATOM 4580 N N . PHE B 2 180 ? -28.508 -4.863 26.688 1.00 74.59 180 PHE B N 1
ATOM 4581 C CA . PHE B 2 180 ? -29.212 -5.922 27.392 1.00 68.52 180 PHE B CA 1
ATOM 4582 C C . PHE B 2 180 ? -28.579 -7.251 27.047 1.00 71.00 180 PHE B C 1
ATOM 4583 O O . PHE B 2 180 ? -28.343 -8.084 27.923 1.00 79.34 180 PHE B O 1
ATOM 4591 N N . GLY B 2 181 ? -28.253 -7.424 25.772 1.00 68.48 181 GLY B N 1
ATOM 4592 C CA . GLY B 2 181 ? -27.570 -8.621 25.330 1.00 69.73 181 GLY B CA 1
ATOM 4593 C C . GLY B 2 181 ? -26.217 -8.758 26.001 1.00 67.13 181 GLY B C 1
ATOM 4594 O O . GLY B 2 181 ? -25.659 -9.862 26.108 1.00 70.11 181 GLY B O 1
ATOM 4595 N N . TRP B 2 182 ? -25.670 -7.638 26.460 1.00 60.08 182 TRP B N 1
ATOM 4596 C CA . TRP B 2 182 ? -24.374 -7.709 27.115 1.00 68.98 182 TRP B CA 1
ATOM 4597 C C . TRP B 2 182 ? -24.472 -8.408 28.478 1.00 84.01 182 TRP B C 1
ATOM 4598 O O . TRP B 2 182 ? -23.468 -8.911 28.997 1.00 90.90 182 TRP B O 1
ATOM 4609 N N . PHE B 2 183 ? -25.679 -8.460 29.046 1.00 82.23 183 PHE B N 1
ATOM 4610 C CA . PHE B 2 183 ? -25.866 -9.115 30.347 1.00 82.98 183 PHE B CA 1
ATOM 4611 C C . PHE B 2 183 ? -25.805 -10.642 30.270 1.00 85.26 183 PHE B C 1
ATOM 4612 O O . PHE B 2 183 ? -25.637 -11.304 31.281 1.00 89.66 183 PHE B O 1
ATOM 4620 N N . ARG B 2 184 ? -25.917 -11.189 29.065 1.00 74.80 184 ARG B N 1
ATOM 4621 C CA . ARG B 2 184 ? -25.741 -12.622 28.864 1.00 79.20 184 ARG B CA 1
ATOM 4622 C C . ARG B 2 184 ? -24.274 -13.002 28.690 1.00 89.02 184 ARG B C 1
ATOM 4623 O O . ARG B 2 184 ? -23.848 -14.061 29.165 1.00 97.69 184 ARG B O 1
ATOM 4631 N N . TRP B 2 185 ? -23.521 -12.153 27.986 1.00 83.31 185 TRP B N 1
ATOM 4632 C CA . TRP B 2 185 ? -22.097 -12.386 27.730 1.00 75.47 185 TRP B CA 1
ATOM 4633 C C . TRP B 2 185 ? -21.422 -13.212 28.836 1.00 80.28 185 TRP B C 1
ATOM 4634 O O . TRP B 2 185 ? -21.664 -12.998 30.035 1.00 76.65 185 TRP B O 1
ATOM 4645 N N . THR B 2 186 ? -20.562 -14.145 28.434 1.00 82.00 186 THR B N 1
ATOM 4646 C CA . THR B 2 186 ? -19.873 -15.004 29.391 1.00 82.20 186 THR B CA 1
ATOM 4647 C C . THR B 2 186 ? -18.374 -14.997 29.155 1.00 84.59 186 THR B C 1
ATOM 4648 O O . THR B 2 186 ? -17.584 -15.125 30.092 1.00 80.49 186 THR B O 1
ATOM 4652 N N . GLY B 2 187 ? -17.995 -14.848 27.889 1.00 88.38 187 GLY B N 1
ATOM 4653 C CA . GLY B 2 187 ? -16.602 -14.909 27.479 1.00 91.26 187 GLY B CA 1
ATOM 4654 C C . GLY B 2 187 ? -16.167 -16.256 26.920 1.00 83.73 187 GLY B C 1
ATOM 4655 O O . GLY B 2 187 ? -15.013 -16.419 26.512 1.00 74.95 187 GLY B O 1
ATOM 4656 N N . LEU B 2 188 ? -17.091 -17.217 26.890 1.00 88.73 188 LEU B N 1
ATOM 4657 C CA . LEU B 2 188 ? -16.758 -18.598 26.526 1.00 87.14 188 LEU B CA 1
ATOM 4658 C C . LEU B 2 188 ? -17.303 -19.046 25.180 1.00 87.03 188 LEU B C 1
ATOM 4659 O O . LEU B 2 188 ? -16.984 -20.134 24.711 1.00 89.68 188 LEU B O 1
ATOM 4664 N N . LYS B 2 189 ? -18.121 -18.215 24.555 1.00 81.78 189 LYS B N 1
ATOM 4665 C CA . LYS B 2 189 ? -18.667 -18.567 23.260 1.00 82.68 189 LYS B CA 1
ATOM 4666 C C . LYS B 2 189 ? -18.281 -17.486 22.267 1.00 82.28 189 LYS B C 1
ATOM 4667 O O . LYS B 2 189 ? -19.128 -16.725 21.792 1.00 82.00 189 LYS B O 1
ATOM 4673 N N . PRO B 2 190 ? -16.985 -17.406 21.959 1.00 83.90 190 PRO B N 1
ATOM 4674 C CA . PRO B 2 190 ? -16.502 -16.325 21.093 1.00 85.83 190 PRO B CA 1
ATOM 4675 C C . PRO B 2 190 ? -17.299 -16.233 19.792 1.00 93.59 190 PRO B C 1
ATOM 4676 O O . PRO B 2 190 ? -17.644 -17.255 19.206 1.00 100.07 190 PRO B O 1
ATOM 4680 N N . GLY B 2 191 ? -17.589 -15.013 19.352 1.00 97.09 191 GLY B N 1
ATOM 4681 C CA . GLY B 2 191 ? -18.297 -14.799 18.103 1.00 92.20 191 GLY B CA 1
ATOM 4682 C C . GLY B 2 191 ? -19.792 -14.998 18.232 1.00 88.96 191 GLY B C 1
ATOM 4683 O O . GLY B 2 191 ? -20.565 -14.510 17.404 1.00 87.12 191 GLY B O 1
ATOM 4684 N N . LYS B 2 192 ? -20.198 -15.714 19.274 1.00 85.47 192 LYS B N 1
ATOM 4685 C CA . LYS B 2 192 ? -21.609 -16.003 19.495 1.00 89.32 192 LYS B CA 1
ATOM 4686 C C . LYS B 2 192 ? -22.333 -14.924 20.343 1.00 82.10 192 LYS B C 1
ATOM 4687 O O . LYS B 2 192 ? -23.503 -14.614 20.101 1.00 79.18 192 LYS B O 1
ATOM 4693 N N . GLU B 2 193 ? -21.643 -14.332 21.314 1.00 77.40 193 GLU B N 1
ATOM 4694 C CA . GLU B 2 193 ? -22.314 -13.441 22.269 1.00 73.85 193 GLU B CA 1
ATOM 4695 C C . GLU B 2 193 ? -22.038 -11.959 22.039 1.00 80.32 193 GLU B C 1
ATOM 4696 O O . GLU B 2 193 ? -21.360 -11.588 21.093 1.00 85.30 193 GLU B O 1
ATOM 4702 N N . PHE B 2 194 ? -22.589 -11.111 22.898 1.00 83.84 194 PHE B N 1
ATOM 4703 C CA . PHE B 2 194 ? -22.350 -9.681 22.810 1.00 68.29 194 PHE B CA 1
ATOM 4704 C C . PHE B 2 194 ? -20.888 -9.450 22.440 1.00 66.13 194 PHE B C 1
ATOM 4705 O O . PHE B 2 194 ? -19.989 -10.092 22.996 1.00 76.68 194 PHE B O 1
ATOM 4713 N N . PRO B 2 195 ? -20.647 -8.553 21.475 1.00 65.13 195 PRO B N 1
ATOM 4714 C CA . PRO B 2 195 ? -19.304 -8.239 20.962 1.00 64.94 195 PRO B CA 1
ATOM 4715 C C . PRO B 2 195 ? -18.458 -7.458 21.950 1.00 62.13 195 PRO B C 1
ATOM 4716 O O . PRO B 2 195 ? -18.860 -6.413 22.420 1.00 67.63 195 PRO B O 1
ATOM 4720 N N . HIS B 2 196 ? -17.283 -7.982 22.258 1.00 72.52 196 HIS B N 1
ATOM 4721 C CA . HIS B 2 196 ? -16.341 -7.297 23.131 1.00 68.49 196 HIS B CA 1
ATOM 4722 C C . HIS B 2 196 ? -16.875 -7.033 24.525 1.00 67.00 196 HIS B C 1
ATOM 4723 O O . HIS B 2 196 ? -16.486 -6.063 25.169 1.00 72.51 196 HIS B O 1
ATOM 4730 N N . GLY B 2 197 ? -17.749 -7.915 24.993 1.00 62.69 197 GLY B N 1
ATOM 4731 C CA . GLY B 2 197 ? -18.323 -7.792 26.322 1.00 70.35 197 GLY B CA 1
ATOM 4732 C C . GLY B 2 197 ? -17.296 -7.572 27.420 1.00 69.38 197 GLY B C 1
ATOM 4733 O O . GLY B 2 197 ? -17.548 -6.838 28.382 1.00 67.60 197 GLY B O 1
ATOM 4734 N N . ASP B 2 198 ? -16.136 -8.204 27.272 1.00 62.86 198 ASP B N 1
ATOM 4735 C CA . ASP B 2 198 ? -15.036 -8.039 28.219 1.00 64.17 198 ASP B CA 1
ATOM 4736 C C . ASP B 2 198 ? -14.394 -6.644 28.163 1.00 74.36 198 ASP B C 1
ATOM 4737 O O . ASP B 2 198 ? -14.011 -6.088 29.190 1.00 76.33 198 ASP B O 1
ATOM 4742 N N . SER B 2 199 ? -14.254 -6.087 26.963 1.00 72.24 199 SER B N 1
ATOM 4743 C CA . SER B 2 199 ? -13.662 -4.761 26.832 1.00 72.94 199 SER B CA 1
ATOM 4744 C C . SER B 2 199 ? -14.557 -3.710 27.479 1.00 69.82 199 SER B C 1
ATOM 4745 O O . SER B 2 199 ? -14.080 -2.789 28.138 1.00 72.39 199 SER B O 1
ATOM 4748 N N . LEU B 2 200 ? -15.863 -3.873 27.289 1.00 64.78 200 LEU B N 1
ATOM 4749 C CA . LEU B 2 200 ? -16.864 -2.978 27.856 1.00 60.05 200 LEU B CA 1
ATOM 4750 C C . LEU B 2 200 ? -16.873 -3.055 29.369 1.00 68.19 200 LEU B C 1
ATOM 4751 O O . LEU B 2 200 ? -16.873 -2.026 30.040 1.00 68.58 200 LEU B O 1
ATOM 4756 N N . ALA B 2 201 ? -16.877 -4.272 29.905 1.00 71.04 201 ALA B N 1
ATOM 4757 C CA . ALA B 2 201 ? -16.807 -4.453 31.344 1.00 68.96 201 ALA B CA 1
ATOM 4758 C C . ALA B 2 201 ? -15.613 -3.682 31.861 1.00 67.39 201 ALA B C 1
ATOM 4759 O O . ALA B 2 201 ? -15.746 -2.813 32.725 1.00 73.22 201 ALA B O 1
ATOM 4761 N N . SER B 2 202 ? -14.446 -3.985 31.311 1.00 57.38 202 SER B N 1
ATOM 4762 C CA . SER B 2 202 ? -13.228 -3.287 31.701 1.00 63.09 202 SER B CA 1
ATOM 4763 C C . SER B 2 202 ? -13.314 -1.772 31.555 1.00 65.49 202 SER B C 1
ATOM 4764 O O . SER B 2 202 ? -12.616 -1.039 32.260 1.00 71.30 202 SER B O 1
ATOM 4767 N N . LEU B 2 203 ? -14.152 -1.299 30.638 1.00 57.76 203 LEU B N 1
ATOM 4768 C CA . LEU B 2 203 ? -14.290 0.139 30.434 1.00 59.39 203 LEU B CA 1
ATOM 4769 C C . LEU B 2 203 ? -14.964 0.741 31.655 1.00 63.79 203 LEU B C 1
ATOM 4770 O O . LEU B 2 203 ? -14.623 1.830 32.116 1.00 61.15 203 LEU B O 1
ATOM 4775 N N . PHE B 2 204 ? -15.936 0.003 32.168 1.00 61.28 204 PHE B N 1
ATOM 4776 C CA . PHE B 2 204 ? -16.652 0.397 33.353 1.00 59.60 204 PHE B CA 1
ATOM 4777 C C . PHE B 2 204 ? -15.743 0.355 34.563 1.00 67.02 204 PHE B C 1
ATOM 4778 O O . PHE B 2 204 ? -15.585 1.347 35.270 1.00 70.66 204 PHE B O 1
ATOM 4786 N N . SER B 2 205 ? -15.137 -0.795 34.804 1.00 68.91 205 SER B N 1
ATOM 4787 C CA . SER B 2 205 ? -14.334 -0.940 36.003 1.00 64.55 205 SER B CA 1
ATOM 4788 C C . SER B 2 205 ? -13.119 -0.023 35.973 1.00 61.31 205 SER B C 1
ATOM 4789 O O . SER B 2 205 ? -12.650 0.428 37.003 1.00 77.80 205 SER B O 1
ATOM 4792 N N . GLU B 2 206 ? -12.598 0.267 34.798 1.00 63.35 206 GLU B N 1
ATOM 4793 C CA . GLU B 2 206 ? -11.305 0.927 34.769 1.00 71.89 206 GLU B CA 1
ATOM 4794 C C . GLU B 2 206 ? -11.328 2.366 34.288 1.00 71.91 206 GLU B C 1
ATOM 4795 O O . GLU B 2 206 ? -10.390 3.105 34.536 1.00 68.57 206 GLU B O 1
ATOM 4801 N N . GLU B 2 207 ? -12.410 2.779 33.643 1.00 71.54 207 GLU B N 1
ATOM 4802 C CA . GLU B 2 207 ? -12.472 4.132 33.108 1.00 66.39 207 GLU B CA 1
ATOM 4803 C C . GLU B 2 207 ? -13.721 4.907 33.513 1.00 70.42 207 GLU B C 1
ATOM 4804 O O . GLU B 2 207 ? -13.637 5.934 34.186 1.00 70.74 207 GLU B O 1
ATOM 4810 N N . ILE B 2 208 ? -14.876 4.422 33.083 1.00 65.14 208 ILE B N 1
ATOM 4811 C CA . ILE B 2 208 ? -16.128 5.058 33.447 1.00 62.46 208 ILE B CA 1
ATOM 4812 C C . ILE B 2 208 ? -16.284 5.198 34.960 1.00 61.89 208 ILE B C 1
ATOM 4813 O O . ILE B 2 208 ? -16.285 6.313 35.478 1.00 67.04 208 ILE B O 1
ATOM 4818 N N . TYR B 2 209 ? -16.409 4.093 35.684 1.00 58.16 209 TYR B N 1
ATOM 4819 C CA . TYR B 2 209 ? -16.580 4.213 37.136 1.00 60.16 209 TYR B CA 1
ATOM 4820 C C . TYR B 2 209 ? -15.502 5.082 37.800 1.00 64.04 209 TYR B C 1
ATOM 4821 O O . TYR B 2 209 ? -15.815 6.060 38.471 1.00 65.69 209 TYR B O 1
ATOM 4830 N N . PRO B 2 210 ? -14.228 4.732 37.617 1.00 63.35 210 PRO B N 1
ATOM 4831 C CA . PRO B 2 210 ? -13.172 5.510 38.274 1.00 62.98 210 PRO B CA 1
ATOM 4832 C C . PRO B 2 210 ? -13.047 6.959 37.834 1.00 63.08 210 PRO B C 1
ATOM 4833 O O . PRO B 2 210 ? -12.325 7.703 38.483 1.00 71.78 210 PRO B O 1
ATOM 4837 N N . PHE B 2 211 ? -13.716 7.368 36.765 1.00 65.26 211 PHE B N 1
ATOM 4838 C CA . PHE B 2 211 ? -13.551 8.748 36.294 1.00 53.68 211 PHE B CA 1
ATOM 4839 C C . PHE B 2 211 ? -14.847 9.420 35.909 1.00 52.68 211 PHE B C 1
ATOM 4840 O O . PHE B 2 211 ? -14.840 10.428 35.208 1.00 52.49 211 PHE B O 1
ATOM 4848 N N . CYS B 2 212 ? -15.956 8.867 36.384 1.00 54.16 212 CYS B N 1
ATOM 4849 C CA . CYS B 2 212 ? -17.258 9.444 36.115 1.00 63.00 212 CYS B CA 1
ATOM 4850 C C . CYS B 2 212 ? -17.233 10.957 36.302 1.00 63.50 212 CYS B C 1
ATOM 4851 O O . CYS B 2 212 ? -17.769 11.701 35.481 1.00 63.69 212 CYS B O 1
ATOM 4854 N N . VAL B 2 213 ? -16.601 11.420 37.371 1.00 63.79 213 VAL B N 1
ATOM 4855 C CA . VAL B 2 213 ? -16.633 12.846 37.654 1.00 68.52 213 VAL B CA 1
ATOM 4856 C C . VAL B 2 213 ? -15.890 13.647 36.584 1.00 72.37 213 VAL B C 1
ATOM 4857 O O . VAL B 2 213 ? -16.336 14.726 36.195 1.00 64.88 213 VAL B O 1
ATOM 4861 N N . LYS B 2 214 ? -14.771 13.127 36.087 1.00 74.56 214 LYS B N 1
ATOM 4862 C CA . LYS B 2 214 ? -14.082 13.829 35.005 1.00 71.46 214 LYS B CA 1
ATOM 4863 C C . LYS B 2 214 ? -15.022 14.086 33.813 1.00 64.79 214 LYS B C 1
ATOM 4864 O O . LYS B 2 214 ? -14.999 15.154 33.230 1.00 65.62 214 LYS B O 1
ATOM 4870 N N . TYR B 2 215 ? -15.868 13.114 33.479 1.00 63.76 215 TYR B N 1
ATOM 4871 C CA . TYR B 2 215 ? -16.804 13.250 32.362 1.00 54.94 215 TYR B CA 1
ATOM 4872 C C . TYR B 2 215 ? -18.017 14.113 32.659 1.00 57.14 215 TYR B C 1
ATOM 4873 O O . TYR B 2 215 ? -18.496 14.822 31.779 1.00 57.48 215 TYR B O 1
ATOM 4882 N N . TYR B 2 216 ? -18.533 14.050 33.882 1.00 68.32 216 TYR B N 1
ATOM 4883 C CA . TYR B 2 216 ? -19.628 14.942 34.243 1.00 61.91 216 TYR B CA 1
ATOM 4884 C C . TYR B 2 216 ? -19.155 16.383 34.071 1.00 61.41 216 TYR B C 1
ATOM 4885 O O . TYR B 2 216 ? -19.843 17.188 33.453 1.00 66.23 216 TYR B O 1
ATOM 4894 N N . ALA B 2 217 ? -17.964 16.703 34.574 1.00 61.61 217 ALA B N 1
ATOM 4895 C CA . ALA B 2 217 ? -17.455 18.078 34.494 1.00 71.82 217 ALA B CA 1
ATOM 4896 C C . ALA B 2 217 ? -17.257 18.540 33.054 1.00 82.05 217 ALA B C 1
ATOM 4897 O O . ALA B 2 217 ? -17.389 19.731 32.747 1.00 84.55 217 ALA B O 1
ATOM 4899 N N . GLU B 2 218 ? -16.941 17.598 32.170 1.00 80.51 218 GLU B N 1
ATOM 4900 C CA . GLU B 2 218 ? -16.766 17.924 30.759 1.00 71.28 218 GLU B CA 1
ATOM 4901 C C . GLU B 2 218 ? -18.095 18.120 30.034 1.00 73.07 218 GLU B C 1
ATOM 4902 O O . GLU B 2 218 ? -18.186 18.889 29.082 1.00 81.90 218 GLU B O 1
ATOM 4908 N N . ALA B 2 219 ? -19.130 17.424 30.487 1.00 68.56 219 ALA B N 1
ATOM 4909 C CA . ALA B 2 219 ? -20.466 17.610 29.927 1.00 63.80 219 ALA B CA 1
ATOM 4910 C C . ALA B 2 219 ? -20.961 19.010 30.219 1.00 73.56 219 ALA B C 1
ATOM 4911 O O . ALA B 2 219 ? -21.830 19.532 29.516 1.00 79.76 219 ALA B O 1
ATOM 4913 N N . GLN B 2 220 ? -20.391 19.602 31.268 1.00 73.65 220 GLN B N 1
ATOM 4914 C CA . GLN B 2 220 ? -20.854 20.870 31.815 1.00 74.33 220 GLN B CA 1
ATOM 4915 C C . GLN B 2 220 ? -20.181 22.114 31.227 1.00 79.32 220 GLN B C 1
ATOM 4916 O O . GLN B 2 220 ? -20.158 23.169 31.856 1.00 81.46 220 GLN B O 1
ATOM 4922 N N . ARG B 2 221 ? -19.631 22.000 30.028 1.00 88.34 221 ARG B N 1
ATOM 4923 C CA . ARG B 2 221 ? -18.995 23.143 29.384 1.00 96.75 221 ARG B CA 1
ATOM 4924 C C . ARG B 2 221 ? -20.022 24.170 28.888 1.00 98.84 221 ARG B C 1
ATOM 4925 O O . ARG B 2 221 ? -20.916 23.839 28.099 1.00 98.00 221 ARG B O 1
ATOM 4933 N N . ASP B 2 222 ? -19.886 25.410 29.368 1.00 98.03 222 ASP B N 1
ATOM 4934 C CA . ASP B 2 222 ? -20.612 26.574 28.826 1.00 97.56 222 ASP B CA 1
ATOM 4935 C C . ASP B 2 222 ? -20.331 26.665 27.311 1.00 93.15 222 ASP B C 1
ATOM 4936 O O . ASP B 2 222 ? -19.173 26.440 26.890 1.00 94.81 222 ASP B O 1
ATOM 4941 N N . LEU B 2 223 ? -21.348 27.035 26.517 1.00 92.67 223 LEU B N 1
ATOM 4942 C CA . LEU B 2 223 ? -21.254 27.086 25.032 1.00 100.76 223 LEU B CA 1
ATOM 4943 C C . LEU B 2 223 ? -21.414 25.731 24.361 1.00 99.23 223 LEU B C 1
ATOM 4944 O O . LEU B 2 223 ? -20.602 24.849 24.570 1.00 96.98 223 LEU B O 1
ATOM 4949 N N . GLU B 2 224 ? -22.427 25.573 23.515 1.00 105.83 224 GLU B N 1
ATOM 4950 C CA . GLU B 2 224 ? -22.661 24.264 22.916 1.00 114.32 224 GLU B CA 1
ATOM 4951 C C . GLU B 2 224 ? -21.371 23.478 22.653 1.00 119.68 224 GLU B C 1
ATOM 4952 O O . GLU B 2 224 ? -21.135 22.447 23.275 1.00 125.65 224 GLU B O 1
ATOM 4958 N N . ASP B 2 225 ? -20.546 24.006 21.750 1.00 113.91 225 ASP B N 1
ATOM 4959 C CA . ASP B 2 225 ? -19.307 23.370 21.273 1.00 108.03 225 ASP B CA 1
ATOM 4960 C C . ASP B 2 225 ? -18.183 23.079 22.267 1.00 106.94 225 ASP B C 1
ATOM 4961 O O . ASP B 2 225 ? -17.319 23.928 22.520 1.00 94.72 225 ASP B O 1
ATOM 4966 N N . GLU B 2 226 ? -18.199 21.845 22.773 1.00 119.31 226 GLU B N 1
ATOM 4967 C CA . GLU B 2 226 ? -17.225 21.294 23.720 1.00 128.90 226 GLU B CA 1
ATOM 4968 C C . GLU B 2 226 ? -15.796 21.234 23.192 1.00 132.88 226 GLU B C 1
ATOM 4969 O O . GLU B 2 226 ? -15.311 20.168 22.797 1.00 136.35 226 GLU B O 1
ATOM 4975 N N . THR C 3 11 ? -10.388 -5.412 21.123 1.00 106.10 11 THR D N 1
ATOM 4976 C CA . THR C 3 11 ? -10.926 -4.088 21.408 1.00 111.54 11 THR D CA 1
ATOM 4977 C C . THR C 3 11 ? -11.099 -3.309 20.094 1.00 117.51 11 THR D C 1
ATOM 4978 O O . THR C 3 11 ? -10.408 -2.314 19.847 1.00 118.75 11 THR D O 1
ATOM 4982 N N . GLY C 3 12 ? -12.017 -3.788 19.251 1.00 113.78 12 GLY D N 1
ATOM 4983 C CA . GLY C 3 12 ? -12.328 -3.162 17.973 1.00 95.71 12 GLY D CA 1
ATOM 4984 C C . GLY C 3 12 ? -12.992 -1.799 18.112 1.00 95.25 12 GLY D C 1
ATOM 4985 O O . GLY C 3 12 ? -12.430 -0.784 17.695 1.00 108.85 12 GLY D O 1
ATOM 4986 N N . GLY C 3 13 ? -14.185 -1.767 18.705 1.00 74.93 13 GLY D N 1
ATOM 4987 C CA . GLY C 3 13 ? -14.915 -0.527 18.890 1.00 61.12 13 GLY D CA 1
ATOM 4988 C C . GLY C 3 13 ? -15.856 -0.175 17.736 1.00 73.18 13 GLY D C 1
ATOM 4989 O O . GLY C 3 13 ? -15.828 0.946 17.209 1.00 66.01 13 GLY D O 1
ATOM 4990 N N . LYS C 3 14 ? -16.672 -1.150 17.333 1.00 75.23 14 LYS D N 1
ATOM 4991 C CA . LYS C 3 14 ? -17.836 -0.936 16.465 1.00 60.77 14 LYS D CA 1
ATOM 4992 C C . LYS C 3 14 ? -17.806 -1.876 15.246 1.00 70.48 14 LYS D C 1
ATOM 4993 O O . LYS C 3 14 ? -18.062 -3.092 15.376 1.00 70.65 14 LYS D O 1
#

Nearest PDB structures (foldseek):
  3q33-assembly1_B  TM=1.005E+00  e=1.440E-39  Saccharomyces cerevisiae
  3dm7-assembly1_B  TM=9.769E-01  e=4.324E-35  Saccharomyces cerevisiae
  3c9d-assembly1_B  TM=9.275E-01  e=4.082E-35  unclassified
  3dm7-assembly1_A  TM=9.693E-01  e=1.293E-33  Saccharomyces cerevisiae
  3c9b-assembly1_A  TM=9.820E-01  e=1.630E-32  unclassified

Radius of gyration: 28.97 Å; Cα contacts (8 Å, |Δi|>4): 1113; chains: 3; bounding box: 74×67×78 Å

Foldseek 3Di:
DFPQVLLLQFWAFQFKKFKAWAKEQWAWDDDQADADDPDDWDWPIKTKMKIKMWMGHPLFTFKIWIKMKIKTHRDQAAIEIEIETEDIWGLLPHPDDGPPLSSVLSVVLNVLLAQPQLSFAWYHYPDFDVDLDDDPPADVVNVVVSQVVCVVVDVHRDDCPVPDGTGGGDYDLWHKYKYKYKDAWDCGDQAAQSSLPPSGDTAFQVRRVLSVLASVLVCCVAWFDLVKAKEKEKQPDDLVVVVVSVVVRPRDRYHYDAPQCDPPQQFCRRGDGQDPPPLVVLQVVCVVVPCRRPHGNVNSSVCSSDPPPNVPGTIMMIIMIIHITPDRRHDNHDCQSYDYDPHPVVSVVLSCLGSVFHSSDSVSRSSSSVVNAVCCCVPPVDGTDMHRRRYHD/DVVVVVVVVVVVVVVVVVVVVQVVLVVVLVVCVVVLVVVVVVCLVDPQLQLQLQVQPDVNVVQADPVLNVFSSFWSDKDKHQCCVVDVPADSPWIKIKTWGCADPPWADTDIDIWTWGFDDVVTDIFTAATDGTHTNVLLQLDLVNQPDCPDPSNVVSPVVVQSHVNQLSHGTPPPPPRHRPPSVVSVCCVVPPCSVCSVVRSVVSPDDDPPD/DPDD